Protein AF-A0A9N9SN77-F1 (afdb_monomer)

Radius of gyration: 43.59 Å; Cα contacts (8 Å, |Δi|>4): 221; chains: 1; bounding box: 110×78×135 Å

pLDDT: mean 73.12, std 22.88, range [27.19, 98.44]

Solvent-accessible surface area (backbone atoms only — not comparable to full-atom values): 36774 Å² total; per-residue (Å²): 139,89,82,86,86,82,89,88,83,84,84,81,89,77,81,79,75,80,67,68,73,81,80,57,78,82,55,52,79,66,50,52,55,51,48,44,55,71,82,33,73,86,59,86,61,63,44,59,39,91,56,54,64,52,72,46,48,69,46,68,66,48,44,55,64,40,59,84,66,58,80,45,61,70,69,91,67,84,40,90,28,60,36,91,86,78,65,58,57,17,90,36,68,69,51,36,54,53,47,37,61,75,77,34,49,63,62,54,49,48,57,48,50,52,65,66,64,48,76,74,70,80,65,75,71,72,53,64,89,68,77,53,69,69,58,49,49,54,50,46,54,42,49,62,77,38,57,91,49,96,55,44,51,66,69,42,37,81,81,35,83,70,54,49,53,66,55,47,48,53,53,61,65,37,66,71,49,43,52,57,40,53,53,52,48,49,56,49,46,62,71,68,72,51,83,75,74,77,71,74,76,76,75,76,67,87,76,71,90,75,83,85,76,82,84,86,80,83,90,79,91,81,89,83,84,85,84,89,82,86,88,77,87,86,81,89,84,82,88,86,85,86,88,84,84,88,79,87,83,90,83,91,83,84,89,78,85,83,80,85,82,83,81,79,92,79,85,81,88,79,81,91,79,82,85,86,88,80,90,77,91,76,85,83,79,88,79,83,92,79,92,78,78,93,73,86,82,72,78,77,74,73,82,77,76,78,79,81,77,96,70,80,80,78,56,68,68,58,59,49,29,56,52,43,38,52,51,44,52,61,55,75,69,54,83,76,70,82,88,69,74,43,76,72,51,52,51,30,52,46,49,42,49,55,51,44,49,49,20,54,77,51,57,51,50,73,57,69,69,57,53,52,53,39,49,49,43,50,48,52,50,62,48,45,74,69,56,76,64,75,75,75,77,75,61,87,67,59,76,63,47,60,61,51,53,53,50,51,52,51,50,55,51,50,52,42,41,73,78,38,48,66,56,49,53,48,38,65,74,67,70,50,67,76,87,68,58,86,78,74,79,78,49,78,62,58,58,50,49,51,49,31,68,76,66,41,69,81,68,91,68,79,69,76,85,79,77,58,92,75,50,90,82,42,59,77,60,50,50,59,51,51,51,49,49,50,47,51,52,50,50,54,50,73,67,47,87,50,65,81,61,39,52,57,41,65,75,67,47,42,64,66,52,46,53,49,52,30,57,75,69,73,43,69,82,87,72,47,80,61,55,51,53,50,50,52,53,50,52,57,70,71,42,91,73,80,79,68,82,76,81,77,86,79,76,84,83,128

Organism: Phaedon cochleariae (NCBI:txid80249)

Secondary structure (DSSP, 8-state):
--------------------GGGTTT--HHHHHHHHHHT-TT--PPPB-TTT--B--S-HHHHHHHHTT---S------SEE-TTT--EESSHHHHHHHHHHH-HHHHHHHHHHHHHS----------SSPPHHHHHHHHHHHHHTTT-TTHHHHTTTTSTT--HHHHHHHHHSHHHHHHHHHHHHHHHHHHTSPPP---------------PPPP-----------PPPP-----------------------------------PPPPP-PPPPP-------PPPP--------------------S---PPPHHHHHHHHHHHHHHHHHTSPPPGGG--HHHHHHHHHHHHHHHHHHHTTT---HHHHHHHHHHHHHHHHHHHH--------GGGGTHHHHHHHHHHHHHHHHHHH-HHHHHHHHHHT--GGG-TT----HHHHHHHHHHHH-S-----------TT-TT-HHHHHHHHHHHHHHHHHHHHT---HHHHHHHHHTTHHHHHHHHHHHHT--SSPPHHHHHHHHHHHHHHS----PPPPP------

InterPro domains:
  IPR013087 Zinc finger C2H2-type [PS00028] (83-104)
  IPR013087 Zinc finger C2H2-type [PS50157] (81-109)

Structure (mmCIF, N/CA/C/O backbone):
data_AF-A0A9N9SN77-F1
#
_entry.id   AF-A0A9N9SN77-F1
#
loop_
_atom_site.group_PDB
_atom_site.id
_atom_site.type_symbol
_atom_site.label_atom_id
_atom_site.label_alt_id
_atom_site.label_comp_id
_atom_site.label_asym_id
_atom_site.label_entity_id
_atom_site.label_seq_id
_atom_site.pdbx_PDB_ins_code
_atom_site.Cartn_x
_atom_site.Cartn_y
_atom_site.Cartn_z
_atom_site.occupancy
_atom_site.B_iso_or_equiv
_atom_site.auth_seq_id
_atom_site.auth_comp_id
_atom_site.auth_asym_id
_atom_site.auth_atom_id
_atom_site.pdbx_PDB_model_num
ATOM 1 N N . MET A 1 1 ? -9.273 14.740 60.183 1.00 29.91 1 MET A N 1
ATOM 2 C CA . MET A 1 1 ? -9.235 16.197 60.446 1.00 29.91 1 MET A CA 1
ATOM 3 C C . MET A 1 1 ? -10.471 16.825 59.822 1.00 29.91 1 MET A C 1
ATOM 5 O O . MET A 1 1 ? -10.922 16.318 58.804 1.00 29.91 1 MET A O 1
ATOM 9 N N . ILE A 1 2 ? -11.041 17.848 60.459 1.00 33.06 2 ILE A N 1
ATOM 10 C CA . ILE A 1 2 ? -12.308 18.488 60.067 1.00 33.06 2 ILE A CA 1
ATOM 11 C C . ILE A 1 2 ? -12.006 19.832 59.395 1.00 33.06 2 ILE A C 1
ATOM 13 O O . ILE A 1 2 ? -11.215 20.600 59.937 1.00 33.06 2 ILE A O 1
ATOM 17 N N . SER A 1 3 ? -12.701 20.158 58.303 1.00 27.55 3 SER A N 1
ATOM 18 C CA . SER A 1 3 ? -13.023 21.548 57.953 1.00 27.55 3 SER A CA 1
ATOM 19 C C . SER A 1 3 ? -14.342 21.634 57.168 1.00 27.55 3 SER A C 1
ATOM 21 O O . SER A 1 3 ? -14.596 20.844 56.261 1.00 27.55 3 SER A O 1
ATOM 23 N N . GLY A 1 4 ? -15.195 22.592 57.544 1.00 27.19 4 GLY A N 1
ATOM 24 C CA . GLY A 1 4 ? -16.158 23.229 56.632 1.00 27.19 4 GLY A CA 1
ATOM 25 C C . GLY A 1 4 ? -15.554 24.541 56.093 1.00 27.19 4 GLY A C 1
ATOM 26 O O . GLY A 1 4 ? -14.364 24.772 56.289 1.00 27.19 4 GLY A O 1
ATOM 27 N N . CYS A 1 5 ? -16.254 25.469 55.433 1.00 30.64 5 CYS A N 1
ATOM 28 C CA . CYS A 1 5 ? -17.694 25.656 55.189 1.00 30.64 5 CYS A CA 1
ATOM 29 C C . CYS A 1 5 ? -17.902 26.238 53.742 1.00 30.64 5 CYS A C 1
ATOM 31 O O . CYS A 1 5 ? -17.185 25.791 52.852 1.00 30.64 5 CYS A O 1
ATOM 33 N N . PRO A 1 6 ? -18.863 27.142 53.423 1.00 50.00 6 PRO A N 1
ATOM 34 C CA . PRO A 1 6 ? -20.175 26.760 52.871 1.00 50.00 6 PRO A CA 1
ATOM 35 C C . PRO A 1 6 ? -20.611 27.522 51.585 1.00 50.00 6 PRO A C 1
ATOM 37 O O . PRO A 1 6 ? -19.957 28.472 51.173 1.00 50.00 6 PRO A O 1
ATOM 40 N N . SER A 1 7 ? -21.816 27.194 51.078 1.00 30.75 7 SER A N 1
ATOM 41 C CA . SER A 1 7 ? -22.673 28.018 50.181 1.00 30.75 7 SER A CA 1
ATOM 42 C C . SER A 1 7 ? -22.174 28.320 48.748 1.00 30.75 7 SER A C 1
ATOM 44 O O . SER A 1 7 ? -20.986 28.421 48.492 1.00 30.75 7 SER A O 1
ATOM 46 N N . SER A 1 8 ? -23.028 28.523 47.735 1.00 33.94 8 SER A N 1
ATOM 47 C CA . SER A 1 8 ? -24.480 28.281 47.592 1.00 33.94 8 SER A CA 1
ATOM 48 C C . SER A 1 8 ? -24.894 28.427 46.118 1.00 33.94 8 SER A C 1
ATOM 50 O O . SER A 1 8 ? -24.619 29.473 45.536 1.00 33.94 8 SER A O 1
ATOM 52 N N . ASN A 1 9 ? -25.586 27.432 45.546 1.00 31.98 9 ASN A N 1
ATOM 53 C CA . ASN A 1 9 ? -26.783 27.588 44.691 1.00 31.98 9 ASN A CA 1
ATOM 54 C C . ASN A 1 9 ? -27.136 26.261 44.001 1.00 31.98 9 ASN A C 1
ATOM 56 O O . ASN A 1 9 ? -26.483 25.839 43.049 1.00 31.98 9 ASN A O 1
ATOM 60 N N . SER A 1 10 ? -28.210 25.625 44.468 1.00 35.12 10 SER A N 1
ATOM 61 C CA . SER A 1 10 ? -28.893 24.550 43.739 1.00 35.12 10 SER A CA 1
ATOM 62 C C . SER A 1 10 ? -29.616 25.127 42.508 1.00 35.12 10 SER A C 1
ATOM 64 O O . SER A 1 10 ? -29.953 26.313 42.496 1.00 35.12 10 SER A O 1
ATOM 66 N N . PRO A 1 11 ? -29.941 24.296 41.503 1.00 46.50 11 PRO A N 1
ATOM 67 C CA . PRO A 1 11 ? -31.259 23.668 41.600 1.00 46.50 11 PRO A CA 1
ATOM 68 C C . PRO A 1 11 ? -31.320 22.179 41.210 1.00 46.50 11 PRO A C 1
ATOM 70 O O . PRO A 1 11 ? -30.445 21.629 40.551 1.00 46.50 11 PRO A O 1
ATOM 73 N N . VAL A 1 12 ? -32.474 21.597 41.555 1.00 38.22 12 VAL A N 1
ATOM 74 C CA . VAL A 1 12 ? -33.024 20.281 41.178 1.00 38.22 12 VAL A CA 1
ATOM 75 C C . VAL A 1 12 ? -32.456 19.055 41.909 1.00 38.22 12 VAL A C 1
ATOM 77 O O . VAL A 1 12 ? -31.338 18.596 41.693 1.00 38.22 12 VAL A O 1
ATOM 80 N N . ASN A 1 13 ? -33.320 18.475 42.746 1.00 40.78 13 ASN A N 1
ATOM 81 C CA . ASN A 1 13 ? -33.074 17.284 43.554 1.00 40.78 13 ASN A CA 1
ATOM 82 C C . ASN A 1 13 ? -32.845 16.030 42.694 1.00 40.78 13 ASN A C 1
ATOM 84 O O . ASN A 1 13 ? -33.795 15.400 42.229 1.00 40.78 13 ASN A O 1
ATOM 88 N N . GLY A 1 14 ? -31.589 15.603 42.571 1.00 36.72 14 GLY A N 1
ATOM 89 C CA . GLY A 1 14 ? -31.270 14.209 42.281 1.00 36.72 14 GLY A CA 1
ATOM 90 C C . GLY A 1 14 ? -31.400 13.387 43.560 1.00 36.72 14 GLY A C 1
ATOM 91 O O . GLY A 1 14 ? -30.466 13.356 44.359 1.00 36.72 14 GLY A O 1
ATOM 92 N N . VAL A 1 15 ? -32.548 12.736 43.776 1.00 37.41 15 VAL A N 1
ATOM 93 C CA . VAL A 1 15 ? -32.725 11.822 44.915 1.00 37.41 15 VAL A CA 1
ATOM 94 C C . VAL A 1 15 ? -31.803 10.620 44.713 1.00 37.41 15 VAL A C 1
ATOM 96 O O . VAL A 1 15 ? -32.097 9.719 43.929 1.00 37.41 15 VAL A O 1
ATOM 99 N N . SER A 1 16 ? -30.673 10.611 45.421 1.00 39.34 16 SER A N 1
ATOM 100 C CA . SER A 1 16 ? -29.790 9.448 45.517 1.00 39.34 16 SER A CA 1
ATOM 101 C C . SER A 1 16 ? -30.457 8.407 46.415 1.00 39.34 16 SER A C 1
ATOM 103 O O . SER A 1 16 ? -30.153 8.290 47.600 1.00 39.34 16 SER A O 1
ATOM 105 N N . SER A 1 17 ? -31.426 7.678 45.860 1.00 37.97 17 SER A N 1
ATOM 106 C CA . SER A 1 17 ? -32.053 6.548 46.536 1.00 37.97 17 SER A CA 1
ATOM 107 C C . SER A 1 17 ? -31.012 5.451 46.744 1.00 37.97 17 SER A C 1
ATOM 109 O O . SER A 1 17 ? -30.769 4.634 45.855 1.00 37.97 17 SER A O 1
ATOM 111 N N . THR A 1 18 ? -30.419 5.410 47.937 1.00 42.28 18 THR A N 1
ATOM 112 C CA . THR A 1 18 ? -29.679 4.255 48.457 1.00 42.28 18 THR A CA 1
ATOM 113 C C . THR A 1 18 ? -30.664 3.123 48.754 1.00 42.28 18 THR A C 1
ATOM 115 O O . THR A 1 18 ? -30.926 2.786 49.908 1.00 42.28 18 THR A O 1
ATOM 118 N N . LEU A 1 19 ? -31.264 2.573 47.694 1.00 40.66 19 LEU A N 1
ATOM 119 C CA . LEU A 1 19 ? -32.004 1.320 47.759 1.00 40.66 19 LEU A CA 1
ATOM 120 C C . LEU A 1 19 ? -31.041 0.240 48.253 1.00 40.66 19 LEU A C 1
ATOM 122 O O . LEU A 1 19 ? -29.894 0.169 47.811 1.00 40.66 19 LEU A O 1
ATOM 126 N N . THR A 1 20 ? -31.504 -0.545 49.219 1.00 43.75 20 THR A N 1
ATOM 127 C CA . THR A 1 20 ? -30.675 -1.446 50.019 1.00 43.75 20 THR A CA 1
ATOM 128 C C . THR A 1 20 ? -29.895 -2.433 49.145 1.00 43.75 20 THR A C 1
ATOM 130 O O . THR A 1 20 ? -30.465 -3.133 48.305 1.00 43.75 20 THR A O 1
ATOM 133 N N . GLU A 1 21 ? -28.574 -2.504 49.363 1.00 49.56 21 GLU A N 1
ATOM 134 C CA . GLU A 1 21 ? -27.628 -3.282 48.537 1.00 49.56 21 GLU A CA 1
ATOM 135 C C . GLU A 1 21 ? -28.000 -4.767 48.394 1.00 49.56 21 GLU A C 1
ATOM 137 O O . GLU A 1 21 ? -27.613 -5.415 47.424 1.00 49.56 21 GLU A O 1
ATOM 142 N N . THR A 1 22 ? -28.780 -5.311 49.328 1.00 50.34 22 THR A N 1
ATOM 143 C CA . THR A 1 22 ? -29.115 -6.735 49.423 1.00 50.34 22 THR A CA 1
ATOM 144 C C . THR A 1 22 ? -29.985 -7.272 48.284 1.00 50.34 22 THR A C 1
ATOM 146 O O . THR A 1 22 ? -29.856 -8.447 47.950 1.00 50.34 22 THR A O 1
ATOM 149 N N . SER A 1 23 ? -30.831 -6.455 47.644 1.00 50.06 23 SER A N 1
ATOM 150 C CA . SER A 1 23 ? -31.797 -6.963 46.643 1.00 50.06 23 SER A CA 1
ATOM 151 C C . SER A 1 23 ? -31.233 -7.105 45.221 1.00 50.06 23 SER A C 1
ATOM 153 O O . SER A 1 23 ? -31.813 -7.804 44.396 1.00 50.06 23 SER A O 1
ATOM 155 N N . TYR A 1 24 ? -30.098 -6.467 44.914 1.00 52.94 24 TYR A N 1
ATOM 156 C CA . TYR A 1 24 ? -29.513 -6.472 43.563 1.00 52.94 24 TYR A CA 1
ATOM 157 C C . TYR A 1 24 ? -28.392 -7.500 43.356 1.00 52.94 24 TYR A C 1
ATOM 159 O O . TYR A 1 24 ? -27.994 -7.739 42.216 1.00 52.94 24 TYR A O 1
ATOM 167 N N . LEU A 1 25 ? -27.888 -8.124 44.426 1.00 53.91 25 LEU A N 1
ATOM 168 C CA . LEU A 1 25 ? -26.692 -8.981 44.387 1.00 53.91 25 LEU A CA 1
ATOM 169 C C . LEU A 1 25 ? -26.847 -10.274 43.566 1.00 53.91 25 LEU A C 1
ATOM 171 O O . LEU A 1 25 ? -25.837 -10.892 43.239 1.00 53.91 25 LEU A O 1
ATOM 175 N N . MET A 1 26 ? -28.073 -10.670 43.206 1.00 53.56 26 MET A N 1
ATOM 176 C CA . MET A 1 26 ? -28.337 -11.878 42.409 1.00 53.56 26 MET A CA 1
ATOM 177 C C . MET A 1 26 ? -28.667 -11.616 40.931 1.00 53.56 26 MET A C 1
ATOM 179 O O . MET A 1 26 ? -28.744 -12.567 40.156 1.00 53.56 26 MET A O 1
ATOM 183 N N . LEU A 1 27 ? -28.854 -10.360 40.508 1.00 70.06 27 LEU A N 1
ATOM 184 C CA . LEU A 1 27 ? -29.205 -10.059 39.117 1.00 70.06 27 LEU A CA 1
ATOM 185 C C . LEU A 1 27 ? -27.955 -9.944 38.241 1.00 70.06 27 LEU A C 1
ATOM 187 O O . LEU A 1 27 ? -27.067 -9.121 38.475 1.00 70.06 27 LEU A O 1
ATOM 191 N N . SER A 1 28 ? -27.916 -10.713 37.155 1.00 81.00 28 SER A N 1
ATOM 192 C CA . SER A 1 28 ? -26.922 -10.521 36.105 1.00 81.00 28 SER A CA 1
ATOM 193 C C . SER A 1 28 ? -27.078 -9.136 35.466 1.00 81.00 28 SER A C 1
ATOM 195 O O . SER A 1 28 ? -28.162 -8.549 35.425 1.00 81.00 28 SER A O 1
ATOM 197 N N . LEU A 1 29 ? -26.001 -8.618 34.867 1.00 78.56 29 LEU A N 1
ATOM 198 C CA . LEU A 1 29 ? -26.014 -7.315 34.182 1.00 78.56 29 LEU A CA 1
ATOM 199 C C . LEU A 1 29 ? -27.119 -7.178 33.110 1.00 78.56 29 LEU A C 1
ATOM 201 O O . LEU A 1 29 ? -27.509 -6.060 32.770 1.00 78.56 29 LEU A O 1
ATOM 205 N N . GLY A 1 30 ? -27.614 -8.297 32.568 1.00 81.38 30 GLY A N 1
ATOM 206 C CA . GLY A 1 30 ? -28.763 -8.318 31.662 1.00 81.38 30 GLY A CA 1
ATOM 207 C C . GLY A 1 30 ? -30.088 -8.047 32.380 1.00 81.38 30 GLY A C 1
ATOM 208 O O . GLY A 1 30 ? -30.860 -7.209 31.920 1.00 81.38 30 GLY A O 1
ATOM 209 N N . GLU A 1 31 ? -30.326 -8.689 33.524 1.00 85.12 31 GLU A N 1
ATOM 210 C CA . GLU A 1 31 ? -31.542 -8.500 34.325 1.00 85.12 31 GLU A CA 1
ATOM 211 C C . GLU A 1 31 ? -31.597 -7.105 34.948 1.00 85.12 31 GLU A C 1
ATOM 213 O O . GLU A 1 31 ? -32.636 -6.459 34.863 1.00 85.12 31 GLU A O 1
ATOM 218 N N . VAL A 1 32 ? -30.470 -6.565 35.433 1.00 83.19 32 VAL A N 1
ATOM 219 C CA . VAL A 1 32 ? -30.379 -5.165 35.901 1.00 83.19 32 VAL A CA 1
ATOM 220 C C . VAL A 1 32 ? -30.834 -4.177 34.816 1.00 83.19 32 VAL A C 1
ATOM 222 O O . VAL A 1 32 ? -31.529 -3.202 35.101 1.00 83.19 32 VAL A O 1
ATOM 225 N N . LYS A 1 33 ? -30.490 -4.436 33.546 1.00 83.62 33 LYS A N 1
ATOM 226 C CA . LYS A 1 33 ? -30.925 -3.618 32.401 1.00 83.62 33 LYS A CA 1
ATOM 227 C C . LYS A 1 33 ? -32.421 -3.787 32.094 1.00 83.62 33 LYS A C 1
ATOM 229 O O . LYS A 1 33 ? -33.047 -2.821 31.661 1.00 83.62 33 LYS A O 1
ATOM 234 N N . VAL A 1 34 ? -32.988 -4.982 32.273 1.00 88.25 34 VAL A N 1
ATOM 235 C CA . VAL A 1 34 ? -34.430 -5.230 32.083 1.00 88.25 34 VAL A CA 1
ATOM 236 C C . VAL A 1 34 ? -35.235 -4.572 33.204 1.00 88.25 34 VAL A C 1
ATOM 238 O O . VAL A 1 34 ? -36.143 -3.802 32.905 1.00 88.25 34 VAL A O 1
ATOM 241 N N . HIS A 1 35 ? -34.851 -4.786 34.466 1.00 88.88 35 HIS A N 1
ATOM 242 C CA . HIS A 1 35 ? -35.441 -4.144 35.645 1.00 88.88 35 HIS A CA 1
ATOM 243 C C . HIS A 1 35 ? -35.421 -2.620 35.517 1.00 88.88 35 HIS A C 1
ATOM 245 O O . HIS A 1 35 ? -36.467 -1.984 35.567 1.00 88.88 35 HIS A O 1
ATOM 251 N N . SER A 1 36 ? -34.250 -2.027 35.250 1.00 87.12 36 SER A N 1
ATOM 252 C CA . SER A 1 36 ? -34.112 -0.571 35.098 1.00 87.12 36 SER A CA 1
ATOM 253 C C . SER A 1 36 ? -35.020 0.013 34.012 1.00 87.12 36 SER A C 1
ATOM 255 O O . SER A 1 36 ? -35.431 1.161 34.135 1.00 87.12 36 SER A O 1
ATOM 257 N N . ARG A 1 37 ? -35.338 -0.746 32.956 1.00 86.88 37 ARG A N 1
ATOM 258 C CA . ARG A 1 37 ? -36.263 -0.306 31.901 1.00 86.88 37 ARG A CA 1
ATOM 259 C C . ARG A 1 37 ? -37.733 -0.443 32.289 1.00 86.88 37 ARG A C 1
ATOM 261 O O . ARG A 1 37 ? -38.522 0.376 31.833 1.00 86.88 37 ARG A O 1
ATOM 268 N N . LYS A 1 38 ? -38.090 -1.471 33.066 1.00 92.00 38 LYS A N 1
ATOM 269 C CA . LYS A 1 38 ? -39.469 -1.740 33.497 1.00 92.00 38 LYS A CA 1
ATOM 270 C C . LYS A 1 38 ? -39.878 -0.858 34.675 1.00 92.00 38 LYS A C 1
ATOM 272 O O . LYS A 1 38 ? -40.822 -0.090 34.557 1.00 92.00 38 LYS A O 1
ATOM 277 N N . GLU A 1 39 ? -39.115 -0.914 35.762 1.00 92.81 39 GLU A N 1
ATOM 278 C CA . GLU A 1 39 ? -39.467 -0.272 37.034 1.00 92.81 39 GLU A CA 1
ATOM 279 C C . GLU A 1 39 ? -39.015 1.193 37.108 1.00 92.81 39 GLU A C 1
ATOM 281 O O . GLU A 1 39 ? -39.525 1.977 37.909 1.00 92.81 39 GLU A O 1
ATOM 286 N N . HIS A 1 40 ? -38.012 1.580 36.309 1.00 90.06 40 HIS A N 1
ATOM 287 C CA . HIS A 1 40 ? -37.353 2.887 36.416 1.00 90.06 40 HIS A CA 1
ATOM 288 C C . HIS A 1 40 ? -37.179 3.619 35.063 1.00 90.06 40 HIS A C 1
ATOM 290 O O . HIS A 1 40 ? -36.104 4.173 34.813 1.00 90.06 40 HIS A O 1
ATOM 296 N N . PRO A 1 41 ? -38.207 3.699 34.188 1.00 91.06 41 PRO A N 1
ATOM 297 C CA . PRO A 1 41 ? -38.079 4.251 32.830 1.00 91.06 41 PRO A CA 1
ATOM 298 C C . PRO A 1 41 ? -37.604 5.715 32.781 1.00 91.06 41 PRO A C 1
ATOM 300 O O . PRO A 1 41 ? -37.004 6.139 31.794 1.00 91.06 41 PRO A O 1
ATOM 303 N N . HIS A 1 42 ? -37.832 6.488 33.848 1.00 92.00 42 HIS A N 1
ATOM 304 C CA . HIS A 1 42 ? -37.406 7.887 33.958 1.00 92.00 42 HIS A CA 1
ATOM 305 C C . HIS A 1 42 ? -36.016 8.073 34.598 1.00 92.00 42 HIS A C 1
ATOM 307 O O . HIS A 1 42 ? -35.459 9.171 34.543 1.00 92.00 42 HIS A O 1
ATOM 313 N N . VAL A 1 43 ? -35.423 7.027 35.189 1.00 91.56 43 VAL A N 1
ATOM 314 C CA . VAL A 1 43 ? -34.141 7.121 35.904 1.00 91.56 43 VAL A CA 1
ATOM 315 C C . VAL A 1 43 ? -32.983 6.796 34.961 1.00 91.56 43 VAL A C 1
ATOM 317 O O . VAL A 1 43 ? -32.818 5.669 34.496 1.00 91.56 43 VAL A O 1
ATOM 320 N N . LYS A 1 44 ? -32.114 7.781 34.709 1.00 88.62 44 LYS A N 1
ATOM 321 C CA . LYS A 1 44 ? -30.875 7.575 33.945 1.00 88.62 44 LYS A CA 1
ATOM 322 C C . LYS A 1 44 ? -29.832 6.847 34.800 1.00 88.62 44 LYS A C 1
ATOM 324 O O . LYS A 1 44 ? -28.991 7.481 35.433 1.00 88.62 44 LYS A O 1
ATOM 329 N N . VAL A 1 45 ? -29.864 5.515 34.787 1.00 88.81 45 VAL A N 1
ATOM 330 C CA . VAL A 1 45 ? -28.823 4.678 35.405 1.00 88.81 45 VAL A CA 1
ATOM 331 C C . VAL A 1 45 ? -27.481 4.938 34.719 1.00 88.81 45 VAL A C 1
ATOM 333 O O . VAL A 1 45 ? -27.323 4.650 33.536 1.00 88.81 45 VAL A O 1
ATOM 336 N N . ASN A 1 46 ? -26.508 5.464 35.464 1.00 90.94 46 ASN A N 1
ATOM 337 C CA . ASN A 1 46 ? -25.124 5.625 35.020 1.00 90.94 46 ASN A CA 1
ATOM 338 C C . ASN A 1 46 ? -24.251 4.523 35.623 1.00 90.94 46 ASN A C 1
ATOM 340 O O . ASN A 1 46 ? -24.269 4.303 36.832 1.00 90.94 46 ASN A O 1
ATOM 344 N N . TYR A 1 47 ? -23.443 3.859 34.797 1.00 90.19 47 TYR A N 1
ATOM 345 C CA . TYR A 1 47 ? -22.546 2.803 35.265 1.00 90.19 47 TYR A CA 1
ATOM 346 C C . TYR A 1 47 ? -21.169 3.372 35.628 1.00 90.19 47 TYR A C 1
ATOM 348 O O . TYR A 1 47 ? -20.509 3.994 34.791 1.00 90.19 47 TYR A O 1
ATOM 356 N N . ALA A 1 48 ? -20.708 3.112 36.851 1.00 91.31 48 ALA A N 1
ATOM 357 C CA . ALA A 1 48 ? -19.351 3.407 37.310 1.00 91.31 48 ALA A CA 1
ATOM 358 C C . ALA A 1 48 ? -18.554 2.110 37.511 1.00 91.31 48 ALA A C 1
ATOM 360 O O . ALA A 1 48 ? -19.100 1.080 37.906 1.00 91.31 48 ALA A O 1
ATOM 361 N N . CYS A 1 49 ? -17.251 2.138 37.233 1.00 92.81 49 CYS A N 1
ATOM 362 C CA . CYS A 1 49 ? -16.389 0.988 37.494 1.00 92.81 49 CYS A CA 1
ATOM 363 C C . CYS A 1 49 ? -15.957 0.960 38.963 1.00 92.81 49 CYS A C 1
ATOM 365 O O . CYS A 1 49 ? -15.265 1.878 39.390 1.00 92.81 49 CYS A O 1
ATOM 367 N N . LYS A 1 50 ? -16.264 -0.111 39.711 1.00 91.88 50 LYS A N 1
ATOM 368 C CA . LYS A 1 50 ? -15.810 -0.263 41.110 1.00 91.88 50 LYS A CA 1
ATOM 369 C C . LYS A 1 50 ? -14.284 -0.173 41.256 1.00 91.88 50 LYS A C 1
ATOM 371 O O . LYS A 1 50 ? -13.807 0.333 42.259 1.00 91.88 50 LYS A O 1
ATOM 376 N N . LEU A 1 51 ? -13.531 -0.623 40.245 1.00 91.00 51 LEU A N 1
ATOM 377 C CA . LEU A 1 51 ? -12.068 -0.646 40.284 1.00 91.00 51 LEU A CA 1
ATOM 378 C C . LEU A 1 51 ? -11.425 0.724 40.038 1.00 91.00 51 LEU A C 1
ATOM 380 O O . LEU A 1 51 ? -10.514 1.074 40.763 1.00 91.00 51 LEU A O 1
ATOM 384 N N . CYS A 1 52 ? -11.855 1.498 39.032 1.00 90.25 52 CYS A N 1
ATOM 385 C CA . CYS A 1 52 ? -11.213 2.786 38.698 1.00 90.25 52 CYS A CA 1
ATOM 386 C C . CYS A 1 52 ? -12.069 4.030 38.979 1.00 90.25 52 CYS A C 1
ATOM 388 O O . CYS A 1 52 ? -11.678 5.135 38.611 1.00 90.25 52 CYS A O 1
ATOM 390 N N . ARG A 1 53 ? -13.270 3.846 39.540 1.00 89.56 53 ARG A N 1
ATOM 391 C CA . ARG A 1 53 ? -14.296 4.862 39.853 1.00 89.56 53 ARG A CA 1
ATOM 392 C C . ARG A 1 53 ? -14.804 5.706 38.672 1.00 89.56 53 ARG A C 1
ATOM 394 O O . ARG A 1 53 ? -15.753 6.468 38.829 1.00 89.56 53 ARG A O 1
ATOM 401 N N . GLN A 1 54 ? -14.259 5.534 37.464 1.00 88.62 54 GLN A N 1
ATOM 402 C CA . GLN A 1 54 ? -14.698 6.266 36.275 1.00 88.62 54 GLN A CA 1
ATOM 403 C C . GLN A 1 54 ? -16.132 5.895 35.878 1.00 88.62 54 GLN A C 1
ATOM 405 O O . GLN A 1 54 ? -16.465 4.719 35.684 1.00 88.62 54 GLN A O 1
ATOM 410 N N . GLN A 1 55 ? -16.956 6.923 35.686 1.00 90.88 55 GLN A N 1
ATOM 411 C CA . GLN A 1 55 ? -18.290 6.807 35.107 1.00 90.88 55 GLN A CA 1
ATOM 412 C C . GLN A 1 55 ? -18.181 6.560 33.593 1.00 90.88 55 GLN A C 1
ATOM 414 O O . GLN A 1 55 ? -17.379 7.185 32.898 1.00 90.88 55 GLN A O 1
ATOM 419 N N . ARG A 1 56 ? -18.980 5.629 33.065 1.00 88.50 56 ARG A N 1
ATOM 420 C CA . ARG A 1 56 ? -19.000 5.238 31.640 1.00 88.50 56 ARG A CA 1
ATOM 421 C C . ARG A 1 56 ? -20.344 5.529 30.956 1.00 88.50 56 ARG A C 1
ATOM 423 O O . ARG A 1 56 ? -20.617 5.011 29.874 1.00 88.50 56 ARG A O 1
ATOM 430 N N . GLY A 1 57 ? -21.148 6.400 31.566 1.00 86.44 57 GLY A N 1
ATOM 431 C CA . GLY A 1 57 ? -22.468 6.805 31.084 1.00 86.44 57 GLY A CA 1
ATOM 432 C C . GLY A 1 57 ? -23.526 5.695 31.196 1.00 86.44 57 GLY A C 1
ATOM 433 O O . GLY A 1 57 ? -23.301 4.686 31.870 1.00 86.44 57 GLY A O 1
ATOM 434 N N . PRO A 1 58 ? -24.678 5.848 30.517 1.00 87.69 58 PRO A N 1
ATOM 435 C CA . PRO A 1 58 ? -25.841 4.981 30.718 1.00 87.69 58 PRO A CA 1
ATOM 436 C C . PRO A 1 58 ? -25.863 3.711 29.853 1.00 87.69 58 PRO A C 1
ATOM 438 O O . PRO A 1 58 ? -26.837 2.961 29.849 1.00 87.69 58 PRO A O 1
ATOM 441 N N . LYS A 1 59 ? -24.813 3.446 29.065 1.00 90.31 59 LYS A N 1
ATOM 442 C CA . LYS A 1 59 ? -24.767 2.286 28.161 1.00 90.31 59 LYS A CA 1
ATOM 443 C C . LYS A 1 59 ? -24.006 1.135 28.814 1.00 90.31 59 LYS A C 1
ATOM 445 O O . LYS A 1 59 ? -22.784 1.183 28.899 1.00 90.31 59 LYS A O 1
ATOM 450 N N . LEU A 1 60 ? -24.708 0.052 29.160 1.00 87.19 60 LEU A N 1
ATOM 451 C CA . LEU A 1 60 ? -24.117 -1.163 29.749 1.00 87.19 60 LEU A CA 1
ATOM 452 C C . LEU A 1 60 ? -22.906 -1.708 28.957 1.00 87.19 60 LEU A C 1
ATOM 454 O O . LEU A 1 60 ? -21.910 -2.137 29.534 1.00 87.19 60 LEU A O 1
ATOM 458 N N . HIS A 1 61 ? -22.947 -1.631 27.625 1.00 89.44 61 HIS A N 1
ATOM 459 C CA . HIS A 1 61 ? -21.827 -2.049 26.776 1.00 89.44 61 HIS A CA 1
ATOM 460 C C . HIS A 1 61 ? -20.529 -1.265 27.064 1.00 89.44 61 HIS A C 1
ATOM 462 O O . HIS A 1 61 ? -19.439 -1.832 27.009 1.00 89.44 61 HIS A O 1
ATOM 468 N N . ALA A 1 62 ? -20.629 0.020 27.427 1.00 90.75 62 ALA A N 1
ATOM 469 C CA . ALA A 1 62 ? -19.468 0.847 27.743 1.00 90.75 62 ALA A CA 1
ATOM 470 C C . ALA A 1 62 ? -18.768 0.384 29.030 1.00 90.75 62 ALA A C 1
ATOM 472 O O . ALA A 1 62 ? -17.538 0.352 29.064 1.00 90.75 62 ALA A O 1
ATOM 473 N N . ILE A 1 63 ? -19.522 -0.035 30.059 1.00 91.25 63 ILE A N 1
ATOM 474 C CA . ILE A 1 63 ? -18.924 -0.580 31.285 1.00 91.25 63 ILE A CA 1
ATOM 475 C C . ILE A 1 63 ? -18.366 -1.995 31.072 1.00 91.25 63 ILE A C 1
ATOM 477 O O . ILE A 1 63 ? -17.284 -2.287 31.570 1.00 91.25 63 ILE A O 1
ATOM 481 N N . GLN A 1 64 ? -19.009 -2.836 30.251 1.00 89.44 64 GLN A N 1
ATOM 482 C CA . GLN A 1 64 ? -18.501 -4.174 29.901 1.00 89.44 64 GLN A CA 1
ATOM 483 C C . GLN A 1 64 ? -17.167 -4.117 29.134 1.00 89.44 64 GLN A C 1
ATOM 485 O O . GLN A 1 64 ? -16.200 -4.772 29.520 1.00 89.44 64 GLN A O 1
ATOM 490 N N . VAL A 1 65 ? -17.079 -3.292 28.082 1.00 91.38 65 VAL A N 1
ATOM 491 C CA . VAL A 1 65 ? -15.831 -3.102 27.312 1.00 91.38 65 VAL A CA 1
ATOM 492 C C . VAL A 1 65 ? -14.745 -2.438 28.160 1.00 91.38 65 VAL A C 1
ATOM 494 O O . VAL A 1 65 ? -13.559 -2.720 27.972 1.00 91.38 65 VAL A O 1
ATOM 497 N N . HIS A 1 66 ? -15.130 -1.563 29.091 1.00 92.25 66 HIS A N 1
ATOM 498 C CA . HIS A 1 66 ? -14.198 -0.964 30.035 1.00 92.25 66 HIS A CA 1
ATOM 499 C C . HIS A 1 66 ? -13.665 -1.981 31.054 1.00 92.25 66 HIS A C 1
ATOM 501 O O . HIS A 1 66 ? -12.463 -1.983 31.288 1.00 92.25 66 HIS A O 1
ATOM 507 N N . ALA A 1 67 ? -14.505 -2.852 31.625 1.00 90.69 67 ALA A N 1
ATOM 508 C CA . ALA A 1 67 ? -14.106 -3.808 32.660 1.00 90.69 67 ALA A CA 1
ATOM 509 C C . ALA A 1 67 ? -12.935 -4.698 32.205 1.00 90.69 67 ALA A C 1
ATOM 511 O O . ALA A 1 67 ? -11.914 -4.754 32.883 1.00 90.69 67 ALA A O 1
ATOM 512 N N . GLY A 1 68 ? -13.013 -5.274 30.998 1.00 88.62 68 GLY A N 1
ATOM 513 C CA . GLY A 1 68 ? -11.924 -6.072 30.410 1.00 88.62 68 GLY A CA 1
ATOM 514 C C . GLY A 1 68 ? -10.671 -5.281 29.991 1.00 88.62 68 GLY A C 1
ATOM 515 O O . GLY A 1 68 ? -9.704 -5.873 29.522 1.00 88.62 68 GLY A O 1
ATOM 516 N N . LYS A 1 69 ? -10.679 -3.948 30.122 1.00 91.56 69 LYS A N 1
ATOM 517 C CA . LYS A 1 69 ? -9.548 -3.041 29.840 1.00 91.56 69 LYS A CA 1
ATOM 518 C C . LYS A 1 69 ? -9.159 -2.189 31.056 1.00 91.56 69 LYS A C 1
ATOM 520 O O . LYS A 1 69 ? -8.326 -1.289 30.930 1.00 91.56 69 LYS A O 1
ATOM 525 N N . CYS A 1 70 ? -9.787 -2.415 32.207 1.00 92.62 70 CYS A N 1
ATOM 526 C CA . CYS A 1 70 ? -9.590 -1.607 33.397 1.00 92.62 70 CYS A CA 1
ATOM 527 C C . CYS A 1 70 ? -8.238 -1.945 34.033 1.00 92.62 70 CYS A C 1
ATOM 529 O O . CYS A 1 70 ? -7.904 -3.113 34.197 1.00 92.62 70 CYS A O 1
ATOM 531 N N . ARG A 1 71 ? -7.460 -0.920 34.397 1.00 90.25 71 ARG A N 1
ATOM 532 C CA . ARG A 1 71 ? -6.151 -1.070 35.061 1.00 90.25 71 ARG A CA 1
ATOM 533 C C . ARG A 1 71 ? -6.212 -0.794 36.570 1.00 90.25 71 ARG A C 1
ATOM 535 O O . ARG A 1 71 ? -5.202 -0.418 37.150 1.00 90.25 71 ARG A O 1
ATOM 542 N N . GLY A 1 72 ? -7.387 -0.932 37.183 1.00 91.12 72 GLY A N 1
ATOM 543 C CA . GLY A 1 72 ? -7.591 -0.599 38.594 1.00 91.12 72 GLY A CA 1
ATOM 544 C C . GLY A 1 72 ? -7.711 0.901 38.867 1.00 91.12 72 GLY A C 1
ATOM 545 O O . GLY A 1 72 ? -7.807 1.716 37.942 1.00 91.12 72 GLY A O 1
ATOM 546 N N . GLU A 1 73 ? -7.711 1.243 40.154 1.00 85.31 73 GLU A N 1
ATOM 547 C CA . GLU A 1 73 ? -7.612 2.614 40.645 1.00 85.31 73 GLU A CA 1
ATOM 548 C C . GLU A 1 73 ? -6.224 3.122 40.270 1.00 85.31 73 GLU A C 1
ATOM 550 O O . GLU A 1 73 ? -5.209 2.735 40.846 1.00 85.31 73 GLU A O 1
ATOM 555 N N . GLN A 1 74 ? -6.164 3.929 39.213 1.00 74.69 74 GLN A N 1
ATOM 556 C CA . GLN A 1 74 ? -4.916 4.560 38.833 1.00 74.69 74 GLN A CA 1
ATOM 557 C C . GLN A 1 74 ? -4.607 5.600 39.900 1.00 74.69 74 GLN A C 1
ATOM 559 O O . GLN A 1 74 ? -5.305 6.609 39.982 1.00 74.69 74 GLN A O 1
ATOM 564 N N . ALA A 1 75 ? -3.555 5.345 40.685 1.00 75.56 75 ALA A N 1
ATOM 565 C CA . ALA A 1 75 ? -2.959 6.344 41.560 1.00 75.56 75 ALA A CA 1
ATOM 566 C C . ALA A 1 75 ? -2.808 7.676 40.808 1.00 75.56 75 ALA A C 1
ATOM 568 O O . ALA A 1 75 ? -2.633 7.679 39.579 1.00 75.56 75 ALA A O 1
ATOM 569 N N . LEU A 1 76 ? -2.871 8.783 41.553 1.00 70.12 76 LEU A N 1
ATOM 570 C CA . LEU A 1 76 ? -2.734 10.156 41.060 1.00 70.12 76 LEU A CA 1
ATOM 571 C C . LEU A 1 76 ? -1.292 10.428 40.590 1.00 70.12 76 LEU A C 1
ATOM 573 O O . LEU A 1 76 ? -0.568 11.242 41.150 1.00 70.12 76 LEU A O 1
ATOM 577 N N . VAL A 1 77 ? -0.874 9.700 39.555 1.00 75.25 77 VAL A N 1
ATOM 578 C CA . VAL A 1 77 ? 0.337 9.947 38.779 1.00 75.25 77 VAL A CA 1
ATOM 579 C C . VAL A 1 77 ? 0.201 11.352 38.224 1.00 75.25 77 VAL A C 1
ATOM 581 O O . VAL A 1 77 ? -0.795 11.639 37.557 1.00 75.25 77 VAL A O 1
ATOM 584 N N . GLN A 1 78 ? 1.180 12.205 38.517 1.00 78.88 78 GLN A N 1
ATOM 585 C CA . GLN A 1 78 ? 1.262 13.545 37.950 1.00 78.88 78 GLN A CA 1
ATOM 586 C C . GLN A 1 78 ? 1.165 13.440 36.424 1.00 78.88 78 GLN A C 1
ATOM 588 O O . GLN A 1 78 ? 1.762 12.567 35.797 1.00 78.88 78 GLN A O 1
ATOM 593 N N . LEU A 1 79 ? 0.282 14.247 35.843 1.00 87.75 79 LEU A N 1
ATOM 594 C CA . LEU A 1 79 ? -0.084 14.151 34.439 1.00 87.75 79 LEU A CA 1
ATOM 595 C C . LEU A 1 79 ? 0.607 15.289 33.692 1.00 87.75 79 LEU A C 1
ATOM 597 O O . LEU A 1 79 ? 0.082 16.398 33.639 1.00 87.75 79 LEU A O 1
ATOM 601 N N . ASP A 1 80 ? 1.780 14.990 33.132 1.00 94.38 80 ASP A N 1
ATOM 602 C CA . ASP A 1 80 ? 2.746 15.968 32.598 1.00 94.38 80 ASP A CA 1
ATOM 603 C C . ASP A 1 80 ? 2.217 16.851 31.453 1.00 94.38 80 ASP A C 1
ATOM 605 O O . ASP A 1 80 ? 2.850 17.835 31.079 1.00 94.38 80 ASP A O 1
ATOM 609 N N . PHE A 1 81 ? 1.063 16.504 30.873 1.00 95.31 81 PHE A N 1
ATOM 610 C CA . PHE A 1 81 ? 0.469 17.192 29.728 1.00 95.31 81 PHE A CA 1
ATOM 611 C C . PHE A 1 81 ? -0.911 17.775 30.091 1.00 95.31 81 PHE A C 1
ATOM 613 O O . PHE A 1 81 ? -1.931 17.159 29.758 1.00 95.31 81 PHE A O 1
ATOM 620 N N . PRO A 1 82 ? -0.982 18.920 30.798 1.00 95.62 82 PRO A N 1
ATOM 621 C CA . PRO A 1 82 ? -2.226 19.655 31.022 1.00 95.62 82 PRO A CA 1
ATOM 622 C C . PRO A 1 82 ? -2.751 20.291 29.727 1.00 95.62 82 PRO A C 1
ATOM 624 O O . PRO A 1 82 ? -1.983 20.782 28.904 1.00 95.62 82 PRO A O 1
ATOM 627 N N . CYS A 1 83 ? -4.071 20.306 29.552 1.00 95.81 83 CYS A N 1
ATOM 628 C CA . CYS A 1 83 ? -4.740 21.122 28.546 1.00 95.81 83 CYS A CA 1
ATOM 629 C C . CYS A 1 83 ? -4.925 22.543 29.077 1.00 95.81 83 CYS A C 1
ATOM 631 O O . CYS A 1 83 ? -5.557 22.748 30.113 1.00 95.81 83 CYS A O 1
ATOM 633 N N . GLU A 1 84 ? -4.418 23.521 28.335 1.00 94.69 84 GLU A N 1
ATOM 634 C CA . GLU A 1 84 ? -4.454 24.934 28.721 1.00 94.69 84 GLU A CA 1
ATOM 635 C C . GLU A 1 84 ? -5.861 25.560 28.700 1.00 94.69 84 GLU A C 1
ATOM 637 O O . GLU A 1 84 ? -6.046 26.608 29.306 1.00 94.69 84 GLU A O 1
ATOM 642 N N . GLU A 1 85 ? -6.855 24.963 28.024 1.00 94.44 85 GLU A N 1
ATOM 643 C CA . GLU A 1 85 ? -8.230 25.504 28.011 1.00 94.44 85 GLU A CA 1
ATOM 644 C C . GLU A 1 85 ? -9.080 25.030 29.190 1.00 94.44 85 GLU A C 1
ATOM 646 O O . GLU A 1 85 ? -9.751 25.835 29.830 1.00 94.44 85 GLU A O 1
ATOM 651 N N . CYS A 1 86 ? -9.091 23.725 29.471 1.00 94.25 86 CYS A N 1
ATOM 652 C CA . CYS A 1 86 ? -9.994 23.137 30.468 1.00 94.25 86 CYS A CA 1
ATOM 653 C C . CYS A 1 86 ? -9.288 22.592 31.720 1.00 94.25 86 CYS A C 1
ATOM 655 O O . CYS A 1 86 ? -9.948 22.033 32.596 1.00 94.25 86 CYS A O 1
ATOM 657 N N . GLY A 1 87 ? -7.957 22.682 31.798 1.00 92.06 87 GLY A N 1
ATOM 658 C CA . GLY A 1 87 ? -7.156 22.149 32.906 1.00 92.06 87 GLY A CA 1
ATOM 659 C C . GLY A 1 87 ? -7.085 20.617 32.982 1.00 92.06 87 GLY A C 1
ATOM 660 O O . GLY A 1 87 ? -6.378 20.083 33.837 1.00 92.06 87 GLY A O 1
ATOM 661 N N . ALA A 1 88 ? -7.781 19.883 32.104 1.00 89.31 88 ALA A N 1
ATOM 662 C CA . ALA A 1 88 ? -7.713 18.426 32.064 1.00 89.31 88 ALA A CA 1
ATOM 663 C C . ALA A 1 88 ? -6.302 17.973 31.677 1.00 89.31 88 ALA A C 1
ATOM 665 O O . ALA A 1 88 ? -5.762 18.414 30.666 1.00 89.31 88 ALA A O 1
ATOM 666 N N . SER A 1 89 ? -5.705 17.080 32.459 1.00 92.56 89 SER A N 1
ATOM 667 C CA . SER A 1 89 ? -4.324 16.646 32.264 1.00 92.56 89 SER A CA 1
ATOM 668 C C . SER A 1 89 ? -4.217 15.192 31.803 1.00 92.56 89 SER A C 1
ATOM 670 O O . SER A 1 89 ? -5.104 14.364 32.027 1.00 92.56 89 SER A O 1
ATOM 672 N N . PHE A 1 90 ? -3.140 14.883 31.075 1.00 92.12 90 PHE A N 1
ATOM 673 C CA . PHE A 1 90 ? -2.961 13.619 30.360 1.00 92.12 90 PHE A CA 1
ATOM 674 C C . PHE A 1 90 ? -1.576 13.007 30.598 1.00 92.12 90 PHE A C 1
ATOM 676 O O . PHE A 1 90 ? -0.581 13.707 30.723 1.00 92.12 90 PHE A O 1
ATOM 683 N N . ARG A 1 91 ? -1.495 11.667 30.570 1.00 89.25 91 ARG A N 1
ATOM 684 C CA . ARG A 1 91 ? -0.232 10.895 30.692 1.00 89.25 91 ARG A CA 1
ATOM 685 C C . ARG A 1 91 ? 0.679 10.955 29.459 1.00 89.25 91 ARG A C 1
ATOM 687 O O . ARG A 1 91 ? 1.704 10.290 29.417 1.00 89.25 91 ARG A O 1
ATOM 694 N N . SER A 1 92 ? 0.237 11.597 28.380 1.00 93.31 92 SER A N 1
ATOM 695 C CA . SER A 1 92 ? 1.002 11.677 27.133 1.00 93.31 92 SER A CA 1
ATOM 696 C C . SER A 1 92 ? 0.477 12.797 26.246 1.00 93.31 92 SER A C 1
ATOM 698 O O . SER A 1 92 ? -0.737 13.006 26.161 1.00 93.31 92 SER A O 1
ATOM 700 N N . GLN A 1 93 ? 1.377 13.413 25.481 1.00 95.00 93 GLN A N 1
ATOM 701 C CA . GLN A 1 93 ? 1.055 14.398 24.445 1.00 95.00 93 GLN A CA 1
ATOM 702 C C . GLN A 1 93 ? 0.024 13.878 23.422 1.00 95.00 93 GLN A C 1
ATOM 704 O O . GLN A 1 93 ? -0.817 14.627 22.932 1.00 95.00 93 GLN A O 1
ATOM 709 N N . ARG A 1 94 ? 0.020 12.566 23.130 1.00 94.94 94 ARG A N 1
ATOM 710 C CA . ARG A 1 94 ? -1.003 11.938 22.272 1.00 94.94 94 ARG A CA 1
ATOM 711 C C . ARG A 1 94 ? -2.393 11.949 22.915 1.00 94.94 94 ARG A C 1
ATOM 713 O O . ARG A 1 94 ? -3.379 12.102 22.200 1.00 94.94 94 ARG A O 1
ATOM 720 N N . GLY A 1 95 ? -2.474 11.763 24.233 1.00 94.25 95 GLY A N 1
ATOM 721 C CA . GLY A 1 95 ? -3.720 11.860 24.996 1.00 94.25 95 GLY A CA 1
ATOM 722 C C . GLY A 1 95 ? -4.278 13.279 24.972 1.00 94.25 95 GLY A C 1
ATOM 723 O O . GLY A 1 95 ? -5.430 13.456 24.579 1.00 94.25 95 GLY A O 1
ATOM 724 N N . LEU A 1 96 ? -3.423 14.264 25.273 1.0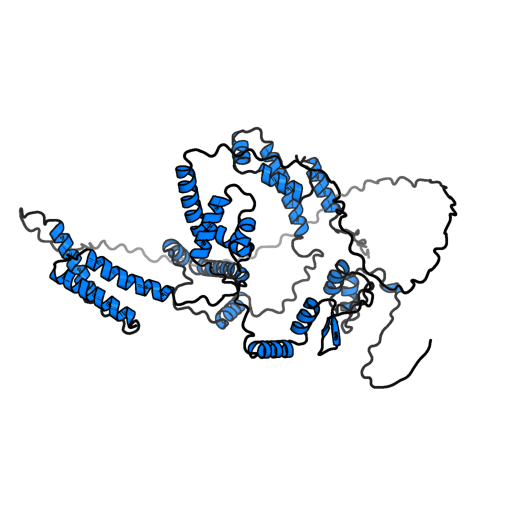0 96.00 96 LEU A N 1
ATOM 725 C CA . LEU A 1 96 ? -3.737 15.690 25.157 1.00 96.00 96 LEU A CA 1
ATOM 726 C C . LEU A 1 96 ? -4.239 16.029 23.748 1.00 96.00 96 LEU A C 1
ATOM 728 O O . LEU A 1 96 ? -5.351 16.525 23.602 1.00 96.00 96 LEU A O 1
ATOM 732 N N . SER A 1 97 ? -3.506 15.647 22.696 1.00 95.12 97 SER A N 1
ATOM 733 C CA . SER A 1 97 ? -3.924 16.002 21.338 1.00 95.12 97 SER A CA 1
ATOM 734 C C . SER A 1 97 ? -5.200 15.299 20.872 1.00 95.12 97 SER A C 1
ATOM 736 O O . SER A 1 97 ? -5.943 15.878 20.086 1.00 95.12 97 SER A O 1
ATOM 738 N N . ILE A 1 98 ? -5.507 14.082 21.351 1.00 95.06 98 ILE A N 1
ATOM 739 C CA . ILE A 1 98 ? -6.822 13.452 21.116 1.00 95.06 98 ILE A CA 1
ATOM 740 C C . ILE A 1 98 ? -7.927 14.261 21.801 1.00 95.06 98 ILE A C 1
ATOM 742 O O . ILE A 1 98 ? -8.955 14.533 21.182 1.00 95.06 98 ILE A O 1
ATOM 746 N N . HIS A 1 99 ? -7.713 14.646 23.058 1.00 95.25 99 HIS A N 1
ATOM 747 C CA . HIS A 1 99 ? -8.658 15.452 23.817 1.00 95.25 99 HIS A CA 1
ATOM 748 C C . HIS A 1 99 ? -8.931 16.799 23.130 1.00 95.25 99 HIS A C 1
ATOM 750 O O . HIS A 1 99 ? -10.099 17.093 22.875 1.00 95.25 99 HIS A O 1
ATOM 756 N N . GLU A 1 100 ? -7.890 17.525 22.706 1.00 96.06 100 GLU A N 1
ATOM 757 C CA . GLU A 1 100 ? -7.999 18.764 21.920 1.00 96.06 100 GLU A CA 1
ATOM 758 C C . GLU A 1 100 ? -8.874 18.593 20.670 1.00 96.06 100 GLU A C 1
ATOM 760 O O . GLU A 1 100 ? -9.709 19.446 20.399 1.00 96.06 100 GLU A O 1
ATOM 765 N N . VAL A 1 101 ? -8.760 17.483 19.918 1.00 94.81 101 VAL A N 1
ATOM 766 C CA . VAL A 1 101 ? -9.644 17.256 18.748 1.00 94.81 101 VAL A CA 1
ATOM 767 C C . VAL A 1 101 ? -11.114 17.176 19.156 1.00 94.81 101 VAL A C 1
ATOM 769 O O . VAL A 1 101 ? -11.986 17.577 18.393 1.00 94.81 101 VAL A O 1
ATOM 772 N N . THR A 1 102 ? -11.390 16.578 20.315 1.00 93.12 102 THR A N 1
ATOM 773 C CA . THR A 1 102 ? -12.754 16.212 20.724 1.00 93.12 102 THR A CA 1
ATOM 774 C C . THR A 1 102 ? -13.469 17.271 21.550 1.00 93.12 102 THR A C 1
ATOM 776 O O . THR A 1 102 ? -14.692 17.316 21.496 1.00 93.12 102 THR A O 1
ATOM 779 N N . GLN A 1 103 ? -12.735 18.067 22.330 1.00 94.88 103 GLN A N 1
ATOM 780 C CA . GLN A 1 103 ? -13.291 19.093 23.220 1.00 94.88 103 GLN A CA 1
ATOM 781 C C . GLN A 1 103 ? -12.972 20.515 22.739 1.00 94.88 103 GLN A C 1
ATOM 783 O O . GLN A 1 103 ? -13.759 21.420 22.984 1.00 94.88 103 GLN A O 1
ATOM 788 N N . HIS A 1 104 ? -11.859 20.698 22.016 1.00 95.50 104 HIS A N 1
ATOM 789 C CA . HIS A 1 104 ? -11.308 22.008 21.646 1.00 95.50 104 HIS A CA 1
ATOM 790 C C . HIS A 1 104 ? -11.025 22.131 20.127 1.00 95.50 104 HIS A C 1
ATOM 792 O O . HIS A 1 104 ? -9.939 22.571 19.726 1.00 95.50 104 HIS A O 1
ATOM 798 N N . PRO A 1 105 ? -11.961 21.719 19.238 1.00 93.81 105 PRO A N 1
ATOM 799 C CA . PRO A 1 105 ? -11.711 21.671 17.796 1.00 93.81 105 PRO A CA 1
ATOM 800 C C . PRO A 1 105 ? -11.414 23.054 17.204 1.00 93.81 105 PRO A C 1
ATOM 802 O O . PRO A 1 105 ? -10.602 23.158 16.286 1.00 93.81 105 PRO A O 1
ATOM 805 N N . GLU A 1 106 ? -12.028 24.110 17.743 1.00 93.19 106 GLU A N 1
ATOM 806 C CA . GLU A 1 106 ? -11.854 25.490 17.286 1.00 93.19 106 GLU A CA 1
ATOM 807 C C . GLU A 1 106 ? -10.442 26.003 17.579 1.00 93.19 106 GLU A C 1
ATOM 809 O O . GLU A 1 106 ? -9.719 26.304 16.628 1.00 93.19 106 GLU A O 1
ATOM 814 N N . ARG A 1 107 ? -9.977 25.982 18.840 1.00 90.25 107 ARG A N 1
ATOM 815 C CA . ARG A 1 107 ? -8.589 26.359 19.173 1.00 90.25 107 ARG A CA 1
ATOM 816 C C . ARG A 1 107 ? -7.570 25.518 18.413 1.00 90.25 107 ARG A C 1
ATOM 818 O O . ARG A 1 107 ? -6.572 26.054 17.942 1.00 90.25 107 ARG A O 1
ATOM 825 N N . ARG A 1 108 ? -7.816 24.217 18.220 1.00 90.06 108 ARG A N 1
ATOM 826 C CA . ARG A 1 108 ? -6.913 23.368 17.428 1.00 90.06 108 ARG A CA 1
ATOM 827 C C . ARG A 1 108 ? -6.861 23.775 15.954 1.00 90.06 108 ARG A C 1
ATOM 829 O O . ARG A 1 108 ? -5.807 23.652 15.334 1.00 90.06 108 ARG A O 1
ATOM 836 N N . ASN A 1 109 ? -7.970 24.243 15.384 1.00 92.12 109 ASN A N 1
ATOM 837 C CA . ASN A 1 109 ? -8.007 24.767 14.021 1.00 92.12 109 ASN A CA 1
ATOM 838 C C . ASN A 1 109 ? -7.339 26.147 13.925 1.00 92.12 109 ASN A C 1
ATOM 840 O O . ASN A 1 109 ? -6.579 26.360 12.985 1.00 92.12 109 ASN A O 1
ATOM 844 N N . VAL A 1 110 ? -7.535 27.029 14.913 1.00 93.19 110 VAL A N 1
ATOM 845 C CA . VAL A 1 110 ? -6.845 28.329 15.011 1.00 93.19 110 VAL A CA 1
ATOM 846 C C . VAL A 1 110 ? -5.333 28.130 15.130 1.00 93.19 110 VAL A C 1
ATOM 848 O O . VAL A 1 110 ? -4.604 28.589 14.261 1.00 93.19 110 VAL A O 1
ATOM 851 N N . ALA A 1 111 ? -4.858 27.325 16.084 1.00 89.81 111 ALA A N 1
ATOM 852 C CA . ALA A 1 111 ? -3.432 27.030 16.252 1.00 89.81 111 ALA A CA 1
ATOM 853 C C . ALA A 1 111 ? -2.797 26.382 15.004 1.00 89.81 111 ALA A C 1
ATOM 855 O O . ALA A 1 111 ? -1.613 26.567 14.729 1.00 89.81 111 ALA A O 1
ATOM 856 N N . ARG A 1 112 ? -3.575 25.631 14.209 1.00 89.38 112 ARG A N 1
ATOM 857 C CA . ARG A 1 112 ? -3.137 25.108 12.902 1.00 89.38 112 ARG A CA 1
ATOM 858 C C . ARG A 1 112 ? -3.092 26.176 11.814 1.00 89.38 112 ARG A C 1
ATOM 860 O O . ARG A 1 112 ? -2.193 26.118 10.983 1.00 89.38 112 ARG A O 1
ATOM 867 N N . ALA A 1 113 ? -4.042 27.107 11.798 1.00 89.19 113 ALA A N 1
ATOM 868 C CA . ALA A 1 113 ? -4.044 28.235 10.873 1.00 89.19 113 ALA A CA 1
ATOM 869 C C . ALA A 1 113 ? -2.881 29.191 11.180 1.00 89.19 113 ALA A C 1
ATOM 871 O O . ALA A 1 113 ? -2.143 29.553 10.273 1.00 89.19 113 ALA A O 1
ATOM 872 N N . GLU A 1 114 ? -2.641 29.503 12.454 1.00 90.81 114 GLU A N 1
ATOM 873 C CA . GLU A 1 114 ? -1.486 30.275 12.925 1.00 90.81 114 GLU A CA 1
ATOM 874 C C . GLU A 1 114 ? -0.163 29.576 12.586 1.00 90.81 114 GLU A C 1
ATOM 876 O O . GLU A 1 114 ? 0.729 30.192 12.009 1.00 90.81 114 GLU A O 1
ATOM 881 N N . ALA A 1 115 ? -0.042 28.269 12.848 1.00 86.06 115 ALA A N 1
ATOM 882 C CA . ALA A 1 115 ? 1.142 27.493 12.470 1.00 86.06 115 ALA A CA 1
ATOM 883 C C . ALA A 1 115 ? 1.357 27.391 10.945 1.00 86.06 115 ALA A C 1
ATOM 885 O O . ALA A 1 115 ? 2.477 27.130 10.516 1.00 86.06 115 ALA A O 1
ATOM 886 N N . ALA A 1 116 ? 0.312 27.593 10.135 1.00 85.94 116 ALA A N 1
ATOM 887 C CA . ALA A 1 116 ? 0.407 27.697 8.678 1.00 85.94 116 ALA A CA 1
ATOM 888 C C . ALA A 1 116 ? 0.688 29.132 8.186 1.00 85.94 116 ALA A C 1
ATOM 890 O O . ALA A 1 116 ? 1.152 29.302 7.062 1.00 85.94 116 ALA A O 1
ATOM 891 N N . GLN A 1 117 ? 0.412 30.153 9.005 1.00 85.81 117 GLN A N 1
ATOM 892 C CA . GLN A 1 117 ? 0.728 31.561 8.732 1.00 85.81 117 GLN A CA 1
ATOM 893 C C . GLN A 1 117 ? 2.135 31.958 9.188 1.00 85.81 117 GLN A C 1
ATOM 895 O O . GLN A 1 117 ? 2.698 32.909 8.647 1.00 85.81 117 GLN A O 1
ATOM 900 N N . GLN A 1 118 ? 2.718 31.256 10.168 1.00 81.31 118 GLN A N 1
ATOM 901 C CA . GLN A 1 118 ? 4.127 31.446 10.505 1.00 81.31 118 GLN A CA 1
ATOM 902 C C . GLN A 1 118 ? 4.970 31.179 9.247 1.00 81.31 118 GLN A C 1
ATOM 904 O O . GLN A 1 118 ? 4.854 30.089 8.680 1.00 81.31 118 GLN A O 1
ATOM 909 N N . PRO A 1 119 ? 5.807 32.138 8.797 1.00 73.25 119 PRO A N 1
ATOM 910 C CA . PRO A 1 119 ? 6.654 31.931 7.630 1.00 73.25 119 PRO A CA 1
ATOM 911 C C . PRO A 1 119 ? 7.501 30.691 7.889 1.00 73.25 119 PRO A C 1
ATOM 913 O O . PRO A 1 119 ? 8.119 30.598 8.955 1.00 73.25 119 PRO A O 1
ATOM 916 N N . GLU A 1 120 ? 7.468 29.723 6.964 1.00 60.50 120 GLU A N 1
ATOM 917 C CA . GLU A 1 120 ? 8.088 28.415 7.182 1.00 60.50 120 GLU A CA 1
ATOM 918 C C . GLU A 1 120 ? 9.523 28.622 7.677 1.00 60.50 120 GLU A C 1
ATOM 920 O O . GLU A 1 120 ? 10.374 29.114 6.930 1.00 60.50 120 GLU A O 1
ATOM 925 N N . ARG A 1 121 ? 9.801 28.249 8.942 1.00 63.72 121 ARG A N 1
ATOM 926 C CA . ARG A 1 121 ? 11.184 28.138 9.429 1.00 63.72 121 ARG A CA 1
ATOM 927 C C . ARG A 1 121 ? 11.921 27.342 8.361 1.00 63.72 121 ARG A C 1
ATOM 929 O O . ARG A 1 121 ? 11.438 26.235 8.099 1.00 63.72 121 ARG A O 1
ATOM 936 N N . PRO A 1 122 ? 13.006 27.869 7.757 1.00 56.69 122 PRO A N 1
ATOM 937 C CA . PRO A 1 122 ? 13.584 27.313 6.541 1.00 56.69 122 PRO A CA 1
ATOM 938 C C . PRO A 1 122 ? 13.780 25.821 6.749 1.00 56.69 122 PRO A C 1
ATOM 940 O O . PRO A 1 122 ? 14.599 25.402 7.571 1.00 56.69 122 PRO A O 1
ATOM 943 N N . LEU A 1 123 ? 12.911 25.037 6.102 1.00 53.88 123 LEU A N 1
ATOM 944 C CA . LEU A 1 123 ? 12.782 23.618 6.383 1.00 53.88 123 LEU A CA 1
ATOM 945 C C . LEU A 1 123 ? 14.134 23.014 6.053 1.00 53.88 123 LEU A C 1
ATOM 947 O O . LEU A 1 123 ? 14.492 22.998 4.876 1.00 53.88 123 LEU A O 1
ATOM 951 N N . ALA A 1 124 ? 14.867 22.551 7.077 1.00 59.19 124 ALA A N 1
ATOM 952 C CA . ALA A 1 124 ? 16.166 21.907 6.908 1.00 59.19 124 ALA A CA 1
ATOM 953 C C . ALA A 1 124 ? 16.031 20.923 5.739 1.00 59.19 124 ALA A C 1
ATOM 955 O O . ALA A 1 124 ? 15.169 20.037 5.832 1.00 59.19 124 ALA A O 1
ATOM 956 N N . PRO A 1 125 ? 16.731 21.175 4.611 1.00 56.50 125 PRO A N 1
ATOM 957 C CA . PRO A 1 125 ? 16.227 20.875 3.274 1.00 56.50 125 PRO A CA 1
ATOM 958 C C . PRO A 1 125 ? 15.783 19.427 3.220 1.00 56.50 125 PRO A C 1
ATOM 960 O O . PRO A 1 125 ? 16.617 18.531 3.352 1.00 56.50 125 PRO A O 1
ATOM 963 N N . ARG A 1 126 ? 14.456 19.212 3.145 1.00 59.88 126 ARG A N 1
ATOM 964 C CA . ARG A 1 126 ? 13.833 17.900 3.385 1.00 59.88 126 ARG A CA 1
ATOM 965 C C . ARG A 1 126 ? 14.495 16.885 2.470 1.00 59.88 126 ARG A C 1
ATOM 967 O O . ARG A 1 126 ? 14.199 16.876 1.276 1.00 59.88 126 ARG A O 1
ATOM 974 N N . ALA A 1 127 ? 15.391 16.077 3.040 1.00 63.72 127 ALA A N 1
ATOM 975 C CA . ALA A 1 127 ? 16.381 15.351 2.261 1.00 63.72 127 ALA A CA 1
ATOM 976 C C . ALA A 1 127 ? 15.690 14.539 1.165 1.00 63.72 127 ALA A C 1
ATOM 978 O O . ALA A 1 127 ? 14.818 13.710 1.454 1.00 63.72 127 ALA A O 1
ATOM 979 N N . GLY A 1 128 ? 16.018 14.886 -0.085 1.00 72.81 128 GLY A N 1
ATOM 980 C CA . GLY A 1 128 ? 15.143 14.663 -1.231 1.00 72.81 128 GLY A CA 1
ATOM 981 C C . GLY A 1 128 ? 14.603 13.238 -1.276 1.00 72.81 128 GLY A C 1
ATOM 982 O O . GLY A 1 128 ? 15.366 12.273 -1.251 1.00 72.81 128 GLY A O 1
ATOM 983 N N . THR A 1 129 ? 13.276 13.096 -1.336 1.00 81.94 129 THR A N 1
ATOM 984 C CA . THR A 1 129 ? 12.650 11.779 -1.557 1.00 81.94 129 THR A CA 1
ATOM 985 C C . THR A 1 129 ? 12.961 11.238 -2.951 1.00 81.94 129 THR A C 1
ATOM 987 O O . THR A 1 129 ? 13.024 10.024 -3.135 1.00 81.94 129 THR A O 1
ATOM 990 N N . VAL A 1 130 ? 13.220 12.140 -3.899 1.00 92.50 130 VAL A N 1
ATOM 991 C CA . VAL A 1 130 ? 13.834 11.853 -5.195 1.00 92.50 130 VAL A CA 1
ATOM 992 C C . VAL A 1 130 ? 15.313 11.517 -4.982 1.00 92.50 130 VAL A C 1
ATOM 994 O O . VAL A 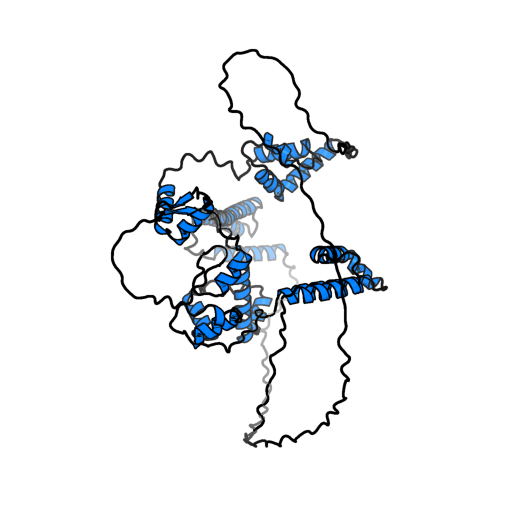1 130 ? 16.008 12.204 -4.232 1.00 92.50 130 VAL A O 1
ATOM 997 N N . PHE A 1 131 ? 15.778 10.449 -5.629 1.00 96.19 131 PHE A N 1
ATOM 998 C CA . PHE A 1 131 ? 17.204 10.148 -5.756 1.00 96.19 131 PHE A CA 1
ATOM 999 C C . PHE A 1 131 ? 17.718 10.813 -7.032 1.00 96.19 131 PHE A C 1
ATOM 1001 O O . PHE A 1 131 ? 17.111 10.603 -8.084 1.00 96.19 131 PHE A O 1
ATOM 1008 N N . THR A 1 132 ? 18.792 11.594 -6.938 1.00 95.81 132 THR A N 1
ATOM 1009 C CA . THR A 1 132 ? 19.502 12.129 -8.106 1.00 95.81 132 THR A CA 1
ATOM 1010 C C . THR A 1 132 ? 20.206 11.000 -8.854 1.00 95.81 132 THR A C 1
ATOM 1012 O O . THR A 1 132 ? 20.428 9.923 -8.303 1.00 95.81 132 THR A O 1
ATOM 1015 N N . GLU A 1 133 ? 20.565 11.233 -10.111 1.00 96.75 133 GLU A N 1
ATOM 1016 C CA . GLU A 1 133 ? 21.261 10.238 -10.932 1.00 96.75 133 GLU A CA 1
ATOM 1017 C C . GLU A 1 133 ? 22.601 9.820 -10.306 1.00 96.75 133 GLU A C 1
ATOM 1019 O O . GLU A 1 133 ? 22.841 8.629 -10.121 1.00 96.75 133 GLU A O 1
ATOM 1024 N N . ASN A 1 134 ? 23.384 10.782 -9.806 1.00 97.31 134 ASN A N 1
ATOM 1025 C CA . ASN A 1 134 ? 24.622 10.524 -9.061 1.00 97.31 134 ASN A CA 1
ATOM 1026 C C . ASN A 1 134 ? 24.391 9.667 -7.800 1.00 97.31 134 ASN A C 1
ATOM 1028 O O . ASN A 1 134 ? 25.171 8.764 -7.515 1.00 97.31 134 ASN A O 1
ATOM 1032 N N . GLU A 1 135 ? 23.311 9.904 -7.044 1.00 97.62 135 GLU A N 1
ATOM 1033 C CA . GLU A 1 135 ? 22.968 9.070 -5.880 1.00 97.62 135 GLU A CA 1
ATOM 1034 C C . GLU A 1 135 ? 22.580 7.639 -6.289 1.00 97.62 135 GLU A C 1
ATOM 1036 O O . GLU A 1 135 ? 22.829 6.696 -5.539 1.00 97.62 135 GLU A O 1
ATOM 1041 N N . VAL A 1 136 ? 21.972 7.454 -7.468 1.00 98.00 136 VAL A N 1
ATOM 1042 C CA . VAL A 1 136 ? 21.682 6.121 -8.020 1.00 98.00 136 VAL A CA 1
ATOM 1043 C C . VAL A 1 136 ? 22.959 5.429 -8.488 1.00 98.00 136 VAL A C 1
ATOM 1045 O O . VAL A 1 136 ? 23.126 4.247 -8.204 1.00 98.00 136 VAL A O 1
ATOM 1048 N N . GLN A 1 137 ? 23.873 6.155 -9.126 1.00 98.19 137 GLN A N 1
ATOM 1049 C CA . GLN A 1 137 ? 25.163 5.631 -9.562 1.00 98.19 137 GLN A CA 1
ATOM 1050 C C . GLN A 1 137 ? 26.007 5.144 -8.369 1.00 98.19 137 GLN A C 1
ATOM 1052 O O . GLN A 1 137 ? 26.406 3.982 -8.335 1.00 98.19 137 GLN A O 1
ATOM 1057 N N . VAL A 1 138 ? 26.138 5.961 -7.316 1.00 98.12 138 VAL A N 1
ATOM 1058 C CA . VAL A 1 138 ? 26.808 5.575 -6.055 1.00 98.12 138 VAL A CA 1
ATOM 1059 C C . VAL A 1 138 ? 26.131 4.366 -5.393 1.00 98.12 138 VAL A C 1
ATOM 1061 O O . VAL A 1 138 ? 26.802 3.504 -4.823 1.00 98.12 138 VAL A O 1
ATOM 1064 N N . MET A 1 139 ? 24.798 4.249 -5.472 1.00 98.38 139 MET A N 1
ATOM 1065 C CA . MET A 1 139 ? 24.104 3.041 -5.013 1.00 98.38 139 MET A CA 1
ATOM 1066 C C . MET A 1 139 ? 24.514 1.796 -5.815 1.00 98.38 139 MET A C 1
ATOM 1068 O O . MET A 1 139 ? 24.738 0.751 -5.209 1.00 98.38 139 MET A O 1
ATOM 1072 N N . LEU A 1 140 ? 24.622 1.886 -7.141 1.00 98.44 140 LEU A N 1
ATOM 1073 C CA . LEU A 1 140 ? 24.987 0.757 -8.003 1.00 98.44 140 LEU A CA 1
ATOM 1074 C C . LEU A 1 140 ? 26.447 0.327 -7.778 1.00 98.44 140 LEU A C 1
ATOM 1076 O O . LEU A 1 140 ? 26.712 -0.861 -7.602 1.00 98.44 140 LEU A O 1
ATOM 1080 N N . GLU A 1 141 ? 27.368 1.281 -7.633 1.00 97.88 141 GLU A N 1
ATOM 1081 C CA . GLU A 1 141 ? 28.765 1.034 -7.239 1.00 97.88 141 GLU A CA 1
ATOM 1082 C C . GLU A 1 141 ? 28.863 0.326 -5.874 1.00 97.88 141 GLU A C 1
ATOM 1084 O O . GLU A 1 141 ? 29.655 -0.603 -5.691 1.00 97.88 141 GLU A O 1
ATOM 1089 N N . CYS A 1 142 ? 27.996 0.686 -4.920 1.00 98.19 142 CYS A N 1
ATOM 1090 C CA . CYS A 1 142 ? 27.892 -0.004 -3.633 1.00 98.19 142 CYS A CA 1
ATOM 1091 C C . CYS A 1 142 ? 27.338 -1.439 -3.739 1.00 98.19 142 CYS A C 1
ATOM 1093 O O . CYS A 1 142 ? 27.640 -2.257 -2.872 1.00 98.19 142 CYS A O 1
ATOM 1095 N N . GLU A 1 143 ? 26.515 -1.774 -4.740 1.00 97.94 143 GLU A N 1
ATOM 1096 C CA . GLU A 1 143 ? 26.034 -3.156 -4.943 1.00 97.94 143 GLU A CA 1
ATOM 1097 C C . GLU A 1 143 ? 27.155 -4.068 -5.445 1.00 97.94 143 GLU A C 1
ATOM 1099 O O . GLU A 1 143 ? 27.215 -5.221 -5.027 1.00 97.94 143 GLU A O 1
ATOM 1104 N N . VAL A 1 144 ? 28.047 -3.538 -6.291 1.00 97.38 144 VAL A N 1
ATOM 1105 C CA . VAL A 1 144 ? 29.273 -4.219 -6.735 1.00 97.38 144 VAL A CA 1
ATOM 1106 C C . VAL A 1 144 ? 30.237 -4.375 -5.556 1.00 97.38 144 VAL A C 1
ATOM 1108 O O . VAL A 1 144 ? 30.620 -5.485 -5.202 1.00 97.38 144 VAL A O 1
ATOM 1111 N N . THR A 1 145 ? 30.556 -3.267 -4.879 1.00 96.88 145 THR A N 1
ATOM 1112 C CA . THR A 1 145 ? 31.541 -3.221 -3.780 1.00 96.88 145 THR A CA 1
ATOM 1113 C C . THR A 1 145 ? 31.151 -4.099 -2.587 1.00 96.88 145 THR A C 1
ATOM 1115 O O . THR A 1 145 ? 32.013 -4.665 -1.920 1.00 96.88 145 THR A O 1
ATOM 1118 N N . TYR A 1 146 ? 29.852 -4.217 -2.297 1.00 97.00 146 TYR A N 1
ATOM 1119 C CA . TYR A 1 146 ? 29.324 -5.012 -1.184 1.00 97.00 146 TYR A CA 1
ATOM 1120 C C . TYR A 1 146 ? 28.495 -6.212 -1.668 1.00 97.00 146 TYR A C 1
ATOM 1122 O O . TYR A 1 146 ? 27.526 -6.606 -1.002 1.00 97.00 146 TYR A O 1
ATOM 1130 N N . TYR A 1 147 ? 28.851 -6.785 -2.822 1.00 95.75 147 TYR A N 1
ATOM 1131 C CA . TYR A 1 147 ? 28.193 -7.969 -3.369 1.00 95.75 147 TYR A CA 1
ATOM 1132 C C . TYR A 1 147 ? 28.166 -9.119 -2.343 1.00 95.75 147 TYR A C 1
ATOM 1134 O O . TYR A 1 147 ? 29.080 -9.301 -1.543 1.00 95.75 147 TYR A O 1
ATOM 1142 N N . GLY A 1 148 ? 27.054 -9.856 -2.290 1.00 92.31 148 GLY A N 1
ATOM 1143 C CA . GLY A 1 148 ? 26.821 -10.923 -1.304 1.00 92.31 148 GLY A CA 1
ATOM 1144 C C . GLY A 1 148 ? 26.499 -10.471 0.135 1.00 92.31 148 GLY A C 1
ATOM 1145 O O . GLY A 1 148 ? 25.929 -11.250 0.904 1.00 92.31 148 GLY A O 1
ATOM 1146 N N . HIS A 1 149 ? 26.768 -9.221 0.531 1.00 96.25 149 HIS A N 1
ATOM 1147 C CA . HIS A 1 149 ? 26.585 -8.799 1.924 1.00 96.25 149 HIS A CA 1
ATOM 1148 C C . HIS A 1 149 ? 25.098 -8.697 2.330 1.00 96.25 149 HIS A C 1
ATOM 1150 O O . HIS A 1 149 ? 24.323 -7.912 1.778 1.00 96.25 149 HIS A O 1
ATOM 1156 N N . LYS A 1 150 ? 24.689 -9.413 3.392 1.00 94.81 150 LYS A N 1
ATOM 1157 C CA . LYS A 1 150 ? 23.283 -9.493 3.865 1.00 94.81 150 LYS A CA 1
ATOM 1158 C C . LYS A 1 150 ? 22.633 -8.127 4.163 1.00 94.81 150 LYS A C 1
ATOM 1160 O O . LYS A 1 150 ? 21.408 -8.018 4.179 1.00 94.81 150 LYS A O 1
ATOM 1165 N N . SER A 1 151 ? 23.430 -7.080 4.405 1.00 96.19 151 SER A N 1
ATOM 1166 C CA . SER A 1 151 ? 22.969 -5.734 4.783 1.00 96.19 151 SER A CA 1
ATOM 1167 C C . SER A 1 151 ? 23.500 -4.596 3.890 1.00 96.19 151 SER A C 1
ATOM 1169 O O . SER A 1 151 ? 23.779 -3.516 4.408 1.00 96.19 151 SER A O 1
ATOM 1171 N N . VAL A 1 152 ? 23.603 -4.778 2.561 1.00 97.19 152 VAL A N 1
ATOM 1172 C CA . VAL A 1 152 ? 24.072 -3.735 1.603 1.00 97.19 152 VAL A CA 1
ATOM 1173 C C . VAL A 1 152 ? 23.497 -2.331 1.882 1.00 97.19 152 VAL A C 1
ATOM 1175 O O . VAL A 1 152 ? 24.243 -1.366 1.985 1.00 97.19 152 VAL A O 1
ATOM 1178 N N . ALA A 1 153 ? 22.186 -2.196 2.127 1.00 97.56 153 ALA A N 1
ATOM 1179 C CA . ALA A 1 153 ? 21.555 -0.890 2.389 1.00 97.56 153 ALA A CA 1
ATOM 1180 C C . ALA A 1 153 ? 22.040 -0.180 3.677 1.00 97.56 153 ALA A C 1
ATOM 1182 O O . ALA A 1 153 ? 21.903 1.036 3.800 1.00 97.56 153 ALA A O 1
ATOM 1183 N N . LYS A 1 154 ? 22.614 -0.916 4.644 1.00 97.56 154 LYS A N 1
ATOM 1184 C CA . LYS A 1 154 ? 23.305 -0.334 5.809 1.00 97.56 154 LYS A CA 1
ATOM 1185 C C . LYS A 1 154 ? 24.694 0.186 5.408 1.00 97.56 154 LYS A C 1
ATOM 1187 O O . LYS A 1 154 ? 25.065 1.258 5.872 1.00 97.56 154 LYS A O 1
ATOM 1192 N N . MET A 1 155 ? 25.396 -0.531 4.524 1.00 98.19 155 MET A N 1
ATOM 1193 C CA . MET A 1 155 ? 26.719 -0.166 3.987 1.00 98.19 155 MET A CA 1
ATOM 1194 C C . MET A 1 155 ? 26.663 1.007 2.996 1.00 98.19 155 MET A C 1
ATOM 1196 O O . MET A 1 155 ? 27.600 1.783 2.924 1.00 98.19 155 MET A O 1
ATOM 1200 N N . MET A 1 156 ? 25.541 1.193 2.294 1.00 98.06 156 MET A N 1
ATOM 1201 C CA . MET A 1 156 ? 25.283 2.358 1.430 1.00 98.06 156 MET A CA 1
ATOM 1202 C C . MET A 1 156 ? 25.058 3.667 2.203 1.00 98.06 156 MET A C 1
ATOM 1204 O O . MET A 1 156 ? 25.216 4.745 1.640 1.00 98.06 156 MET A O 1
ATOM 1208 N N . LYS A 1 157 ? 24.635 3.609 3.476 1.00 97.19 157 LYS A N 1
ATOM 1209 C CA . LYS A 1 157 ? 24.207 4.806 4.224 1.00 97.19 157 LYS A CA 1
ATOM 1210 C C . LYS A 1 157 ? 25.315 5.872 4.382 1.00 97.19 157 LYS A C 1
ATOM 1212 O O . LYS A 1 157 ? 24.977 7.043 4.231 1.00 97.19 157 LYS A O 1
ATOM 1217 N N . PRO A 1 158 ? 26.589 5.536 4.680 1.00 97.75 158 PRO A N 1
ATOM 1218 C CA . PRO A 1 158 ? 27.670 6.524 4.751 1.00 97.75 158 PRO A CA 1
ATOM 1219 C C . PRO A 1 158 ? 27.919 7.256 3.424 1.00 97.75 158 PRO A C 1
ATOM 1221 O O . PRO A 1 158 ? 28.239 8.438 3.442 1.00 97.75 158 PRO A O 1
ATOM 1224 N N . HIS A 1 159 ? 27.706 6.577 2.292 1.00 97.69 159 HIS A N 1
ATOM 1225 C CA . HIS A 1 159 ? 27.946 7.104 0.941 1.00 97.69 159 HIS A CA 1
ATOM 1226 C C . HIS A 1 159 ? 26.812 7.992 0.405 1.00 97.69 159 HIS A C 1
ATOM 1228 O O . HIS A 1 159 ? 26.965 8.638 -0.626 1.00 97.69 159 HIS A O 1
ATOM 1234 N N . LEU A 1 160 ? 25.662 8.033 1.088 1.00 96.56 160 LEU A N 1
ATOM 1235 C CA . LEU A 1 160 ? 24.451 8.737 0.644 1.00 96.56 160 LEU A CA 1
ATOM 1236 C C . LEU A 1 160 ? 23.963 9.720 1.723 1.00 96.56 160 LEU A C 1
ATOM 1238 O O . LEU A 1 160 ? 22.906 9.498 2.336 1.00 96.56 160 LEU A O 1
ATOM 1242 N N . PRO A 1 161 ? 24.721 10.801 1.998 1.00 94.19 161 PRO A N 1
ATOM 1243 C CA . PRO A 1 161 ? 24.355 11.787 3.008 1.00 94.19 161 PRO A CA 1
ATOM 1244 C C . PRO A 1 161 ? 22.961 12.365 2.729 1.00 94.19 161 PRO A C 1
ATOM 1246 O O . PRO A 1 161 ? 22.618 12.743 1.614 1.00 94.19 161 PRO A O 1
ATOM 1249 N N . GLY A 1 162 ? 22.121 12.395 3.765 1.00 92.56 162 GLY A N 1
ATOM 1250 C CA . GLY A 1 162 ? 20.718 12.806 3.671 1.00 92.56 162 GLY A CA 1
ATOM 1251 C C . GLY A 1 162 ? 19.722 11.675 3.374 1.00 92.56 162 GLY A C 1
ATOM 1252 O O . GLY A 1 162 ? 18.558 11.802 3.754 1.00 92.56 162 GLY A O 1
ATOM 1253 N N . LYS A 1 163 ? 20.121 10.535 2.791 1.00 95.88 163 LYS A N 1
ATOM 1254 C CA . LYS A 1 163 ? 19.185 9.413 2.584 1.00 95.88 163 LYS A CA 1
ATOM 1255 C C . LYS A 1 163 ? 19.070 8.542 3.832 1.00 95.88 163 LYS A C 1
ATOM 1257 O O . LYS A 1 163 ? 20.048 8.047 4.391 1.00 95.88 163 LYS A O 1
ATOM 1262 N N . SER A 1 164 ? 17.839 8.280 4.257 1.00 95.62 164 SER A N 1
ATOM 1263 C CA . SER A 1 164 ? 17.570 7.264 5.275 1.00 95.62 164 SER A CA 1
ATOM 1264 C C . SER A 1 164 ? 17.744 5.847 4.708 1.00 95.62 164 SER A C 1
ATOM 1266 O O . SER A 1 164 ? 17.474 5.587 3.536 1.00 95.62 164 SER A O 1
ATOM 1268 N N . ASN A 1 165 ? 18.116 4.890 5.566 1.00 96.62 165 ASN A N 1
ATOM 1269 C CA . ASN A 1 165 ? 18.228 3.468 5.197 1.00 96.62 165 ASN A CA 1
ATOM 1270 C C . ASN A 1 165 ? 16.904 2.928 4.606 1.00 96.62 165 ASN A C 1
ATOM 1272 O O . ASN A 1 165 ? 16.913 2.112 3.691 1.00 96.62 165 ASN A O 1
ATOM 1276 N N . GLU A 1 166 ? 15.754 3.441 5.055 1.00 95.38 166 GLU A N 1
ATOM 1277 C CA . GLU A 1 166 ? 14.449 3.063 4.502 1.00 95.38 166 GLU A CA 1
ATOM 1278 C C . GLU A 1 166 ? 14.192 3.656 3.103 1.00 95.38 166 GLU A C 1
ATOM 1280 O O . GLU A 1 166 ? 13.646 2.963 2.247 1.00 95.38 166 GLU A O 1
ATOM 1285 N N . GLN A 1 167 ? 14.644 4.883 2.807 1.00 95.94 167 GLN A N 1
ATOM 1286 C CA . GLN A 1 167 ? 14.635 5.409 1.431 1.00 95.94 167 GLN A CA 1
ATOM 1287 C C . GLN A 1 167 ? 15.526 4.562 0.511 1.00 95.94 167 GLN A C 1
ATOM 1289 O O . GLN A 1 167 ? 15.077 4.176 -0.567 1.00 95.94 167 GLN A O 1
ATOM 1294 N N . ILE A 1 168 ? 16.738 4.205 0.956 1.00 97.44 168 ILE A N 1
ATOM 1295 C CA . ILE A 1 168 ? 17.673 3.344 0.209 1.00 97.44 168 ILE A CA 1
ATOM 1296 C C . ILE A 1 168 ? 17.021 1.979 -0.075 1.00 97.44 168 ILE A C 1
ATOM 1298 O O . ILE A 1 168 ? 16.956 1.544 -1.224 1.00 97.44 168 ILE A O 1
ATOM 1302 N N . ARG A 1 169 ? 16.445 1.321 0.941 1.00 97.25 169 ARG A N 1
ATOM 1303 C CA . ARG A 1 169 ? 15.703 0.053 0.782 1.00 97.25 169 ARG A CA 1
ATOM 1304 C C . ARG A 1 169 ? 14.541 0.160 -0.201 1.00 97.25 169 ARG A C 1
ATOM 1306 O O . ARG A 1 169 ? 14.338 -0.760 -0.989 1.00 97.25 169 ARG A O 1
ATOM 1313 N N . ASN A 1 170 ? 13.775 1.247 -0.158 1.00 96.31 170 ASN A N 1
ATOM 1314 C CA . ASN A 1 170 ? 12.632 1.425 -1.051 1.00 96.31 170 ASN A CA 1
ATOM 1315 C C . ASN A 1 170 ? 13.059 1.744 -2.490 1.00 96.31 170 ASN A C 1
ATOM 1317 O O . ASN A 1 170 ? 12.453 1.202 -3.411 1.00 96.31 170 ASN A O 1
ATOM 1321 N N . LYS A 1 171 ? 14.157 2.484 -2.703 1.00 97.38 171 LYS A N 1
ATOM 1322 C CA . LYS A 1 171 ? 14.770 2.651 -4.031 1.00 97.38 171 LYS A CA 1
ATOM 1323 C C . LYS A 1 171 ? 15.263 1.307 -4.592 1.00 97.38 171 LYS A C 1
ATOM 1325 O O . LYS A 1 171 ? 14.883 0.963 -5.706 1.00 97.38 171 LYS A O 1
ATOM 1330 N N . ARG A 1 172 ? 15.964 0.488 -3.789 1.00 97.44 172 ARG A N 1
ATOM 1331 C CA . ARG A 1 172 ? 16.405 -0.880 -4.166 1.00 97.44 172 ARG A CA 1
ATOM 1332 C C . ARG A 1 172 ? 15.264 -1.852 -4.500 1.00 97.44 172 ARG A C 1
ATOM 1334 O O . ARG A 1 172 ? 15.486 -2.883 -5.129 1.00 97.44 172 ARG A O 1
ATOM 1341 N N . ARG A 1 173 ? 14.035 -1.573 -4.048 1.00 97.25 173 ARG A N 1
ATOM 1342 C CA . ARG A 1 173 ? 12.851 -2.398 -4.348 1.00 97.25 173 ARG A CA 1
ATOM 1343 C C . ARG A 1 173 ? 12.234 -2.101 -5.716 1.00 97.25 173 ARG A C 1
ATOM 1345 O O . ARG A 1 173 ? 11.517 -2.972 -6.212 1.00 97.25 173 ARG A O 1
ATOM 1352 N N . LEU A 1 174 ? 12.492 -0.928 -6.303 1.00 97.06 174 LEU A N 1
ATOM 1353 C CA . LEU A 1 174 ? 11.966 -0.549 -7.618 1.00 97.06 174 LEU A CA 1
ATOM 1354 C C . LEU A 1 174 ? 12.506 -1.477 -8.710 1.00 97.06 174 LEU A C 1
ATOM 1356 O O . LEU A 1 174 ? 13.670 -1.870 -8.679 1.00 97.06 174 LEU A O 1
ATOM 1360 N N . THR A 1 175 ? 11.663 -1.809 -9.685 1.00 96.50 175 THR A N 1
ATOM 1361 C CA . THR A 1 175 ? 12.024 -2.687 -10.808 1.00 96.50 175 THR A CA 1
ATOM 1362 C C . THR A 1 175 ? 13.146 -2.100 -11.656 1.00 96.50 175 THR A C 1
ATOM 1364 O O . THR A 1 175 ? 14.126 -2.792 -11.884 1.00 96.50 175 THR A O 1
ATOM 1367 N N . SER A 1 176 ? 13.066 -0.816 -12.019 1.00 96.69 176 SER A N 1
ATOM 1368 C CA . SER A 1 176 ? 14.100 -0.135 -12.814 1.00 96.69 176 SER A CA 1
ATOM 1369 C C . SER A 1 176 ? 15.486 -0.165 -12.164 1.00 96.69 176 SER A C 1
ATOM 1371 O O . SER A 1 176 ? 16.475 -0.417 -12.841 1.00 96.69 176 SER A O 1
ATOM 1373 N N . TYR A 1 177 ? 15.563 0.024 -10.843 1.00 97.81 177 TYR A N 1
ATOM 1374 C CA . TYR A 1 177 ? 16.830 -0.090 -10.119 1.00 97.81 177 TYR A CA 1
ATOM 1375 C C . TYR A 1 177 ? 17.349 -1.535 -10.091 1.00 97.81 177 TYR A C 1
ATOM 1377 O O . TYR A 1 177 ? 18.549 -1.745 -10.210 1.00 97.81 177 TYR A O 1
ATOM 1385 N N . LYS A 1 178 ? 16.468 -2.535 -9.936 1.00 98.12 178 LYS A N 1
ATOM 1386 C CA . LYS A 1 178 ? 16.883 -3.946 -9.990 1.00 98.12 178 LYS A CA 1
ATOM 1387 C C . LYS A 1 178 ? 17.466 -4.301 -11.350 1.00 98.12 178 LYS A C 1
ATOM 1389 O O . LYS A 1 178 ? 18.529 -4.891 -11.371 1.00 98.12 178 LYS A O 1
ATOM 1394 N N . THR A 1 179 ? 16.820 -3.894 -12.442 1.00 97.69 179 THR A N 1
ATOM 1395 C CA . THR A 1 179 ? 17.321 -4.112 -13.805 1.00 97.69 179 THR A CA 1
ATOM 1396 C C . THR A 1 179 ? 18.726 -3.526 -13.977 1.00 97.69 179 THR A C 1
ATOM 1398 O O . THR A 1 179 ? 19.652 -4.286 -14.230 1.00 97.69 179 THR A O 1
ATOM 1401 N N . ALA A 1 180 ? 18.919 -2.233 -13.687 1.00 97.75 180 ALA A N 1
ATOM 1402 C CA . ALA A 1 180 ? 20.234 -1.585 -13.788 1.00 97.75 180 ALA A CA 1
ATOM 1403 C C . ALA A 1 180 ? 21.302 -2.220 -12.872 1.00 97.75 180 ALA A C 1
ATOM 1405 O O . ALA A 1 180 ? 22.467 -2.345 -13.240 1.00 97.75 180 ALA A O 1
ATOM 1406 N N . ARG A 1 181 ? 20.913 -2.655 -11.666 1.00 97.81 181 ARG A N 1
ATOM 1407 C CA . ARG A 1 181 ? 21.799 -3.388 -10.752 1.00 97.81 181 ARG A CA 1
ATOM 1408 C C . ARG A 1 181 ? 22.192 -4.748 -11.323 1.00 97.81 181 ARG A C 1
ATOM 1410 O O . ARG A 1 181 ? 23.355 -5.118 -11.234 1.00 97.81 181 ARG A O 1
ATOM 1417 N N . ASP A 1 182 ? 21.232 -5.503 -11.838 1.00 97.19 182 ASP A N 1
ATOM 1418 C CA . ASP A 1 182 ? 21.450 -6.868 -12.312 1.00 97.19 182 ASP A CA 1
ATOM 1419 C C . ASP A 1 182 ? 22.295 -6.858 -13.604 1.00 97.19 182 ASP A C 1
ATOM 1421 O O . ASP A 1 182 ? 23.168 -7.707 -13.754 1.00 97.19 182 ASP A O 1
ATOM 1425 N N . GLU A 1 183 ? 22.141 -5.835 -14.455 1.00 97.19 183 GLU A N 1
ATOM 1426 C CA . GLU A 1 183 ? 23.020 -5.536 -15.601 1.00 97.19 183 GLU A CA 1
ATOM 1427 C C . GLU A 1 183 ? 24.469 -5.238 -15.170 1.00 97.19 183 GLU A C 1
ATOM 1429 O O . GLU A 1 183 ? 25.406 -5.855 -15.677 1.00 97.19 183 GLU A O 1
ATOM 1434 N N . ILE A 1 184 ? 24.670 -4.339 -14.199 1.00 97.12 184 ILE A N 1
ATOM 1435 C CA . ILE A 1 184 ? 26.011 -3.982 -13.699 1.00 97.12 184 ILE A CA 1
ATOM 1436 C C . ILE A 1 184 ? 26.680 -5.162 -12.980 1.00 97.12 184 ILE A C 1
ATOM 1438 O O . ILE A 1 184 ? 27.882 -5.374 -13.130 1.00 97.12 184 ILE A O 1
ATOM 1442 N N . LEU A 1 185 ? 25.920 -5.955 -12.218 1.00 96.00 185 LEU A N 1
ATOM 1443 C CA . LEU A 1 185 ? 26.442 -7.152 -11.560 1.00 96.00 185 LEU A CA 1
ATOM 1444 C C . LEU A 1 185 ? 26.810 -8.248 -12.566 1.00 96.00 185 LEU A C 1
ATOM 1446 O O . LEU A 1 185 ? 27.829 -8.902 -12.367 1.00 96.00 185 LEU A O 1
ATOM 1450 N N . ALA A 1 186 ? 26.044 -8.426 -13.648 1.00 95.69 186 ALA A N 1
ATOM 1451 C CA . ALA A 1 186 ? 26.415 -9.335 -14.733 1.00 95.69 186 ALA A CA 1
ATOM 1452 C C . ALA A 1 186 ? 27.731 -8.895 -15.397 1.00 95.69 186 ALA A C 1
ATOM 1454 O O . ALA A 1 186 ? 28.687 -9.665 -15.418 1.00 95.69 186 ALA A O 1
ATOM 1455 N N . ALA A 1 187 ? 27.829 -7.625 -15.807 1.00 96.00 187 ALA A N 1
ATOM 1456 C CA . ALA A 1 187 ? 29.046 -7.075 -16.406 1.00 96.00 187 ALA A CA 1
ATOM 1457 C C . ALA A 1 187 ? 30.274 -7.172 -15.476 1.00 96.00 187 ALA A C 1
ATOM 1459 O O . ALA A 1 187 ? 31.389 -7.406 -15.941 1.00 96.00 187 ALA A O 1
ATOM 1460 N N . HIS A 1 188 ? 30.086 -7.024 -14.160 1.00 95.06 188 HIS A N 1
ATOM 1461 C CA . HIS A 1 188 ? 31.158 -7.210 -13.183 1.00 95.06 188 HIS A CA 1
ATOM 1462 C C . HIS A 1 188 ? 31.599 -8.677 -13.061 1.00 95.06 188 HIS A C 1
ATOM 1464 O O . HIS A 1 188 ? 32.797 -8.944 -13.022 1.00 95.06 188 HIS A O 1
ATOM 1470 N N . LEU A 1 189 ? 30.658 -9.628 -13.034 1.00 92.75 189 LEU A N 1
ATOM 1471 C CA . LEU A 1 189 ? 30.965 -11.062 -12.982 1.00 92.75 189 LEU A CA 1
ATOM 1472 C C . LEU A 1 189 ? 31.697 -11.536 -14.248 1.00 92.75 189 LEU A C 1
ATOM 1474 O O . LEU A 1 189 ? 32.670 -12.281 -14.139 1.00 92.75 189 LEU A O 1
ATOM 1478 N N . ASP A 1 190 ? 31.290 -11.048 -15.423 1.00 93.56 190 ASP A N 1
ATOM 1479 C CA . ASP A 1 190 ? 31.974 -11.327 -16.691 1.00 93.56 190 ASP A CA 1
ATOM 1480 C C . ASP A 1 190 ? 33.404 -10.751 -16.696 1.00 93.56 190 ASP A C 1
ATOM 1482 O O . ASP A 1 190 ? 34.354 -11.433 -17.085 1.00 93.56 190 ASP A O 1
ATOM 1486 N N . ALA A 1 191 ? 33.585 -9.518 -16.205 1.00 94.00 191 ALA A N 1
ATOM 1487 C CA . ALA A 1 191 ? 34.888 -8.850 -16.148 1.00 94.00 191 ALA A CA 1
ATOM 1488 C C . ALA A 1 191 ? 35.871 -9.476 -15.139 1.00 94.00 191 ALA A C 1
ATOM 1490 O O . ALA A 1 191 ? 37.081 -9.424 -15.356 1.00 94.00 191 ALA A O 1
ATOM 1491 N N . VAL A 1 192 ? 35.374 -10.071 -14.048 1.00 92.12 192 VAL A N 1
ATOM 1492 C CA . VAL A 1 192 ? 36.199 -10.780 -13.049 1.00 92.12 192 VAL A CA 1
ATOM 1493 C C . VAL A 1 192 ? 36.662 -12.159 -13.559 1.00 92.12 192 VAL A C 1
ATOM 1495 O O . VAL A 1 192 ? 37.571 -12.754 -12.983 1.00 92.12 192 VAL A O 1
ATOM 1498 N N . GLY A 1 193 ? 36.135 -12.639 -14.693 1.00 79.56 193 GLY A N 1
ATOM 1499 C CA . GLY A 1 193 ? 36.738 -13.743 -15.450 1.00 79.56 193 GLY A CA 1
ATOM 1500 C C . GLY A 1 193 ? 36.586 -15.126 -14.812 1.00 79.56 193 GLY A C 1
ATOM 1501 O O . GLY A 1 193 ? 37.353 -16.037 -15.121 1.00 79.56 193 GLY A O 1
ATOM 1502 N N . GLY A 1 194 ? 35.602 -15.302 -13.933 1.00 64.56 194 GLY A N 1
ATOM 1503 C CA . GLY A 1 194 ? 35.305 -16.580 -13.300 1.00 64.56 194 GLY A CA 1
ATOM 1504 C C . GLY A 1 194 ? 34.085 -16.484 -12.396 1.00 64.56 194 GLY A C 1
ATOM 1505 O O . GLY A 1 194 ? 33.854 -15.458 -11.758 1.00 64.56 194 GLY A O 1
ATOM 1506 N N . ALA A 1 195 ? 33.307 -17.567 -12.320 1.00 60.56 195 ALA A N 1
ATOM 1507 C CA . ALA A 1 195 ? 32.300 -17.693 -11.274 1.00 60.56 195 ALA A CA 1
ATOM 1508 C C . ALA A 1 195 ? 33.016 -17.537 -9.922 1.00 60.56 195 ALA A C 1
ATOM 1510 O O . ALA A 1 195 ? 33.977 -18.278 -9.695 1.00 60.56 195 ALA A O 1
ATOM 1511 N N . PRO A 1 196 ? 32.611 -16.590 -9.053 1.00 57.03 196 PRO A N 1
ATOM 1512 C CA . PRO A 1 196 ? 33.306 -16.365 -7.798 1.00 57.03 196 PRO A CA 1
ATOM 1513 C C . PRO A 1 196 ? 33.280 -17.666 -7.004 1.00 57.03 196 PRO A C 1
ATOM 1515 O O . PRO A 1 196 ? 32.201 -18.159 -6.657 1.00 57.03 196 PRO A O 1
ATOM 1518 N N . GLU A 1 197 ? 34.470 -18.221 -6.758 1.00 59.59 197 GLU A N 1
ATOM 1519 C CA . GLU A 1 197 ? 34.654 -19.352 -5.856 1.00 59.59 197 GLU A CA 1
ATOM 1520 C C . GLU A 1 197 ? 33.912 -18.994 -4.565 1.00 59.59 197 GLU A C 1
ATOM 1522 O O . GLU A 1 197 ? 34.126 -17.891 -4.050 1.00 59.59 197 GLU A O 1
ATOM 1527 N N . PRO A 1 198 ? 32.918 -19.802 -4.144 1.00 57.41 198 PRO A N 1
ATOM 1528 C CA . PRO A 1 198 ? 31.855 -19.333 -3.270 1.00 57.41 198 PRO A CA 1
ATOM 1529 C C . PRO A 1 198 ? 32.461 -18.933 -1.936 1.00 57.41 198 PRO A C 1
ATOM 1531 O O . PRO A 1 198 ? 32.743 -19.810 -1.122 1.00 57.41 198 PRO A O 1
ATOM 1534 N N . ALA A 1 199 ? 32.662 -17.617 -1.772 1.00 53.22 199 ALA A N 1
ATOM 1535 C CA . ALA A 1 199 ? 33.475 -17.035 -0.716 1.00 53.22 199 ALA A CA 1
ATOM 1536 C C . ALA A 1 199 ? 33.143 -17.737 0.589 1.00 53.22 199 ALA A C 1
ATOM 1538 O O . ALA A 1 199 ? 31.988 -17.666 1.036 1.00 53.22 199 ALA A O 1
ATOM 1539 N N . GLU A 1 200 ? 34.128 -18.481 1.110 1.00 51.88 200 GLU A N 1
ATOM 1540 C CA . GLU A 1 200 ? 33.938 -19.315 2.284 1.00 51.88 200 GLU A CA 1
ATOM 1541 C C . GLU A 1 200 ? 33.276 -18.431 3.326 1.00 51.88 200 GLU A C 1
ATOM 1543 O O . GLU A 1 200 ? 33.785 -17.357 3.655 1.00 51.88 200 GLU A O 1
ATOM 1548 N N . GLN A 1 201 ? 32.066 -18.818 3.741 1.00 53.16 201 GLN A N 1
ATOM 1549 C CA . GLN A 1 201 ? 31.338 -18.053 4.736 1.00 53.16 201 GLN A CA 1
ATOM 1550 C C . GLN A 1 201 ? 32.143 -18.197 6.008 1.00 53.16 201 GLN A C 1
ATOM 1552 O O . GLN A 1 201 ? 31.978 -19.191 6.715 1.00 53.16 201 GLN A O 1
ATOM 1557 N N . GLU A 1 202 ? 33.029 -17.224 6.231 1.00 50.41 202 GLU A N 1
ATOM 1558 C CA . GLU A 1 202 ? 33.855 -17.097 7.411 1.00 50.41 202 GLU A CA 1
ATOM 1559 C C . GLU A 1 202 ? 32.905 -17.312 8.577 1.00 50.41 202 GLU A C 1
ATOM 1561 O O . GLU A 1 202 ? 31.967 -16.530 8.793 1.00 50.41 202 GLU A O 1
ATOM 1566 N N . GLN A 1 203 ? 33.050 -18.473 9.219 1.00 43.22 203 GLN A N 1
ATOM 1567 C CA . GLN A 1 203 ? 32.216 -18.842 10.342 1.00 43.22 203 GLN A CA 1
ATOM 1568 C C . GLN A 1 203 ? 32.664 -17.930 11.468 1.00 43.22 203 GLN A C 1
ATOM 1570 O O . GLN A 1 203 ? 33.528 -18.285 12.264 1.00 43.22 203 GLN A O 1
ATOM 1575 N N . VAL A 1 204 ? 32.083 -16.727 11.494 1.00 43.62 204 VAL A N 1
ATOM 1576 C CA . VAL A 1 204 ? 32.056 -15.863 12.662 1.00 43.62 204 VAL A CA 1
ATOM 1577 C C . VAL A 1 204 ? 31.453 -16.739 13.738 1.00 43.62 204 VAL A C 1
ATOM 1579 O O . VAL A 1 204 ? 30.245 -16.993 13.731 1.00 43.62 204 VAL A O 1
ATOM 1582 N N . GLY A 1 205 ? 32.345 -17.296 14.557 1.00 39.66 205 GLY A N 1
ATOM 1583 C CA . GLY A 1 205 ? 31.999 -18.311 15.525 1.00 39.66 205 GLY A CA 1
ATOM 1584 C C . GLY A 1 205 ? 30.844 -17.810 16.368 1.00 39.66 205 GLY A C 1
ATOM 1585 O O . GLY A 1 205 ? 30.761 -16.622 16.691 1.00 39.66 205 GLY A O 1
ATOM 1586 N N . GLU A 1 206 ? 29.948 -18.725 16.706 1.00 45.16 206 GLU A N 1
ATOM 1587 C CA . GLU A 1 206 ? 28.913 -18.493 17.699 1.00 45.16 206 GLU A CA 1
ATOM 1588 C C . GLU A 1 206 ? 29.615 -18.318 19.056 1.00 45.16 206 GLU A C 1
ATOM 1590 O O . GLU A 1 206 ? 29.767 -19.259 19.830 1.00 45.16 206 GLU A O 1
ATOM 1595 N N . ILE A 1 207 ? 30.146 -17.109 19.290 1.00 40.12 207 ILE A N 1
ATOM 1596 C CA . ILE A 1 207 ? 30.723 -16.687 20.563 1.00 40.12 207 ILE A CA 1
ATOM 1597 C C . ILE A 1 207 ? 29.543 -16.528 21.511 1.00 40.12 207 ILE A C 1
ATOM 1599 O O . ILE A 1 207 ? 28.928 -15.464 21.625 1.00 40.12 207 ILE A O 1
ATOM 1603 N N . ASP A 1 208 ? 29.210 -17.650 22.137 1.00 40.09 208 ASP A N 1
ATOM 1604 C CA . ASP A 1 208 ? 28.315 -17.705 23.276 1.00 40.09 208 ASP A CA 1
ATOM 1605 C C . ASP A 1 208 ? 28.875 -16.834 24.416 1.00 40.09 208 ASP A C 1
ATOM 1607 O O . ASP A 1 208 ? 30.073 -16.540 24.486 1.00 40.09 208 ASP A O 1
ATOM 1611 N N . GLY A 1 209 ? 27.973 -16.328 25.251 1.00 49.25 209 GLY A N 1
ATOM 1612 C CA . GLY A 1 209 ? 28.136 -15.028 25.897 1.00 49.25 209 GLY A CA 1
ATOM 1613 C C . GLY A 1 209 ? 29.415 -14.837 26.722 1.00 49.25 209 GLY A C 1
ATOM 1614 O O . GLY A 1 209 ? 29.724 -15.615 27.625 1.00 49.25 209 GLY A O 1
ATOM 1615 N N . ARG A 1 210 ? 30.082 -13.693 26.518 1.00 40.47 210 ARG A N 1
ATOM 1616 C CA . ARG A 1 210 ? 31.026 -13.134 27.491 1.00 40.47 210 ARG A CA 1
ATOM 1617 C C . ARG A 1 210 ? 30.794 -11.637 27.667 1.00 40.47 210 ARG A C 1
ATOM 1619 O O . ARG A 1 210 ? 30.485 -10.928 26.715 1.00 40.47 210 ARG A O 1
ATOM 1626 N N . GLN A 1 211 ? 30.874 -11.193 28.916 1.00 39.97 211 GLN A N 1
ATOM 1627 C CA . GLN A 1 211 ? 30.738 -9.792 29.303 1.00 39.97 211 GLN A CA 1
ATOM 1628 C C . GLN A 1 211 ? 31.964 -9.017 28.809 1.00 39.97 211 GLN A C 1
ATOM 1630 O O . GLN A 1 211 ? 33.085 -9.432 29.100 1.00 39.97 211 GLN A O 1
ATOM 1635 N N . ASP A 1 212 ? 31.758 -7.898 28.112 1.00 36.09 212 ASP A N 1
ATOM 1636 C CA . ASP A 1 212 ? 32.837 -6.939 27.872 1.00 36.09 212 ASP A CA 1
ATOM 1637 C C . ASP A 1 212 ? 33.137 -6.196 29.177 1.00 36.09 212 ASP A C 1
ATOM 1639 O O . ASP A 1 212 ? 32.400 -5.302 29.606 1.00 36.09 212 ASP A O 1
ATOM 1643 N N . GLU A 1 213 ? 34.234 -6.592 29.817 1.00 38.88 213 GLU A N 1
ATOM 1644 C CA . GLU A 1 213 ? 34.900 -5.787 30.831 1.00 38.88 213 GLU A CA 1
ATOM 1645 C C . GLU A 1 213 ? 35.459 -4.513 30.179 1.00 38.88 213 GLU A C 1
ATOM 1647 O O . GLU A 1 213 ? 36.077 -4.544 29.114 1.00 38.88 213 GLU A O 1
ATOM 1652 N N . LEU A 1 214 ? 35.243 -3.369 30.830 1.00 40.59 214 LEU A N 1
ATOM 1653 C CA . LEU A 1 214 ? 35.784 -2.084 30.390 1.00 40.59 214 LEU A CA 1
ATOM 1654 C C . LEU A 1 214 ? 37.322 -2.094 30.482 1.00 40.59 214 LEU A C 1
ATOM 1656 O O . LEU A 1 214 ? 37.849 -2.382 31.560 1.00 40.59 214 LEU A O 1
ATOM 1660 N N . PRO A 1 215 ? 38.062 -1.716 29.422 1.00 48.53 215 PRO A N 1
ATOM 1661 C CA . PRO A 1 215 ? 39.508 -1.585 29.510 1.00 48.53 215 PRO A CA 1
ATOM 1662 C C . PRO A 1 215 ? 39.886 -0.371 30.369 1.00 48.53 215 PRO A C 1
ATOM 1664 O O . PRO A 1 215 ? 39.563 0.772 30.045 1.00 48.53 215 PRO A O 1
ATOM 1667 N N . GLN A 1 216 ? 40.613 -0.625 31.457 1.00 38.06 216 GLN A N 1
ATOM 1668 C CA . GLN A 1 216 ? 41.312 0.407 32.219 1.00 38.06 216 GLN A CA 1
ATOM 1669 C C . GLN A 1 216 ? 42.565 0.857 31.459 1.00 38.06 216 GLN A C 1
ATOM 1671 O O . GLN A 1 216 ? 43.397 0.016 31.121 1.00 38.06 216 GLN A O 1
ATOM 1676 N N . ALA A 1 217 ? 42.753 2.167 31.273 1.00 36.41 217 ALA A N 1
ATOM 1677 C CA . ALA A 1 217 ? 44.077 2.776 31.124 1.00 36.41 217 ALA A CA 1
ATOM 1678 C C . ALA A 1 217 ? 44.035 4.305 31.301 1.00 36.41 217 ALA A C 1
ATOM 1680 O O . ALA A 1 217 ? 43.055 4.948 30.937 1.00 36.41 217 ALA A O 1
ATOM 1681 N N . ALA A 1 218 ? 45.179 4.840 31.739 1.00 38.16 218 ALA A N 1
ATOM 1682 C CA . ALA A 1 218 ? 45.594 6.247 31.752 1.00 38.16 218 ALA A CA 1
ATOM 1683 C C . ALA A 1 218 ? 45.000 7.159 32.846 1.00 38.16 218 ALA A C 1
ATOM 1685 O O . ALA A 1 218 ? 43.874 7.648 32.784 1.00 38.16 218 ALA A O 1
ATOM 1686 N N . GLU A 1 219 ? 45.860 7.431 33.824 1.00 44.16 219 GLU A N 1
ATOM 1687 C CA . GLU A 1 219 ? 45.725 8.440 34.868 1.00 44.16 219 GLU A CA 1
ATOM 1688 C C . GLU A 1 219 ? 45.673 9.859 34.272 1.00 44.16 219 GLU A C 1
ATOM 1690 O O . GLU A 1 219 ? 46.509 10.216 33.442 1.00 44.16 219 GLU A O 1
ATOM 1695 N N . VAL A 1 220 ? 44.765 10.705 34.771 1.00 41.56 220 VAL A N 1
ATOM 1696 C CA . VAL A 1 220 ? 44.990 12.157 34.834 1.00 41.56 220 VAL A CA 1
ATOM 1697 C C . VAL A 1 220 ? 44.567 12.640 36.217 1.00 41.56 220 VAL A C 1
ATOM 1699 O O . VAL A 1 220 ? 43.430 12.458 36.649 1.00 41.56 220 VAL A O 1
ATOM 1702 N N . GLU A 1 221 ? 45.530 13.223 36.916 1.00 45.47 221 GLU A N 1
ATOM 1703 C CA . GLU A 1 221 ? 45.428 13.771 38.261 1.00 45.47 221 GLU A CA 1
ATOM 1704 C C . GLU A 1 221 ? 44.771 15.161 38.231 1.00 45.47 221 GLU A C 1
ATOM 1706 O O . GLU A 1 221 ? 45.366 16.097 37.706 1.00 45.47 221 GLU A O 1
ATOM 1711 N N . GLU A 1 222 ? 43.598 15.347 38.853 1.00 37.62 222 GLU A N 1
ATOM 1712 C CA . GLU A 1 222 ? 43.252 16.666 39.404 1.00 37.62 222 GLU A CA 1
ATOM 1713 C C . GLU A 1 222 ? 42.279 16.619 40.598 1.00 37.62 222 GLU A C 1
ATOM 1715 O O . GLU A 1 222 ? 41.456 15.719 40.763 1.00 37.62 222 GLU A O 1
ATOM 1720 N N . ARG A 1 223 ? 42.433 17.605 41.488 1.00 39.38 223 ARG A N 1
ATOM 1721 C CA . ARG A 1 223 ? 41.774 17.720 42.799 1.00 39.38 223 ARG A CA 1
ATOM 1722 C C . ARG A 1 223 ? 40.340 18.259 42.681 1.00 39.38 223 ARG A C 1
ATOM 1724 O O . ARG A 1 223 ? 40.140 19.250 41.991 1.00 39.38 223 ARG A O 1
ATOM 1731 N N . ALA A 1 224 ? 39.422 17.794 43.541 1.00 35.84 224 ALA A N 1
ATOM 1732 C CA . ALA A 1 224 ? 38.994 18.541 44.748 1.00 35.84 224 ALA A CA 1
ATOM 1733 C C . ALA A 1 224 ? 37.599 18.153 45.306 1.00 35.84 224 ALA A C 1
ATOM 1735 O O . ALA A 1 224 ? 36.648 17.951 44.565 1.00 35.84 224 ALA A O 1
ATOM 1736 N N . ALA A 1 225 ? 37.497 18.220 46.642 1.00 37.72 225 ALA A N 1
ATOM 1737 C CA . ALA A 1 225 ? 36.305 18.520 47.458 1.00 37.72 225 ALA A CA 1
ATOM 1738 C C . ALA A 1 225 ? 35.063 17.588 47.426 1.00 37.72 225 ALA A C 1
ATOM 1740 O O . ALA A 1 225 ? 34.189 17.679 46.568 1.00 37.72 225 ALA A O 1
ATOM 1741 N N . SER A 1 226 ? 34.904 16.820 48.511 1.00 41.69 226 SER A N 1
ATOM 1742 C CA . SER A 1 226 ? 33.637 16.207 48.951 1.00 41.69 226 SER A CA 1
ATOM 1743 C C . SER A 1 226 ? 32.586 17.245 49.389 1.00 41.69 226 SER A C 1
ATOM 1745 O O . SER A 1 226 ? 32.935 18.356 49.795 1.00 41.69 226 SER A O 1
ATOM 1747 N N . PRO A 1 227 ? 31.306 16.841 49.462 1.00 52.56 227 PRO A N 1
ATOM 1748 C CA . PRO A 1 227 ? 30.582 16.915 50.744 1.00 52.56 227 PRO A CA 1
ATOM 1749 C C . PRO A 1 227 ? 29.926 15.568 51.145 1.00 52.56 227 PRO A C 1
ATOM 1751 O O . PRO A 1 227 ? 29.850 14.655 50.323 1.00 52.56 227 PRO A O 1
ATOM 1754 N N . PRO A 1 228 ? 29.495 15.396 52.412 1.00 49.19 228 PRO A N 1
ATOM 1755 C CA . PRO A 1 228 ? 29.215 14.075 52.986 1.00 49.19 228 PRO A CA 1
ATOM 1756 C C . PRO A 1 228 ? 27.817 13.518 52.675 1.00 49.19 228 PRO A C 1
ATOM 1758 O O . PRO A 1 228 ? 26.823 14.244 52.665 1.00 49.19 228 PRO A O 1
ATOM 1761 N N . VAL A 1 229 ? 27.744 12.192 52.519 1.00 38.62 229 VAL A N 1
ATOM 1762 C CA . VAL A 1 229 ? 26.493 11.420 52.446 1.00 38.62 229 VAL A CA 1
ATOM 1763 C C . VAL A 1 229 ? 26.099 10.934 53.843 1.00 38.62 229 VAL A C 1
ATOM 1765 O O . VAL A 1 229 ? 26.941 10.498 54.626 1.00 38.62 229 VAL A O 1
ATOM 1768 N N . ILE A 1 230 ? 24.805 11.027 54.144 1.00 37.12 230 ILE A N 1
ATOM 1769 C CA . ILE A 1 230 ? 24.196 10.627 55.416 1.00 37.12 230 ILE A CA 1
ATOM 1770 C C . ILE A 1 230 ? 24.090 9.098 55.478 1.00 37.12 230 ILE A C 1
ATOM 1772 O O . ILE A 1 230 ? 23.557 8.477 54.560 1.00 37.12 230 ILE A O 1
ATOM 1776 N N . VAL A 1 231 ? 24.557 8.506 56.578 1.00 37.22 231 VAL A N 1
ATOM 1777 C CA . VAL A 1 231 ? 24.348 7.087 56.897 1.00 37.22 231 VAL A CA 1
ATOM 1778 C C . VAL A 1 231 ? 22.952 6.915 57.497 1.00 37.22 231 VAL A C 1
ATOM 1780 O O . VAL A 1 231 ? 22.589 7.639 58.423 1.00 37.22 231 VAL A O 1
ATOM 1783 N N . VAL A 1 232 ? 22.188 5.943 56.996 1.00 40.59 232 VAL A N 1
ATOM 1784 C CA . VAL A 1 232 ? 20.989 5.412 57.659 1.00 40.59 232 VAL A CA 1
ATOM 1785 C C . VAL A 1 232 ? 21.163 3.901 57.763 1.00 40.59 232 VAL A C 1
ATOM 1787 O O . VAL A 1 232 ? 21.558 3.256 56.795 1.00 40.59 232 VAL A O 1
ATOM 1790 N N . GLU A 1 233 ? 20.931 3.368 58.956 1.00 38.72 233 GLU A N 1
ATOM 1791 C CA . GLU A 1 233 ? 21.197 1.976 59.319 1.00 38.72 233 GLU A CA 1
ATOM 1792 C C . GLU A 1 233 ? 20.134 1.027 58.740 1.00 38.72 233 GLU A C 1
ATOM 1794 O O . GLU A 1 233 ? 18.933 1.278 58.864 1.00 38.72 233 GLU A O 1
ATOM 1799 N N . GLU A 1 234 ? 20.562 -0.096 58.154 1.00 37.94 234 GLU A N 1
ATOM 1800 C CA . GLU A 1 234 ? 19.671 -1.222 57.855 1.00 37.94 234 GLU A CA 1
ATOM 1801 C C . GLU A 1 234 ? 19.558 -2.128 59.088 1.00 37.94 234 GLU A C 1
ATOM 1803 O O . GLU A 1 234 ? 20.536 -2.735 59.528 1.00 37.94 234 GLU A O 1
ATOM 1808 N N . ALA A 1 235 ? 18.351 -2.223 59.649 1.00 42.12 235 ALA A N 1
ATOM 1809 C CA . ALA A 1 235 ? 18.052 -3.119 60.760 1.00 42.12 235 ALA A CA 1
ATOM 1810 C C . ALA A 1 235 ? 17.667 -4.524 60.266 1.00 42.12 235 ALA A C 1
ATOM 1812 O O . ALA A 1 235 ? 16.960 -4.694 59.272 1.00 42.12 235 ALA A O 1
ATOM 1813 N N . GLN A 1 236 ? 18.128 -5.530 61.006 1.00 38.91 236 GLN A N 1
ATOM 1814 C CA . GLN A 1 236 ? 17.941 -6.954 60.730 1.00 38.91 236 GLN A CA 1
ATOM 1815 C C . GLN A 1 236 ? 16.474 -7.389 60.900 1.00 38.91 236 GLN A C 1
ATOM 1817 O O . GLN A 1 236 ? 15.776 -6.904 61.790 1.00 38.91 236 GLN A O 1
ATOM 1822 N N . ILE A 1 237 ? 16.038 -8.378 60.113 1.00 38.00 237 ILE A N 1
ATOM 1823 C CA . ILE A 1 237 ? 14.835 -9.174 60.396 1.00 38.00 237 ILE A CA 1
ATOM 1824 C C . ILE A 1 237 ? 15.212 -10.653 60.287 1.00 38.00 237 ILE A C 1
ATOM 1826 O O . ILE A 1 237 ? 15.429 -11.162 59.188 1.00 38.00 237 ILE A O 1
ATOM 1830 N N . GLU A 1 238 ? 15.268 -11.341 61.427 1.00 42.50 238 GLU A N 1
ATOM 1831 C CA . GLU A 1 238 ? 15.353 -12.802 61.492 1.00 42.50 238 GLU A CA 1
ATOM 1832 C C . GLU A 1 238 ? 13.977 -13.431 61.766 1.00 42.50 238 GLU A C 1
ATOM 1834 O O . GLU A 1 238 ? 13.202 -12.953 62.591 1.00 42.50 238 GLU A O 1
ATOM 1839 N N . ASN A 1 239 ? 13.715 -14.523 61.046 1.00 40.75 239 ASN A N 1
ATOM 1840 C CA . ASN A 1 239 ? 12.973 -15.732 61.425 1.00 40.75 239 ASN A CA 1
ATOM 1841 C C . ASN A 1 239 ? 12.036 -15.712 62.654 1.00 40.75 239 ASN A C 1
ATOM 1843 O O . ASN A 1 239 ? 12.501 -15.679 63.789 1.00 40.75 239 ASN A O 1
ATOM 1847 N N . VAL A 1 240 ? 10.762 -16.060 62.425 1.00 40.78 240 VAL A N 1
ATOM 1848 C CA . VAL A 1 240 ? 10.089 -17.143 63.177 1.00 40.78 240 VAL A CA 1
ATOM 1849 C C . VAL A 1 240 ? 9.265 -17.971 62.184 1.00 40.78 240 VAL A C 1
ATOM 1851 O O . VAL A 1 240 ? 8.592 -17.412 61.318 1.00 40.78 240 VAL A O 1
ATOM 1854 N N . ALA A 1 241 ? 9.329 -19.295 62.306 1.00 40.91 241 ALA A N 1
ATOM 1855 C CA . ALA A 1 241 ? 8.475 -20.246 61.600 1.00 40.91 241 ALA A CA 1
ATOM 1856 C C . ALA A 1 241 ? 7.522 -20.911 62.600 1.00 40.91 241 ALA A C 1
ATOM 1858 O O . ALA A 1 241 ? 7.922 -21.105 63.744 1.00 40.91 241 ALA A O 1
ATOM 1859 N N . GLU A 1 242 ? 6.331 -21.332 62.165 1.00 46.53 242 GLU A N 1
ATOM 1860 C CA . GLU A 1 242 ? 5.672 -22.497 62.768 1.00 46.53 242 GLU A CA 1
ATOM 1861 C C . GLU A 1 242 ? 4.648 -23.146 61.825 1.00 46.53 242 GLU A C 1
ATOM 1863 O O . GLU A 1 242 ? 4.163 -22.537 60.868 1.00 46.53 242 GLU A O 1
ATOM 1868 N N . GLU A 1 243 ? 4.410 -24.428 62.076 1.00 45.44 243 GLU A N 1
ATOM 1869 C CA . GLU A 1 243 ? 3.676 -25.377 61.240 1.00 45.44 243 GLU A CA 1
ATOM 1870 C C . GLU A 1 243 ? 2.177 -25.396 61.582 1.00 45.44 243 GLU A C 1
ATOM 1872 O O . GLU A 1 243 ? 1.781 -24.941 62.652 1.00 45.44 243 GLU A O 1
ATOM 1877 N N . LEU A 1 244 ? 1.350 -25.994 60.711 1.00 46.47 244 LEU A N 1
ATOM 1878 C CA . LEU A 1 244 ? 0.166 -26.771 61.120 1.00 46.47 244 LEU A CA 1
ATOM 1879 C C . LEU A 1 244 ? -0.412 -27.564 59.931 1.00 46.47 244 LEU A C 1
ATOM 1881 O O . LEU A 1 244 ? -1.102 -27.022 59.068 1.00 46.47 244 LEU A O 1
ATOM 1885 N N . GLU A 1 245 ? -0.122 -28.867 59.907 1.00 49.72 245 GLU A N 1
ATOM 1886 C CA . GLU A 1 245 ? -0.902 -29.876 59.170 1.00 49.72 245 GLU A CA 1
ATOM 1887 C C . GLU A 1 245 ? -2.144 -30.318 59.990 1.00 49.72 245 GLU A C 1
ATOM 1889 O O . GLU A 1 245 ? -2.417 -29.745 61.045 1.00 49.72 245 GLU A O 1
ATOM 1894 N N . HIS A 1 246 ? -2.830 -31.388 59.547 1.00 41.00 246 HIS A N 1
ATOM 1895 C CA . HIS A 1 246 ? -4.173 -31.900 59.919 1.00 41.00 246 HIS A CA 1
ATOM 1896 C C . HIS A 1 246 ? -5.319 -31.255 59.103 1.00 41.00 246 HIS A C 1
ATOM 1898 O O . HIS A 1 246 ? -5.369 -30.043 58.939 1.00 41.00 246 HIS A O 1
ATOM 1904 N N . GLY A 1 247 ? -6.299 -31.993 58.569 1.00 35.44 247 GLY A N 1
ATOM 1905 C CA . GLY A 1 247 ? -6.504 -33.447 58.542 1.00 35.44 247 GLY A CA 1
ATOM 1906 C C . GLY A 1 247 ? -7.942 -33.807 58.116 1.00 35.44 247 GLY A C 1
ATOM 1907 O O . GLY A 1 247 ? -8.829 -32.966 58.192 1.00 35.44 247 GLY A O 1
ATOM 1908 N N . GLU A 1 248 ? -8.145 -35.065 57.709 1.00 34.69 248 GLU A N 1
ATOM 1909 C CA . GLU A 1 248 ? -9.426 -35.811 57.718 1.00 34.69 248 GLU A CA 1
ATOM 1910 C C . GLU A 1 248 ? -10.564 -35.466 56.717 1.00 34.69 248 GLU A C 1
ATOM 1912 O O . GLU A 1 248 ? -11.314 -34.501 56.832 1.00 34.69 248 GLU A O 1
ATOM 1917 N N . THR A 1 249 ? -10.774 -36.402 55.782 1.00 42.50 249 THR A N 1
ATOM 1918 C CA . THR A 1 249 ? -12.075 -36.777 55.179 1.00 42.50 249 THR A CA 1
ATOM 1919 C C . THR A 1 249 ? -12.714 -37.909 56.002 1.00 42.50 249 THR A C 1
ATOM 1921 O O . THR A 1 249 ? -11.954 -38.758 56.475 1.00 42.50 249 THR A O 1
ATOM 1924 N N . PRO A 1 250 ? -14.057 -38.008 56.128 1.00 51.38 250 PRO A N 1
ATOM 1925 C CA . PRO A 1 250 ? -14.881 -38.736 55.132 1.00 51.38 250 PRO A CA 1
ATOM 1926 C C . PRO A 1 250 ? -16.233 -38.000 54.869 1.00 51.38 250 PRO A C 1
ATOM 1928 O O . PRO A 1 250 ? -16.243 -36.780 54.984 1.00 51.38 250 PRO A O 1
ATOM 1931 N N . GLU A 1 251 ? -17.394 -38.540 54.448 1.00 41.47 251 GLU A N 1
ATOM 1932 C CA . GLU A 1 251 ? -17.933 -39.883 54.095 1.00 41.47 251 GLU A CA 1
ATOM 1933 C C . GLU A 1 251 ? -18.989 -39.729 52.944 1.00 41.47 251 GLU A C 1
ATOM 1935 O O . GLU A 1 251 ? -19.269 -38.592 52.546 1.00 41.47 251 GLU A O 1
ATOM 1940 N N . PRO A 1 252 ? -19.566 -40.804 52.350 1.00 52.16 252 PRO A N 1
ATOM 1941 C CA . PRO A 1 252 ? -20.432 -40.714 51.163 1.00 52.16 252 PRO A CA 1
ATOM 1942 C C . PRO A 1 252 ? -21.940 -40.520 51.454 1.00 52.16 252 PRO A C 1
ATOM 1944 O O . PRO A 1 252 ? -22.428 -40.718 52.563 1.00 52.16 252 PRO A O 1
ATOM 1947 N N . GLN A 1 253 ? -22.700 -40.175 50.408 1.00 41.41 253 GLN A N 1
ATOM 1948 C CA . GLN A 1 253 ? -24.173 -40.105 50.384 1.00 41.41 253 GLN A CA 1
ATOM 1949 C C . GLN A 1 253 ? -24.727 -40.963 49.220 1.00 41.41 253 GLN A C 1
ATOM 1951 O O . GLN A 1 253 ? -23.984 -41.220 48.268 1.00 41.41 253 GLN A O 1
ATOM 1956 N N . PRO A 1 254 ? -25.979 -41.459 49.311 1.00 58.69 254 PRO A N 1
ATOM 1957 C CA . PRO A 1 254 ? -26.344 -42.758 48.739 1.00 58.69 254 PRO A CA 1
ATOM 1958 C C . PRO A 1 254 ? -26.892 -42.745 47.303 1.00 58.69 254 PRO A C 1
ATOM 1960 O O . PRO A 1 254 ? -27.179 -41.711 46.702 1.00 58.69 254 PRO A O 1
ATOM 1963 N N . GLU A 1 255 ? -27.041 -43.965 46.789 1.00 42.59 255 GLU A N 1
ATOM 1964 C CA . GLU A 1 255 ? -27.623 -44.329 45.499 1.00 42.59 255 GLU A CA 1
ATOM 1965 C C . GLU A 1 255 ? -29.080 -43.848 45.364 1.00 42.59 255 GLU A C 1
ATOM 1967 O O . GLU A 1 255 ? -29.858 -43.897 46.317 1.00 42.59 255 GLU A O 1
ATOM 1972 N N . ILE A 1 256 ? -29.457 -43.406 44.160 1.00 41.47 256 ILE A N 1
ATOM 1973 C CA . ILE A 1 256 ? -30.846 -43.111 43.787 1.00 41.47 256 ILE A CA 1
ATOM 1974 C C . ILE A 1 256 ? -31.225 -44.058 42.652 1.00 41.47 256 ILE A C 1
ATOM 1976 O O . ILE A 1 256 ? -30.613 -44.034 41.581 1.00 41.47 256 ILE A O 1
ATOM 1980 N N . GLU A 1 257 ? -32.228 -44.891 42.905 1.00 37.97 257 GLU A N 1
ATOM 1981 C CA . GLU A 1 257 ? -32.754 -45.863 41.951 1.00 37.97 257 GLU A CA 1
ATOM 1982 C C . GLU A 1 257 ? -33.477 -45.159 40.790 1.00 37.97 257 GLU A C 1
ATOM 1984 O O . GLU A 1 257 ? -34.208 -44.183 40.973 1.00 37.97 257 GLU A O 1
ATOM 1989 N N . LEU A 1 258 ? -33.258 -45.649 39.567 1.00 39.25 258 LEU A N 1
ATOM 1990 C CA . LEU A 1 258 ? -33.897 -45.133 38.357 1.00 39.25 258 LEU A CA 1
ATOM 1991 C C . LEU A 1 258 ? -35.173 -45.926 38.058 1.00 39.25 258 LEU A C 1
ATOM 1993 O O . LEU A 1 258 ? -35.119 -46.955 37.384 1.00 39.25 258 LEU A O 1
ATOM 1997 N N . GLU A 1 259 ? -36.324 -45.423 38.504 1.00 39.44 259 GLU A N 1
ATOM 1998 C CA . GLU A 1 259 ? -37.614 -45.936 38.036 1.00 39.44 259 GLU A CA 1
ATOM 1999 C C . GLU A 1 259 ? -37.826 -45.611 36.549 1.00 39.44 259 GLU A C 1
ATOM 2001 O O . GLU A 1 259 ? -37.765 -44.463 36.099 1.00 39.44 259 GLU A O 1
ATOM 2006 N N . THR A 1 260 ? -38.095 -46.652 35.764 1.00 39.75 260 THR A N 1
ATOM 2007 C CA . THR A 1 260 ? -38.389 -46.554 34.334 1.00 39.75 260 THR A CA 1
ATOM 2008 C C . THR A 1 260 ? -39.815 -46.062 34.103 1.00 39.75 260 THR A C 1
ATOM 2010 O O . THR A 1 260 ? -40.764 -46.843 34.191 1.00 39.75 260 THR A O 1
ATOM 2013 N N . ILE A 1 261 ? -39.979 -44.789 33.739 1.00 35.78 261 ILE A N 1
ATOM 2014 C CA . ILE A 1 261 ? -41.272 -44.264 33.281 1.00 35.78 261 ILE A CA 1
ATOM 2015 C C . ILE A 1 261 ? -41.461 -44.619 31.803 1.00 35.78 261 ILE A C 1
ATOM 2017 O O . ILE A 1 261 ? -40.772 -44.098 30.924 1.00 35.78 261 ILE A O 1
ATOM 2021 N N . SER A 1 262 ? -42.413 -45.513 31.540 1.00 38.34 262 SER A N 1
ATOM 2022 C CA . SER A 1 262 ? -42.905 -45.802 30.194 1.00 38.34 262 SER A CA 1
ATOM 2023 C C . SER A 1 262 ? -43.743 -44.620 29.700 1.00 38.34 262 SER A C 1
ATOM 2025 O O . SER A 1 262 ? -44.688 -44.212 30.372 1.00 38.34 262 SER A O 1
ATOM 2027 N N . ILE A 1 263 ? -43.383 -44.056 28.546 1.00 39.69 263 ILE A N 1
ATOM 2028 C CA . ILE A 1 263 ? -44.179 -43.036 27.856 1.00 39.69 263 ILE A CA 1
ATOM 2029 C C . ILE A 1 263 ? -44.913 -43.744 26.721 1.00 39.69 263 ILE A C 1
ATOM 2031 O O . ILE A 1 263 ? -44.283 -44.253 25.797 1.00 39.69 263 ILE A O 1
ATOM 2035 N N . SER A 1 264 ? -46.236 -43.799 26.832 1.00 35.59 264 SER A N 1
ATOM 2036 C CA . SER A 1 264 ? -47.145 -44.237 25.778 1.00 35.59 264 SER A CA 1
ATOM 2037 C C . SER A 1 264 ? -47.469 -43.064 24.853 1.00 35.59 264 SER A C 1
ATOM 2039 O O . SER A 1 264 ? -47.884 -42.006 25.331 1.00 35.59 264 SER A O 1
ATOM 2041 N N . ASP A 1 265 ? -47.295 -43.262 23.549 1.00 38.84 265 ASP A N 1
ATOM 2042 C CA . ASP A 1 265 ? -47.697 -42.304 22.520 1.00 38.84 265 ASP A CA 1
ATOM 2043 C C . ASP A 1 265 ? -49.224 -42.338 22.320 1.00 38.84 265 ASP A C 1
ATOM 2045 O O . ASP A 1 265 ? -49.772 -43.368 21.931 1.00 38.84 265 ASP A O 1
ATOM 2049 N N . ASP A 1 266 ? -49.891 -41.203 22.539 1.00 38.97 266 ASP A N 1
ATOM 2050 C CA . ASP A 1 266 ? -51.272 -40.946 22.109 1.00 38.97 266 ASP A CA 1
ATOM 2051 C C . ASP A 1 266 ? -51.280 -39.676 21.238 1.00 38.97 266 ASP A C 1
ATOM 2053 O O . ASP A 1 266 ? -51.139 -38.555 21.737 1.00 38.97 266 ASP A O 1
ATOM 2057 N N . GLU A 1 267 ? -51.423 -39.847 19.920 1.00 53.50 267 GLU A N 1
ATOM 2058 C CA . GLU A 1 267 ? -51.652 -38.745 18.978 1.00 53.50 267 GLU A CA 1
ATOM 2059 C C . GLU A 1 267 ? -53.139 -38.344 18.962 1.00 53.50 267 GLU A C 1
ATOM 2061 O O . GLU A 1 267 ? -53.990 -39.173 18.629 1.00 53.50 267 GLU A O 1
ATOM 2066 N N . PRO A 1 268 ? -53.494 -37.070 19.210 1.00 52.66 268 PRO A N 1
ATOM 2067 C CA . PRO A 1 268 ? -54.791 -36.545 18.813 1.00 52.66 268 PRO A CA 1
ATOM 2068 C C . PRO A 1 268 ? -54.758 -36.095 17.345 1.00 52.66 268 PRO A C 1
ATOM 2070 O O . PRO A 1 268 ? -53.912 -35.298 16.934 1.00 52.66 268 PRO A O 1
ATOM 2073 N N . ALA A 1 269 ? -55.720 -36.587 16.565 1.00 42.28 269 ALA A N 1
ATOM 2074 C CA . ALA A 1 269 ? -55.910 -36.225 15.165 1.00 42.28 269 ALA A CA 1
ATOM 2075 C C . ALA A 1 269 ? -56.062 -34.704 14.964 1.00 42.28 269 ALA A C 1
ATOM 2077 O O . ALA A 1 269 ? -56.756 -34.032 15.729 1.00 42.28 269 ALA A O 1
ATOM 2078 N N . VAL A 1 270 ? -55.464 -34.180 13.890 1.00 44.19 270 VAL A N 1
ATOM 2079 C CA . VAL A 1 270 ? -55.676 -32.801 13.424 1.00 44.19 270 VAL A CA 1
ATOM 2080 C C . VAL A 1 270 ? -56.594 -32.811 12.208 1.00 44.19 270 VAL A C 1
ATOM 2082 O O . VAL A 1 270 ? -56.371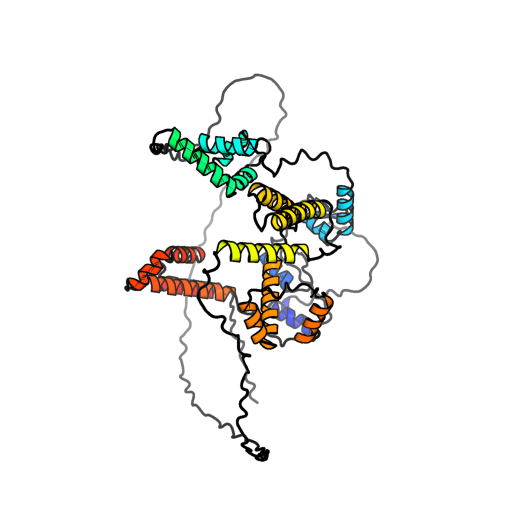 -33.562 11.260 1.00 44.19 270 VAL A O 1
ATOM 2085 N N . GLU A 1 271 ? -57.639 -31.991 12.270 1.00 41.69 271 GLU A N 1
ATOM 2086 C CA . GLU A 1 271 ? -58.764 -32.029 11.339 1.00 41.69 271 GLU A CA 1
ATOM 2087 C C . GLU A 1 271 ? -58.434 -31.519 9.928 1.00 41.69 271 GLU A C 1
ATOM 2089 O O . GLU A 1 271 ? -57.639 -30.603 9.703 1.00 41.69 271 GLU A O 1
ATOM 2094 N N . GLU A 1 272 ? -59.133 -32.125 8.975 1.00 44.50 272 GLU A N 1
ATOM 2095 C CA . GLU A 1 272 ? -59.180 -31.804 7.556 1.00 44.50 272 GLU A CA 1
ATOM 2096 C C . GLU A 1 272 ? -59.826 -30.423 7.324 1.00 44.50 272 GLU A C 1
ATOM 2098 O O . GLU A 1 272 ? -61.028 -30.248 7.518 1.00 44.50 272 GLU A O 1
ATOM 2103 N N . ILE A 1 273 ? -59.045 -29.426 6.884 1.00 41.66 273 ILE A N 1
ATOM 2104 C CA . ILE A 1 273 ? -59.578 -28.109 6.494 1.00 41.66 273 ILE A CA 1
ATOM 2105 C C . ILE A 1 273 ? -59.670 -28.007 4.969 1.00 41.66 273 ILE A C 1
ATOM 2107 O O . ILE A 1 273 ? -58.685 -28.145 4.243 1.00 41.66 273 ILE A O 1
ATOM 2111 N N . ALA A 1 274 ? -60.894 -27.755 4.506 1.00 36.75 274 ALA A N 1
ATOM 2112 C CA . ALA A 1 274 ? -61.303 -27.829 3.112 1.00 36.75 274 ALA A CA 1
ATOM 2113 C C . ALA A 1 274 ? -60.650 -26.792 2.178 1.00 36.75 274 ALA A C 1
ATOM 2115 O O . ALA A 1 274 ? -60.370 -25.650 2.546 1.00 36.75 274 ALA A O 1
ATOM 2116 N N . SER A 1 275 ? -60.519 -27.185 0.909 1.00 46.91 275 SER A N 1
ATOM 2117 C CA . SER A 1 275 ? -60.211 -26.283 -0.206 1.00 46.91 275 SER A CA 1
ATOM 2118 C C . SER A 1 275 ? -61.468 -25.532 -0.678 1.00 46.91 275 SER A C 1
ATOM 2120 O O . SER A 1 275 ? -62.505 -26.173 -0.858 1.00 46.91 275 SER A O 1
ATOM 2122 N N . PRO A 1 276 ? -61.402 -24.220 -0.973 1.00 61.84 276 PRO A N 1
ATOM 2123 C CA . PRO A 1 276 ? -62.451 -23.523 -1.714 1.00 61.84 276 PRO A CA 1
ATOM 2124 C C . PRO A 1 276 ? -62.225 -23.626 -3.241 1.00 61.84 276 PRO A C 1
ATOM 2126 O O . PRO A 1 276 ? -61.101 -23.418 -3.705 1.00 61.84 276 PRO A O 1
ATOM 2129 N N . PRO A 1 277 ? -63.266 -23.899 -4.050 1.00 52.31 277 PRO A N 1
ATOM 2130 C CA . PRO A 1 277 ? -63.178 -23.864 -5.506 1.00 52.31 277 PRO A CA 1
ATOM 2131 C C . PRO A 1 277 ? -63.444 -22.452 -6.053 1.00 52.31 277 PRO A C 1
ATOM 2133 O O . PRO A 1 277 ? -64.324 -21.743 -5.567 1.00 52.31 277 PRO A O 1
ATOM 2136 N N . ALA A 1 278 ? -62.743 -22.072 -7.121 1.00 40.53 278 ALA A N 1
ATOM 2137 C CA . ALA A 1 278 ? -63.091 -20.913 -7.942 1.00 40.53 278 ALA A CA 1
ATOM 2138 C C . ALA A 1 278 ? -62.724 -21.179 -9.409 1.00 40.53 278 ALA A C 1
ATOM 2140 O O . ALA A 1 278 ? -61.611 -20.914 -9.860 1.00 40.53 278 ALA A O 1
ATOM 2141 N N . THR A 1 279 ? -63.682 -21.735 -10.144 1.00 40.50 279 THR A N 1
ATOM 2142 C CA . THR A 1 279 ? -63.687 -21.780 -11.608 1.00 40.50 279 THR A CA 1
ATOM 2143 C C . THR A 1 279 ? -63.833 -20.369 -12.170 1.00 40.50 279 THR A C 1
ATOM 2145 O O . THR A 1 279 ? -64.747 -19.646 -11.772 1.00 40.50 279 THR A O 1
ATOM 2148 N N . LEU A 1 280 ? -62.986 -19.998 -13.128 1.00 43.72 280 LEU A N 1
ATOM 2149 C CA . LEU A 1 280 ? -63.240 -18.870 -14.019 1.00 43.72 280 LEU A CA 1
ATOM 2150 C C . LEU A 1 280 ? -62.913 -19.294 -15.447 1.00 43.72 280 LEU A C 1
ATOM 2152 O O . LEU A 1 280 ? -61.748 -19.435 -15.820 1.00 43.72 280 LEU A O 1
ATOM 2156 N N . ASP A 1 281 ? -63.969 -19.525 -16.217 1.00 41.38 281 ASP A N 1
ATOM 2157 C CA . ASP A 1 281 ? -63.897 -19.816 -17.638 1.00 41.38 281 ASP A CA 1
ATOM 2158 C C . ASP A 1 281 ? -63.329 -18.611 -18.397 1.00 41.38 281 ASP A C 1
ATOM 2160 O O . ASP A 1 281 ? -63.844 -17.495 -18.304 1.00 41.38 281 ASP A O 1
ATOM 2164 N N . VAL A 1 282 ? -62.275 -18.842 -19.181 1.00 44.28 282 VAL A N 1
ATOM 2165 C CA . VAL A 1 282 ? -61.840 -17.913 -20.229 1.00 44.28 282 VAL A CA 1
ATOM 2166 C C . VAL A 1 282 ? -62.049 -18.608 -21.564 1.00 44.28 282 VAL A C 1
ATOM 2168 O O . VAL A 1 282 ? -61.299 -19.497 -21.965 1.00 44.28 282 VAL A O 1
ATOM 2171 N N . GLU A 1 283 ? -63.131 -18.202 -22.216 1.00 46.41 283 GLU A N 1
ATOM 2172 C CA . GLU A 1 283 ? -63.621 -18.712 -23.489 1.00 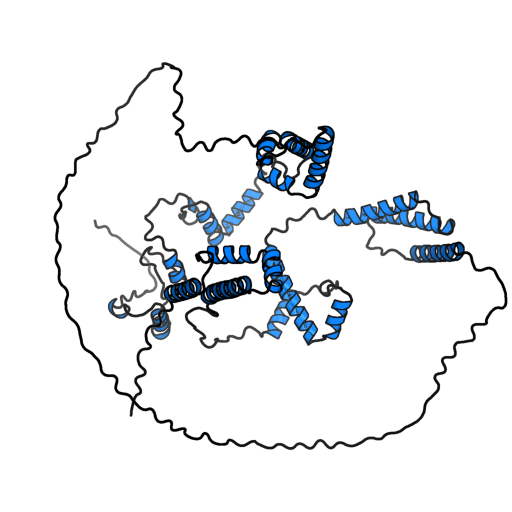46.41 283 GLU A CA 1
ATOM 2173 C C . GLU A 1 283 ? -62.604 -18.454 -24.615 1.00 46.41 283 GLU A C 1
ATOM 2175 O O . GLU A 1 283 ? -62.357 -17.316 -25.019 1.00 46.41 283 GLU A O 1
ATOM 2180 N N . VAL A 1 284 ? -61.992 -19.523 -25.133 1.00 45.06 284 VAL A N 1
ATOM 2181 C CA . VAL A 1 284 ? -61.064 -19.445 -26.269 1.00 45.06 284 VAL A CA 1
ATOM 2182 C C . VAL A 1 284 ? -61.865 -19.398 -27.569 1.00 45.06 284 VAL A C 1
ATOM 2184 O O . VAL A 1 284 ? -62.285 -20.435 -28.081 1.00 45.06 284 VAL A O 1
ATOM 2187 N N . GLN A 1 285 ? -62.038 -18.204 -28.140 1.00 43.28 285 GLN A N 1
ATOM 2188 C CA . GLN A 1 285 ? -62.499 -18.072 -29.525 1.00 43.28 285 GLN A CA 1
ATOM 2189 C C . GLN A 1 285 ? -61.340 -18.296 -30.515 1.00 43.28 285 GLN A C 1
ATOM 2191 O O . GLN A 1 285 ? -60.332 -17.587 -30.443 1.00 43.28 285 GLN A O 1
ATOM 2196 N N . PRO A 1 286 ? -61.464 -19.231 -31.476 1.00 55.34 286 PRO A N 1
ATOM 2197 C CA . PRO A 1 286 ? -60.497 -19.387 -32.554 1.00 55.34 286 PRO A CA 1
ATOM 2198 C C . PRO A 1 286 ? -60.789 -18.396 -33.693 1.00 55.34 286 PRO A C 1
ATOM 2200 O O . PRO A 1 286 ? -61.837 -18.461 -34.335 1.00 55.34 286 PRO A O 1
ATOM 2203 N N . ALA A 1 287 ? -59.839 -17.503 -33.979 1.00 36.66 287 ALA A N 1
ATOM 2204 C CA . ALA A 1 287 ? -59.861 -16.624 -35.153 1.00 36.66 287 ALA A CA 1
ATOM 2205 C C . ALA A 1 287 ? -58.949 -17.180 -36.275 1.00 36.66 287 ALA A C 1
ATOM 2207 O O . ALA A 1 287 ? -58.021 -17.940 -35.989 1.00 36.66 287 ALA A O 1
ATOM 2208 N N . PRO A 1 288 ? -59.238 -16.893 -37.558 1.00 45.16 288 PRO A N 1
ATOM 2209 C CA . PRO A 1 288 ? -59.073 -17.905 -38.597 1.00 45.16 288 PRO A CA 1
ATOM 2210 C C . PRO A 1 288 ? -57.700 -17.943 -39.270 1.00 45.16 288 PRO A C 1
ATOM 2212 O O . PRO A 1 288 ? -57.107 -16.924 -39.620 1.00 45.16 288 PRO A O 1
ATOM 2215 N N . THR A 1 289 ? -57.281 -19.163 -39.605 1.00 45.22 289 THR A N 1
ATOM 2216 C CA . THR A 1 289 ? -56.290 -19.433 -40.646 1.00 45.22 289 THR A CA 1
ATOM 2217 C C . THR A 1 289 ? -56.777 -18.889 -41.993 1.00 45.22 289 THR A C 1
ATOM 2219 O O . THR A 1 289 ? -57.731 -19.415 -42.564 1.00 45.22 289 THR A O 1
ATOM 2222 N N . GLN A 1 290 ? -56.088 -17.887 -42.541 1.00 39.22 290 GLN A N 1
ATOM 2223 C CA . GLN A 1 290 ? -56.124 -17.594 -43.974 1.00 39.22 290 GLN A CA 1
ATOM 2224 C C . GLN A 1 290 ? -54.719 -17.748 -44.552 1.00 39.22 290 GLN A C 1
ATOM 2226 O O . GLN A 1 290 ? -53.785 -17.056 -44.156 1.00 39.22 290 GLN A O 1
ATOM 2231 N N . VAL A 1 291 ? -54.589 -18.699 -45.477 1.00 49.06 291 VAL A N 1
ATOM 2232 C CA . VAL A 1 291 ? -53.378 -18.954 -46.260 1.00 49.06 291 VAL A CA 1
ATOM 2233 C C . VAL A 1 291 ? -53.540 -18.247 -47.602 1.00 49.06 291 VAL A C 1
ATOM 2235 O O . VAL A 1 291 ? -54.438 -18.582 -48.371 1.00 49.06 291 VAL A O 1
ATOM 2238 N N . ALA A 1 292 ? -52.674 -17.276 -47.874 1.00 37.94 292 ALA A N 1
ATOM 2239 C CA . ALA A 1 292 ? -52.547 -16.549 -49.138 1.00 37.94 292 ALA A CA 1
ATOM 2240 C C . ALA A 1 292 ? -51.076 -16.065 -49.254 1.00 37.94 292 ALA A C 1
ATOM 2242 O O . ALA A 1 292 ? -50.374 -16.073 -48.241 1.00 37.94 292 ALA A O 1
ATOM 2243 N N . PRO A 1 293 ? -50.537 -15.811 -50.459 1.00 46.47 293 PRO A N 1
ATOM 2244 C CA . PRO A 1 293 ? -49.486 -16.689 -50.976 1.00 46.47 293 PRO A CA 1
ATOM 2245 C C . PRO A 1 293 ? -48.070 -16.118 -50.840 1.00 46.47 293 PRO A C 1
ATOM 2247 O O . PRO A 1 293 ? -47.884 -14.945 -50.529 1.00 46.47 293 PRO A O 1
ATOM 2250 N N . LEU A 1 294 ? -47.075 -16.956 -51.168 1.00 49.75 294 LEU A N 1
ATOM 2251 C CA . LEU A 1 294 ? -45.734 -16.492 -51.529 1.00 49.75 294 LEU A CA 1
ATOM 2252 C C . LEU A 1 294 ? -45.844 -15.356 -52.555 1.00 49.75 294 LEU A C 1
ATOM 2254 O O . LEU A 1 294 ? -46.446 -15.538 -53.615 1.00 49.75 294 LEU A O 1
ATOM 2258 N N . VAL A 1 295 ? -45.205 -14.230 -52.254 1.00 39.44 295 VAL A N 1
ATOM 2259 C CA . VAL A 1 295 ? -44.830 -13.234 -53.254 1.00 39.44 295 VAL A CA 1
ATOM 2260 C C . VAL A 1 295 ? -43.313 -13.299 -53.363 1.00 39.44 295 VAL A C 1
ATOM 2262 O O . VAL A 1 295 ? -42.618 -13.197 -52.352 1.00 39.44 295 VAL A O 1
ATOM 2265 N N . ASP A 1 296 ? -42.818 -13.541 -54.575 1.00 47.97 296 ASP A N 1
ATOM 2266 C CA . ASP A 1 296 ? -41.393 -13.515 -54.891 1.00 47.97 296 ASP A CA 1
ATOM 2267 C C . ASP A 1 296 ? -40.858 -12.087 -54.719 1.00 47.97 296 ASP A C 1
ATOM 2269 O O . ASP A 1 296 ? -40.957 -11.271 -55.637 1.00 47.97 296 ASP A O 1
ATOM 2273 N N . ASP A 1 297 ? -40.226 -11.795 -53.579 1.00 38.00 297 ASP A N 1
ATOM 2274 C CA . ASP A 1 297 ? -39.277 -10.681 -53.491 1.00 38.00 297 ASP A CA 1
ATOM 2275 C C . ASP A 1 297 ? -37.976 -11.094 -54.190 1.00 38.00 297 ASP A C 1
ATOM 2277 O O . ASP A 1 297 ? -36.929 -11.359 -53.592 1.00 38.00 297 ASP A O 1
ATOM 2281 N N . SER A 1 298 ? -38.078 -11.141 -55.520 1.00 39.00 298 SER A N 1
ATOM 2282 C CA . SER A 1 298 ? -36.939 -11.078 -56.420 1.00 39.00 298 SER A CA 1
ATOM 2283 C C . SER A 1 298 ? -36.200 -9.772 -56.149 1.00 39.00 298 SER A C 1
ATOM 2285 O O . SER A 1 298 ? -36.548 -8.722 -56.691 1.00 39.00 298 SER A O 1
ATOM 2287 N N . ILE A 1 299 ? -35.156 -9.836 -55.320 1.00 39.56 299 ILE A N 1
ATOM 2288 C CA . ILE A 1 299 ? -34.126 -8.802 -55.296 1.00 39.56 299 ILE A CA 1
ATOM 2289 C C . ILE A 1 299 ? -33.518 -8.793 -56.695 1.00 39.56 299 ILE A C 1
ATOM 2291 O O . ILE A 1 299 ? -32.697 -9.644 -57.041 1.00 39.56 299 ILE A O 1
ATOM 2295 N N . VAL A 1 300 ? -33.962 -7.828 -57.500 1.00 40.38 300 VAL A N 1
ATOM 2296 C CA . VAL A 1 300 ? -33.335 -7.469 -58.765 1.00 40.38 300 VAL A CA 1
ATOM 2297 C C . VAL A 1 300 ? -31.950 -6.942 -58.415 1.00 40.38 300 VAL A C 1
ATOM 2299 O O . VAL A 1 300 ? -31.761 -5.766 -58.110 1.00 40.38 300 VAL A O 1
ATOM 2302 N N . ILE A 1 301 ? -30.978 -7.850 -58.417 1.00 40.56 301 ILE A N 1
ATOM 2303 C CA . ILE A 1 301 ? -29.586 -7.490 -58.628 1.00 40.56 301 ILE A CA 1
ATOM 2304 C C . ILE A 1 301 ? -29.566 -6.939 -60.051 1.00 40.56 301 ILE A C 1
ATOM 2306 O O . ILE A 1 301 ? -29.661 -7.712 -61.002 1.00 40.56 301 ILE A O 1
ATOM 2310 N N . GLU A 1 302 ? -29.542 -5.611 -60.187 1.00 41.16 302 GLU A N 1
ATOM 2311 C CA . GLU A 1 302 ? -29.343 -4.975 -61.488 1.00 41.16 302 GLU A CA 1
ATOM 2312 C C . GLU A 1 302 ? -28.099 -5.580 -62.138 1.00 41.16 302 GLU A C 1
ATOM 2314 O O . GLU A 1 302 ? -27.065 -5.731 -61.479 1.00 41.16 302 GLU A O 1
ATOM 2319 N N . ASP A 1 303 ? -28.224 -5.946 -63.416 1.00 44.22 303 ASP A N 1
ATOM 2320 C CA . ASP A 1 303 ? -27.163 -6.576 -64.188 1.00 44.22 303 ASP A CA 1
ATOM 2321 C C . ASP A 1 303 ? -25.873 -5.753 -64.099 1.00 44.22 303 ASP A C 1
ATOM 2323 O O . ASP A 1 303 ? -25.694 -4.742 -64.787 1.00 44.22 303 ASP A O 1
ATOM 2327 N N . VAL A 1 304 ? -24.934 -6.219 -63.271 1.00 44.12 304 VAL A N 1
ATOM 2328 C CA . VAL A 1 304 ? -23.550 -5.760 -63.316 1.00 44.12 304 VAL A CA 1
ATOM 2329 C C . VAL A 1 304 ? -22.986 -6.272 -64.630 1.00 44.12 304 VAL A C 1
ATOM 2331 O O . VAL A 1 304 ? -22.522 -7.408 -64.733 1.00 44.12 304 VAL A O 1
ATOM 2334 N N . VAL A 1 305 ? -23.086 -5.410 -65.642 1.00 44.94 305 VAL A N 1
ATOM 2335 C CA . VAL A 1 305 ? -22.536 -5.582 -66.984 1.00 44.94 305 VAL A CA 1
ATOM 2336 C C . VAL A 1 305 ? -21.113 -6.111 -66.862 1.00 44.94 305 VAL A C 1
ATOM 2338 O O . VAL A 1 305 ? -20.201 -5.375 -66.492 1.00 44.94 305 VAL A O 1
ATOM 2341 N N . VAL A 1 306 ? -20.933 -7.394 -67.180 1.00 55.78 306 VAL A N 1
ATOM 2342 C CA . VAL A 1 306 ? -19.617 -8.027 -67.268 1.00 55.78 306 VAL A CA 1
ATOM 2343 C C . VAL A 1 306 ? -18.879 -7.375 -68.440 1.00 55.78 306 VAL A C 1
ATOM 2345 O O . VAL A 1 306 ? -19.287 -7.581 -69.588 1.00 55.78 306 VAL A O 1
ATOM 2348 N N . PRO A 1 307 ? -17.806 -6.594 -68.209 1.00 55.75 307 PRO A N 1
ATOM 2349 C CA . PRO A 1 307 ? -16.982 -6.103 -69.299 1.00 55.75 307 PRO A CA 1
ATOM 2350 C C . PRO A 1 307 ? -16.171 -7.282 -69.858 1.00 55.75 307 PRO A C 1
ATOM 2352 O O . PRO A 1 307 ? -15.713 -8.135 -69.091 1.00 55.75 307 PRO A O 1
ATOM 2355 N N . PRO A 1 308 ? -15.981 -7.371 -71.180 1.00 54.53 308 PRO A N 1
ATOM 2356 C CA . PRO A 1 308 ? -15.268 -8.487 -71.775 1.00 54.53 308 PRO A CA 1
ATOM 2357 C C . PRO A 1 308 ? -13.746 -8.351 -71.630 1.00 54.53 308 PRO A C 1
ATOM 2359 O O . PRO A 1 308 ? -13.202 -7.258 -71.719 1.00 54.53 308 PRO A O 1
ATOM 2362 N N . ALA A 1 309 ? -13.097 -9.516 -71.569 1.00 46.28 309 ALA A N 1
ATOM 2363 C CA . ALA A 1 309 ? -11.745 -9.803 -72.058 1.00 46.28 309 ALA A CA 1
ATOM 2364 C C . ALA A 1 309 ? -10.537 -9.029 -71.478 1.00 46.28 309 ALA A C 1
ATOM 2366 O O . ALA A 1 309 ? -10.310 -7.863 -71.769 1.00 46.28 309 ALA A O 1
ATOM 2367 N N . ALA A 1 310 ? -9.652 -9.801 -70.833 1.00 55.59 310 ALA A N 1
ATOM 2368 C CA . ALA A 1 310 ? -8.191 -9.699 -70.956 1.00 55.59 310 ALA A CA 1
ATOM 2369 C C . ALA A 1 310 ? -7.582 -8.277 -70.934 1.00 55.59 310 ALA A C 1
ATOM 2371 O O . ALA A 1 310 ? -6.974 -7.836 -71.908 1.00 55.59 310 ALA A O 1
ATOM 2372 N N . GLY A 1 311 ? -7.692 -7.611 -69.785 1.00 54.72 311 GLY A N 1
ATOM 2373 C CA . GLY A 1 311 ? -6.835 -6.494 -69.384 1.00 54.72 311 GLY A CA 1
ATOM 2374 C C . GLY A 1 311 ? -6.064 -6.881 -68.122 1.00 54.72 311 GLY A C 1
ATOM 2375 O O . GLY A 1 311 ? -6.594 -7.617 -67.292 1.00 54.72 311 GLY A O 1
ATOM 2376 N N . GLU A 1 312 ? -4.814 -6.437 -68.030 1.00 61.72 312 GLU A N 1
ATOM 2377 C CA . GLU A 1 312 ? -3.842 -6.744 -66.971 1.00 61.72 312 GLU A CA 1
ATOM 2378 C C . GLU A 1 312 ? -4.438 -6.636 -65.552 1.00 61.72 312 GLU A C 1
ATOM 2380 O O . GLU A 1 312 ? -5.183 -5.701 -65.256 1.00 61.72 312 GLU A O 1
ATOM 2385 N N . GLU A 1 313 ? -4.107 -7.586 -64.663 1.00 62.75 313 GLU A N 1
ATOM 2386 C CA . GLU A 1 313 ? -4.470 -7.466 -63.244 1.00 62.75 313 GLU A CA 1
ATOM 2387 C C . GLU A 1 313 ? -3.868 -6.160 -62.692 1.00 62.75 313 GLU A C 1
ATOM 2389 O O . GLU A 1 313 ? -2.655 -5.962 -62.831 1.00 62.75 313 GLU A O 1
ATOM 2394 N N . PRO A 1 314 ? -4.672 -5.260 -62.088 1.00 60.88 314 PRO A N 1
ATOM 2395 C CA . PRO A 1 314 ? -4.163 -3.988 -61.596 1.00 60.88 314 PRO A CA 1
ATOM 2396 C C . PRO A 1 314 ? -3.091 -4.258 -60.545 1.00 60.88 314 PRO A C 1
ATOM 2398 O O . PRO A 1 314 ? -3.328 -4.984 -59.573 1.00 60.88 314 PRO A O 1
ATOM 2401 N N . GLN A 1 315 ? -1.901 -3.692 -60.756 1.00 78.31 315 GLN A N 1
ATOM 2402 C CA . GLN A 1 315 ? -0.765 -3.922 -59.873 1.00 78.31 315 GLN A CA 1
ATOM 2403 C C . GLN A 1 315 ? -1.140 -3.506 -58.446 1.00 78.31 315 GLN A C 1
ATOM 2405 O O . GLN A 1 315 ? -1.751 -2.459 -58.229 1.00 78.31 315 GLN A O 1
ATOM 2410 N N . ILE A 1 316 ? -0.789 -4.349 -57.471 1.00 79.88 316 ILE A N 1
ATOM 2411 C CA . ILE A 1 316 ? -1.208 -4.205 -56.064 1.00 79.88 316 ILE A CA 1
ATOM 2412 C C . ILE A 1 316 ? -0.865 -2.804 -55.522 1.00 79.88 316 ILE A C 1
ATOM 2414 O O . ILE A 1 316 ? -1.662 -2.208 -54.795 1.00 79.88 316 ILE A O 1
ATOM 2418 N N . ASP A 1 317 ? 0.264 -2.249 -55.965 1.00 81.81 317 ASP A N 1
ATOM 2419 C CA . ASP A 1 317 ? 0.756 -0.912 -55.622 1.00 81.81 317 ASP A CA 1
ATOM 2420 C C . ASP A 1 317 ? -0.208 0.222 -56.033 1.00 81.81 317 ASP A C 1
ATOM 2422 O O . ASP A 1 317 ? -0.349 1.214 -55.315 1.00 81.81 317 ASP A O 1
ATOM 2426 N N . GLU A 1 318 ? -0.923 0.081 -57.155 1.00 85.31 318 GLU A N 1
ATOM 2427 C CA . GLU A 1 318 ? -1.887 1.077 -57.643 1.00 85.31 318 GLU A CA 1
ATOM 2428 C C . GLU A 1 318 ? -3.174 1.064 -56.803 1.00 85.31 318 GLU A C 1
ATOM 2430 O O . GLU A 1 318 ? -3.700 2.117 -56.424 1.00 85.31 318 GLU A O 1
ATOM 2435 N N . VAL A 1 319 ? -3.637 -0.131 -56.415 1.00 88.19 319 VAL A N 1
ATOM 2436 C CA . VAL A 1 319 ? -4.771 -0.307 -55.495 1.00 88.19 319 VAL A CA 1
ATOM 2437 C C . VAL A 1 319 ? -4.432 0.250 -54.107 1.00 88.19 319 VAL A C 1
ATOM 2439 O O . VAL A 1 319 ? -5.261 0.933 -53.493 1.00 88.19 319 VAL A O 1
ATOM 2442 N N . GLU A 1 320 ? -3.211 0.014 -53.619 1.00 86.25 320 GLU A N 1
ATOM 2443 C CA . GLU A 1 320 ? -2.760 0.536 -52.329 1.00 86.25 320 GLU A CA 1
ATOM 2444 C C . GLU A 1 320 ? -2.572 2.063 -52.353 1.00 86.25 320 GLU A C 1
ATOM 2446 O O . GLU A 1 320 ? -3.044 2.748 -51.440 1.00 86.25 320 GLU A O 1
ATOM 2451 N N . SER A 1 321 ? -1.971 2.630 -53.407 1.00 86.44 321 SER A N 1
ATOM 2452 C CA . SER A 1 321 ? -1.857 4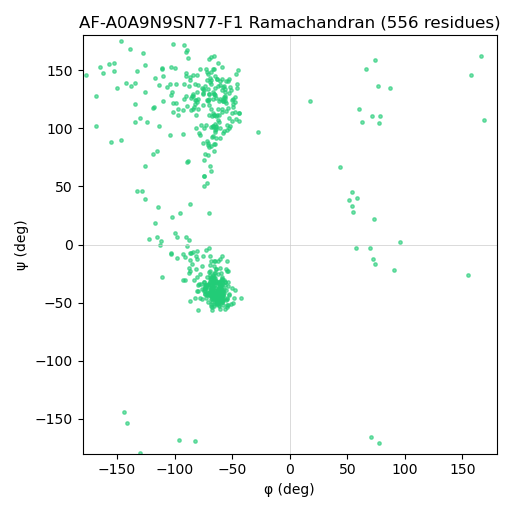.087 -53.576 1.00 86.44 321 SER A CA 1
ATOM 2453 C C . SER A 1 321 ? -3.237 4.753 -53.622 1.00 86.44 321 SER A C 1
ATOM 2455 O O . SER A 1 321 ? -3.488 5.710 -52.882 1.00 86.44 321 SER A O 1
ATOM 2457 N N . ALA A 1 322 ? -4.186 4.204 -54.388 1.00 87.62 322 ALA A N 1
ATOM 2458 C CA . ALA A 1 322 ? -5.556 4.712 -54.441 1.00 87.62 322 ALA A CA 1
ATOM 2459 C C . ALA A 1 322 ? -6.261 4.661 -53.069 1.00 87.62 322 ALA A C 1
ATOM 2461 O O . ALA A 1 322 ? -7.009 5.578 -52.712 1.00 87.62 322 ALA A O 1
ATOM 2462 N N . TRP A 1 323 ? -6.013 3.623 -52.264 1.00 90.56 323 TRP A N 1
ATOM 2463 C CA . TRP A 1 323 ? -6.520 3.529 -50.890 1.00 90.56 323 TRP A CA 1
ATOM 2464 C C . TRP A 1 323 ? -5.882 4.577 -49.960 1.00 90.56 323 TRP A C 1
ATOM 2466 O O . TRP A 1 323 ? -6.607 5.289 -49.255 1.00 90.56 323 TRP A O 1
ATOM 2476 N N . ARG A 1 324 ? -4.553 4.753 -50.018 1.00 86.75 324 ARG A N 1
ATOM 2477 C CA . ARG A 1 324 ? -3.813 5.783 -49.261 1.00 86.75 324 ARG A CA 1
ATOM 2478 C C . ARG A 1 324 ? -4.331 7.189 -49.578 1.00 86.75 324 ARG A C 1
ATOM 2480 O O . ARG A 1 324 ? -4.672 7.937 -48.660 1.00 86.75 324 ARG A O 1
ATOM 2487 N N . GLN A 1 325 ? -4.496 7.525 -50.859 1.00 89.19 325 GLN A N 1
ATOM 2488 C CA . GLN A 1 325 ? -5.022 8.823 -51.305 1.00 89.19 325 GLN A CA 1
ATOM 2489 C C . GLN A 1 325 ? -6.456 9.092 -50.812 1.00 89.19 325 GLN A C 1
ATOM 2491 O O . GLN A 1 325 ? -6.769 10.218 -50.406 1.00 89.19 325 GLN A O 1
ATOM 2496 N N . ARG A 1 326 ? -7.331 8.071 -50.788 1.00 92.69 326 ARG A N 1
ATOM 2497 C CA . ARG A 1 326 ? -8.693 8.186 -50.225 1.00 92.69 326 ARG A CA 1
ATOM 2498 C C . ARG A 1 326 ? -8.665 8.502 -48.729 1.00 92.69 326 ARG A C 1
ATOM 2500 O O . ARG A 1 326 ? -9.415 9.373 -48.289 1.00 92.69 326 ARG A O 1
ATOM 2507 N N . ILE A 1 327 ? -7.795 7.845 -47.958 1.00 91.00 327 ILE A N 1
ATOM 2508 C CA . ILE A 1 327 ? -7.643 8.113 -46.518 1.00 91.00 327 ILE A CA 1
ATOM 2509 C C . ILE A 1 327 ? -7.116 9.527 -46.282 1.00 91.00 327 ILE A C 1
ATOM 2511 O O . ILE A 1 327 ? -7.747 10.284 -45.547 1.00 91.00 327 ILE A O 1
ATOM 2515 N N . VAL A 1 328 ? -6.021 9.914 -46.942 1.00 92.25 328 VAL A N 1
ATOM 2516 C CA . VAL A 1 328 ? -5.434 11.260 -46.825 1.00 92.25 328 VAL A CA 1
ATOM 2517 C C . VAL A 1 328 ? -6.478 12.338 -47.138 1.00 92.25 328 VAL A C 1
ATOM 2519 O O . VAL A 1 328 ? -6.675 13.264 -46.350 1.00 92.25 328 VAL A O 1
ATOM 2522 N N . THR A 1 329 ? -7.233 12.171 -48.227 1.00 91.38 329 THR A N 1
ATOM 2523 C CA . THR A 1 329 ? -8.311 13.097 -48.608 1.00 91.38 329 THR A CA 1
ATOM 2524 C C . THR A 1 329 ? -9.434 13.140 -47.564 1.00 91.38 329 THR A C 1
ATOM 2526 O O . THR A 1 329 ? -9.871 14.227 -47.189 1.00 91.38 329 THR A O 1
ATOM 2529 N N . SER A 1 330 ? -9.862 11.986 -47.035 1.00 94.31 330 SER A N 1
ATOM 2530 C CA . SER A 1 330 ? -10.907 11.903 -46.002 1.00 94.31 330 SER A CA 1
ATOM 2531 C C . SER A 1 330 ? -10.481 12.440 -44.630 1.00 94.31 330 SER A C 1
ATOM 2533 O O . SER A 1 330 ? -11.353 12.759 -43.817 1.00 94.31 330 SER A O 1
ATOM 2535 N N . VAL A 1 331 ? -9.181 12.491 -44.327 1.00 91.62 331 VAL A N 1
ATOM 2536 C CA . VAL A 1 331 ? -8.661 13.106 -43.097 1.00 91.62 331 VAL A CA 1
ATOM 2537 C C . VAL A 1 331 ? -8.558 14.619 -43.279 1.00 91.62 331 VAL A C 1
ATOM 2539 O O . VAL A 1 331 ? -9.059 15.364 -42.439 1.00 91.62 331 VAL A O 1
ATOM 2542 N N . LEU A 1 332 ? -8.006 15.083 -44.406 1.00 93.12 332 LEU A N 1
ATOM 2543 C CA . LEU A 1 332 ? -7.889 16.511 -44.731 1.00 93.12 332 LEU A CA 1
ATOM 2544 C C . LEU A 1 332 ? -9.245 17.227 -44.869 1.00 93.12 332 LEU A C 1
ATOM 2546 O O . LEU A 1 332 ? -9.311 18.439 -44.659 1.00 93.12 332 LEU A O 1
ATOM 2550 N N . SER A 1 333 ? -10.320 16.502 -45.198 1.00 93.00 333 SER A N 1
ATOM 2551 C CA . SER A 1 333 ? -11.680 17.047 -45.298 1.00 93.00 333 SER A CA 1
ATOM 2552 C C . SER A 1 333 ? -12.412 17.197 -43.956 1.00 93.00 333 SER A C 1
ATOM 2554 O O . SER A 1 333 ? -13.535 17.699 -43.938 1.00 93.00 333 SER A O 1
ATOM 2556 N N . ARG A 1 334 ? -11.840 16.741 -42.832 1.00 91.75 334 ARG A N 1
ATOM 2557 C CA . ARG A 1 334 ? -12.464 16.873 -41.504 1.00 91.75 334 ARG A CA 1
ATOM 2558 C C . ARG A 1 334 ? -12.063 18.193 -40.852 1.00 91.75 334 ARG A C 1
ATOM 2560 O O . ARG A 1 334 ? -10.893 18.424 -40.561 1.00 91.75 334 ARG A O 1
ATOM 2567 N N . GLU A 1 335 ? -13.042 19.048 -40.564 1.00 86.94 335 GLU A N 1
ATOM 2568 C CA . GLU A 1 335 ? -12.804 20.235 -39.740 1.00 86.94 335 GLU A CA 1
ATOM 2569 C C . GLU A 1 335 ? -12.538 19.843 -38.279 1.00 86.94 335 GLU A C 1
ATOM 2571 O O . GLU A 1 335 ? -13.308 19.103 -37.665 1.00 86.94 335 GLU A O 1
ATOM 2576 N N . MET A 1 336 ? -11.452 20.364 -37.703 1.00 75.69 336 MET A N 1
ATOM 2577 C CA . MET A 1 336 ? -11.113 20.107 -36.304 1.00 75.69 336 MET A CA 1
ATOM 2578 C C . MET A 1 336 ? -12.016 20.920 -35.355 1.00 75.69 336 MET A C 1
ATOM 2580 O O . MET A 1 336 ? -12.173 22.132 -35.561 1.00 75.69 336 MET A O 1
ATOM 2584 N N . PRO A 1 337 ? -12.573 20.314 -34.284 1.00 79.88 337 PRO A N 1
ATOM 2585 C CA . PRO A 1 337 ? -13.411 21.026 -33.326 1.00 79.88 337 PRO A CA 1
ATOM 2586 C C . PRO A 1 337 ? -12.690 22.222 -32.690 1.00 79.88 337 PRO A C 1
ATOM 2588 O O . PRO A 1 337 ? -11.610 22.098 -32.116 1.00 79.88 337 PRO A O 1
ATOM 2591 N N . ARG A 1 338 ? -13.320 23.403 -32.751 1.00 75.38 338 ARG A N 1
ATOM 2592 C CA . ARG A 1 338 ? -12.711 24.684 -32.332 1.00 75.38 338 ARG A CA 1
ATOM 2593 C C . ARG A 1 338 ? -12.334 24.764 -30.844 1.00 75.38 338 ARG A C 1
ATOM 2595 O O . ARG A 1 338 ? -11.601 25.670 -30.474 1.00 75.38 338 ARG A O 1
ATOM 2602 N N . HIS A 1 339 ? -12.828 23.849 -30.009 1.00 70.62 339 HIS A N 1
ATOM 2603 C CA . HIS A 1 339 ? -12.621 23.845 -28.558 1.00 70.62 339 HIS A CA 1
ATOM 2604 C C . HIS A 1 339 ? -11.329 23.143 -28.094 1.00 70.62 339 HIS A C 1
ATOM 2606 O O . HIS A 1 339 ? -11.007 23.227 -26.916 1.00 70.62 339 HIS A O 1
ATOM 2612 N N . VAL A 1 340 ? -10.590 22.474 -28.989 1.00 69.06 340 VAL A N 1
ATOM 2613 C CA . VAL A 1 340 ? -9.344 21.733 -28.663 1.00 69.06 340 VAL A CA 1
ATOM 2614 C C . VAL A 1 340 ? -8.080 22.565 -28.969 1.00 69.06 340 VAL A C 1
ATOM 2616 O O . VAL A 1 340 ? -6.957 22.083 -28.883 1.00 69.06 340 VAL A O 1
ATOM 2619 N N . ARG A 1 341 ? -8.238 23.839 -29.348 1.00 73.12 341 ARG A N 1
ATOM 2620 C CA . ARG A 1 341 ? -7.129 24.702 -29.779 1.00 73.12 341 ARG A CA 1
ATOM 2621 C C . ARG A 1 341 ? -6.313 25.226 -28.600 1.00 73.12 341 ARG A C 1
ATOM 2623 O O . ARG A 1 341 ? -6.632 26.265 -28.024 1.00 73.12 341 ARG A O 1
ATOM 2630 N N . SER A 1 342 ? -5.242 24.514 -28.272 1.00 82.88 342 SER A N 1
ATOM 2631 C CA . SER A 1 342 ? -4.100 25.057 -27.538 1.00 82.88 342 SER A CA 1
ATOM 2632 C C . SER A 1 342 ? -2.938 25.304 -28.511 1.00 82.88 342 SER A C 1
ATOM 2634 O O . SER A 1 342 ? -2.820 24.625 -29.527 1.00 82.88 342 SER A O 1
ATOM 2636 N N . LEU A 1 343 ? -2.055 26.256 -28.198 1.00 77.00 343 LEU A N 1
ATOM 2637 C CA . LEU A 1 343 ? -0.849 26.557 -28.991 1.00 77.00 343 LEU A CA 1
ATOM 2638 C C . LEU A 1 343 ? -0.000 25.320 -29.384 1.00 77.00 343 LEU A C 1
ATOM 2640 O O . LEU A 1 343 ? 0.369 25.221 -30.558 1.00 77.00 343 LEU A O 1
ATOM 2644 N N . PRO A 1 344 ? 0.306 24.362 -28.480 1.00 86.62 344 PRO A N 1
ATOM 2645 C CA . PRO A 1 344 ? 1.018 23.144 -28.874 1.00 86.62 344 PRO A CA 1
ATOM 2646 C C . PRO A 1 344 ? 0.176 22.234 -29.784 1.00 86.62 344 PRO A C 1
ATOM 2648 O O . PRO A 1 344 ? 0.719 21.685 -30.742 1.00 86.62 344 PRO A O 1
ATOM 2651 N N . VAL A 1 345 ? -1.143 22.132 -29.557 1.00 87.50 345 VAL A N 1
ATOM 2652 C CA . VAL A 1 345 ? -2.053 21.361 -30.425 1.00 87.50 345 VAL A CA 1
ATOM 2653 C C . VAL A 1 345 ? -2.106 21.939 -31.835 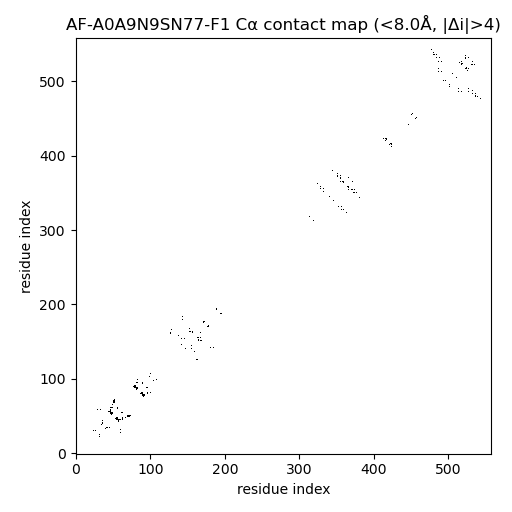1.00 87.50 345 VAL A C 1
ATOM 2655 O O . VAL A 1 345 ? -1.920 21.198 -32.796 1.00 87.50 345 VAL A O 1
ATOM 2658 N N . ASP A 1 346 ? -2.288 23.252 -31.981 1.00 87.38 346 ASP A N 1
ATOM 2659 C CA . ASP A 1 346 ? -2.323 23.902 -33.295 1.00 87.38 346 ASP A CA 1
ATOM 2660 C C . ASP A 1 346 ? -0.990 23.724 -34.053 1.00 87.38 346 ASP A C 1
ATOM 2662 O O . ASP A 1 346 ? -0.996 23.539 -35.271 1.00 87.38 346 ASP A O 1
ATOM 2666 N N . THR A 1 347 ? 0.146 23.685 -33.343 1.00 91.00 347 THR A N 1
ATOM 2667 C CA . THR A 1 347 ? 1.476 23.462 -33.941 1.00 91.00 347 THR A CA 1
ATOM 2668 C C . THR A 1 347 ? 1.632 22.038 -34.488 1.00 91.00 347 THR A C 1
ATOM 2670 O O . THR A 1 347 ? 1.984 21.866 -35.656 1.00 91.00 347 THR A O 1
ATOM 2673 N N . ALA A 1 348 ? 1.327 21.001 -33.698 1.00 91.88 348 ALA A N 1
ATOM 2674 C CA . ALA A 1 348 ? 1.420 19.619 -34.183 1.00 91.88 348 ALA A CA 1
ATOM 2675 C C . ALA A 1 348 ? 0.363 19.293 -35.246 1.00 91.88 348 ALA A C 1
ATOM 2677 O O . ALA A 1 348 ? 0.633 18.533 -36.174 1.00 91.88 348 ALA A O 1
ATOM 2678 N N . MET A 1 349 ? -0.832 19.883 -35.146 1.00 89.38 349 MET A N 1
ATOM 2679 C CA . MET A 1 349 ? -1.869 19.741 -36.168 1.00 89.38 349 MET A CA 1
ATOM 2680 C C . MET A 1 349 ? -1.485 20.439 -37.478 1.00 89.38 349 MET A C 1
ATOM 2682 O O . MET A 1 349 ? -1.865 19.951 -38.540 1.00 89.38 349 MET A O 1
ATOM 2686 N N . GLY A 1 350 ? -0.693 21.517 -37.426 1.00 93.25 350 GLY A N 1
ATOM 2687 C CA . GLY A 1 350 ? -0.012 22.080 -38.594 1.00 93.25 350 GLY A CA 1
ATOM 2688 C C . GLY A 1 350 ? 0.953 21.075 -39.226 1.00 93.25 350 GLY A C 1
ATOM 2689 O O . GLY A 1 350 ? 0.774 20.707 -40.383 1.00 93.25 350 GLY A O 1
ATOM 2690 N N . ILE A 1 351 ? 1.891 20.536 -38.438 1.00 94.44 351 ILE A N 1
ATOM 2691 C CA . ILE A 1 351 ? 2.879 19.534 -38.888 1.00 94.44 351 ILE A CA 1
ATOM 2692 C C . ILE A 1 351 ? 2.198 18.308 -39.526 1.00 94.44 351 ILE A C 1
ATOM 2694 O O . ILE A 1 351 ? 2.583 17.880 -40.615 1.00 94.44 351 ILE A O 1
ATOM 2698 N N . LEU A 1 352 ? 1.152 17.770 -38.887 1.00 94.44 352 LEU A N 1
ATOM 2699 C CA . LEU A 1 352 ? 0.341 16.672 -39.424 1.00 94.44 352 LEU A CA 1
ATOM 2700 C C . LEU A 1 352 ? -0.345 17.040 -40.741 1.00 94.44 352 LEU A C 1
ATOM 2702 O O . LEU A 1 352 ? -0.372 16.232 -41.668 1.00 94.44 352 LEU A O 1
ATOM 2706 N N . ARG A 1 353 ? -0.931 18.239 -40.829 1.00 94.69 353 ARG A N 1
ATOM 2707 C CA . ARG A 1 353 ? -1.637 18.693 -42.031 1.00 94.69 353 ARG A CA 1
ATOM 2708 C C . ARG A 1 353 ? -0.678 18.875 -43.200 1.00 94.69 353 ARG A C 1
ATOM 2710 O O . ARG A 1 353 ? -1.010 18.454 -44.302 1.00 94.69 353 ARG A O 1
ATOM 2717 N N . ASP A 1 354 ? 0.499 19.436 -42.953 1.00 95.38 354 ASP A N 1
ATOM 2718 C CA . ASP A 1 354 ? 1.527 19.647 -43.970 1.00 95.38 354 ASP A CA 1
ATOM 2719 C C . ASP A 1 354 ? 2.101 18.313 -44.469 1.00 95.38 354 ASP A C 1
ATOM 2721 O O . ASP A 1 354 ? 2.271 18.133 -45.675 1.00 95.38 354 ASP A O 1
ATOM 2725 N N . ALA A 1 355 ? 2.326 17.344 -43.572 1.00 95.38 355 ALA A N 1
ATOM 2726 C CA . ALA A 1 355 ? 2.716 15.984 -43.949 1.00 95.38 355 ALA A CA 1
ATOM 2727 C C . ALA A 1 355 ? 1.623 15.283 -44.780 1.00 95.38 355 ALA A C 1
ATOM 2729 O O . ALA A 1 355 ? 1.920 14.676 -45.805 1.00 95.38 355 ALA A O 1
ATOM 2730 N N . LEU A 1 356 ? 0.347 15.407 -44.395 1.00 94.12 356 LEU A N 1
ATOM 2731 C CA . LEU A 1 356 ? -0.776 14.848 -45.158 1.00 94.12 356 LEU A CA 1
ATOM 2732 C C . LEU A 1 356 ? -0.983 15.536 -46.516 1.00 94.12 356 LEU A C 1
ATOM 2734 O O . LEU A 1 356 ? -1.415 14.881 -47.460 1.00 94.12 356 LEU A O 1
ATOM 2738 N N . LEU A 1 357 ? -0.685 16.832 -46.641 1.00 94.81 357 LEU A N 1
ATOM 2739 C CA . LEU A 1 357 ? -0.721 17.532 -47.927 1.00 94.81 357 LEU A CA 1
ATOM 2740 C C . LEU A 1 357 ? 0.393 17.034 -48.855 1.00 94.81 357 LEU A C 1
ATOM 2742 O O . LEU A 1 357 ? 0.089 16.650 -49.980 1.00 94.81 357 LEU A O 1
ATOM 2746 N N . ARG A 1 358 ? 1.637 16.907 -48.372 1.00 93.50 358 ARG A N 1
ATOM 2747 C CA . ARG A 1 358 ? 2.728 16.312 -49.171 1.00 93.50 358 ARG A CA 1
ATOM 2748 C C . ARG A 1 358 ? 2.434 14.864 -49.564 1.00 93.50 358 ARG A C 1
ATOM 2750 O O . ARG A 1 358 ? 2.557 14.521 -50.732 1.00 93.50 358 ARG A O 1
ATOM 2757 N N . ALA A 1 359 ? 1.896 14.057 -48.647 1.00 93.69 359 ALA A N 1
ATOM 2758 C CA . ALA A 1 359 ? 1.437 12.699 -48.951 1.00 93.69 359 ALA A CA 1
ATOM 2759 C C . ALA A 1 359 ? 0.348 12.649 -50.037 1.00 93.69 359 ALA A C 1
ATOM 2761 O O . ALA A 1 359 ? 0.225 11.649 -50.741 1.00 93.69 359 ALA A O 1
ATOM 2762 N N . LYS A 1 360 ? -0.476 13.695 -50.166 1.00 93.25 360 LYS A N 1
ATOM 2763 C CA . LYS A 1 360 ? -1.490 13.790 -51.220 1.00 93.25 360 LYS A CA 1
ATOM 2764 C C . LYS A 1 360 ? -0.853 14.085 -52.579 1.00 93.25 360 LYS A C 1
ATOM 2766 O O . LYS A 1 360 ? -1.250 13.474 -53.568 1.00 93.25 360 LYS A O 1
ATOM 2771 N N . ASP A 1 361 ? 0.114 14.996 -52.607 1.00 93.50 361 ASP A N 1
ATOM 2772 C CA . ASP A 1 361 ? 0.795 15.430 -53.829 1.00 93.50 361 ASP A CA 1
ATOM 2773 C C . ASP A 1 361 ? 1.788 14.361 -54.340 1.00 93.50 361 ASP A C 1
ATOM 2775 O O . ASP A 1 361 ? 1.924 14.168 -55.546 1.00 93.50 361 ASP A O 1
ATOM 2779 N N . GLU A 1 362 ? 2.402 13.588 -53.436 1.00 91.69 362 GLU A N 1
ATOM 2780 C CA . GLU A 1 362 ? 3.353 12.496 -53.723 1.00 91.69 362 GLU A CA 1
ATOM 2781 C C . GLU A 1 362 ? 2.690 11.096 -53.779 1.00 91.69 362 GLU A C 1
ATOM 2783 O O . GLU A 1 362 ? 3.320 10.070 -53.513 1.00 91.69 362 GLU A O 1
ATOM 2788 N N . ALA A 1 363 ? 1.398 11.035 -54.126 1.00 86.06 363 ALA A N 1
ATOM 2789 C CA . ALA A 1 363 ? 0.630 9.799 -54.360 1.00 86.06 363 ALA A CA 1
ATOM 2790 C C . ALA A 1 363 ? 0.628 8.768 -53.201 1.00 86.06 363 ALA A C 1
ATOM 2792 O O . ALA A 1 363 ? 0.446 7.566 -53.414 1.00 86.06 363 ALA A O 1
ATOM 2793 N N . GLY A 1 364 ? 0.771 9.227 -51.957 1.00 78.44 364 GLY A N 1
ATOM 2794 C CA . GLY A 1 364 ? 0.761 8.406 -50.742 1.00 78.44 364 GLY A CA 1
ATOM 2795 C C . GLY A 1 364 ? 2.143 8.000 -50.224 1.00 78.44 364 GLY A C 1
ATOM 2796 O O . GLY A 1 364 ? 2.210 7.288 -49.215 1.00 78.44 364 GLY A O 1
ATOM 2797 N N . ASN A 1 365 ? 3.218 8.455 -50.873 1.00 85.50 365 ASN A N 1
ATOM 2798 C CA . ASN A 1 365 ? 4.578 8.332 -50.362 1.00 85.50 365 ASN A CA 1
ATOM 2799 C C . ASN A 1 365 ? 4.874 9.449 -49.349 1.00 85.50 365 ASN A C 1
ATOM 2801 O O . ASN A 1 365 ? 4.485 10.599 -49.525 1.00 85.50 365 ASN A O 1
ATOM 2805 N N . LEU A 1 366 ? 5.544 9.074 -48.262 1.00 93.12 366 LEU A N 1
ATOM 2806 C CA . LEU A 1 366 ? 6.051 9.952 -47.209 1.00 93.12 366 LEU A CA 1
ATOM 2807 C C . LEU A 1 366 ? 7.403 9.391 -46.786 1.00 93.12 366 LEU A C 1
ATOM 2809 O O . LEU A 1 366 ? 7.540 8.172 -46.639 1.00 93.12 366 LEU A O 1
ATOM 2813 N N . SER A 1 367 ? 8.394 10.249 -46.555 1.00 94.88 367 SER A N 1
ATOM 2814 C CA . SER A 1 367 ? 9.663 9.771 -46.013 1.00 94.88 367 SER A CA 1
ATOM 2815 C C . SER A 1 367 ? 9.499 9.355 -44.544 1.00 94.88 367 SER A C 1
ATOM 2817 O O . SER A 1 367 ? 8.733 9.963 -43.792 1.00 94.88 367 SER A O 1
ATOM 2819 N N . GLN A 1 368 ? 10.245 8.338 -44.096 1.00 92.81 368 GLN A N 1
ATOM 2820 C CA . GLN A 1 368 ? 10.191 7.892 -42.694 1.00 92.81 368 GLN A CA 1
ATOM 2821 C C . GLN A 1 368 ? 10.508 9.038 -41.715 1.00 92.81 368 GLN A C 1
ATOM 2823 O O . GLN A 1 368 ? 9.877 9.146 -40.670 1.00 92.81 368 GLN A O 1
ATOM 2828 N N . ALA A 1 369 ? 11.415 9.946 -42.093 1.00 94.19 369 ALA A N 1
ATOM 2829 C CA . ALA A 1 369 ? 11.752 11.122 -41.295 1.00 94.19 369 ALA A CA 1
ATOM 2830 C C . ALA A 1 369 ? 10.542 12.044 -41.051 1.00 94.19 369 ALA A C 1
ATOM 2832 O O . ALA A 1 369 ? 10.377 12.567 -39.953 1.00 94.19 369 ALA A O 1
ATOM 2833 N N . GLU A 1 370 ? 9.663 12.227 -42.038 1.00 93.81 370 GLU A N 1
ATOM 2834 C CA . GLU A 1 370 ? 8.444 13.029 -41.874 1.00 93.81 370 GLU A CA 1
ATOM 2835 C C . GLU A 1 370 ? 7.392 12.326 -41.018 1.00 93.81 370 GLU A C 1
ATOM 2837 O O . GLU A 1 370 ? 6.701 12.984 -40.238 1.00 93.81 370 GLU A O 1
ATOM 2842 N N . ILE A 1 371 ? 7.303 10.996 -41.121 1.00 93.56 371 ILE A N 1
ATOM 2843 C CA . ILE A 1 371 ? 6.461 10.173 -40.246 1.00 93.56 371 ILE A CA 1
ATOM 2844 C C . ILE A 1 371 ? 6.930 10.320 -38.791 1.00 93.56 371 ILE A C 1
ATOM 2846 O O . ILE A 1 371 ? 6.105 10.552 -37.908 1.00 93.56 371 ILE A O 1
ATOM 2850 N N . ASP A 1 372 ? 8.239 10.271 -38.540 1.00 93.81 372 ASP A N 1
ATOM 2851 C CA . ASP A 1 372 ? 8.823 10.416 -37.202 1.00 93.81 372 ASP A CA 1
ATOM 2852 C C . ASP A 1 372 ? 8.631 11.840 -36.636 1.00 93.81 372 ASP A C 1
ATOM 2854 O O . ASP A 1 372 ? 8.314 12.006 -35.452 1.00 93.81 372 ASP A O 1
ATOM 2858 N N . ILE A 1 373 ? 8.734 12.878 -37.477 1.00 95.12 373 ILE A N 1
ATOM 2859 C CA . ILE A 1 373 ? 8.447 14.278 -37.107 1.00 95.12 373 ILE A CA 1
ATOM 2860 C C . ILE A 1 373 ? 6.963 14.454 -36.746 1.00 95.12 373 ILE A C 1
ATOM 2862 O O . ILE A 1 373 ? 6.639 15.015 -35.698 1.00 95.12 373 ILE A O 1
ATOM 2866 N N . ALA A 1 374 ? 6.045 13.933 -37.562 1.00 93.62 374 ALA A N 1
ATOM 2867 C CA . ALA A 1 374 ? 4.614 13.983 -37.270 1.00 93.62 374 ALA A CA 1
ATOM 2868 C C . ALA A 1 374 ? 4.255 13.185 -36.000 1.00 93.62 374 ALA A C 1
ATOM 2870 O O . ALA A 1 374 ? 3.475 13.649 -35.166 1.00 93.62 374 ALA A O 1
ATOM 2871 N N . TYR A 1 375 ? 4.853 12.005 -35.819 1.00 93.31 375 TYR A N 1
ATOM 2872 C CA . TYR A 1 375 ? 4.621 11.144 -34.661 1.00 93.31 375 TYR A CA 1
ATOM 2873 C C . TYR A 1 375 ? 5.135 11.758 -33.355 1.00 93.31 375 TYR A C 1
ATOM 2875 O O . TYR A 1 375 ? 4.432 11.720 -32.346 1.00 93.31 375 TYR A O 1
ATOM 2883 N N . SER A 1 376 ? 6.332 12.350 -33.361 1.00 92.19 376 SER A N 1
ATOM 2884 C CA . SER A 1 376 ? 6.892 13.032 -32.186 1.00 92.19 376 SER A CA 1
ATOM 2885 C C . SER A 1 376 ? 6.040 14.231 -31.757 1.00 92.19 376 SER A C 1
ATOM 2887 O O . SER A 1 376 ? 5.660 14.303 -30.591 1.00 92.19 376 SER A O 1
ATOM 2889 N N . ALA A 1 377 ? 5.607 15.080 -32.696 1.00 92.56 377 ALA A N 1
ATOM 2890 C CA . ALA A 1 377 ? 4.726 16.212 -32.398 1.00 92.56 377 ALA A CA 1
ATOM 2891 C C . ALA A 1 377 ? 3.382 15.789 -31.757 1.00 92.56 377 ALA A C 1
ATOM 2893 O O . ALA A 1 377 ? 2.906 16.431 -30.820 1.00 92.56 377 ALA A O 1
ATOM 2894 N N . VAL A 1 378 ? 2.778 14.682 -32.211 1.00 91.19 378 VAL A N 1
ATOM 2895 C CA . VAL A 1 378 ? 1.560 14.113 -31.593 1.00 91.19 378 VAL A CA 1
ATOM 2896 C C . VAL A 1 378 ? 1.853 13.509 -30.222 1.00 91.19 378 VAL A C 1
ATOM 2898 O O . VAL A 1 378 ? 1.090 13.703 -29.273 1.00 91.19 378 VAL A O 1
ATOM 2901 N N . LYS A 1 379 ? 2.957 12.768 -30.105 1.00 90.81 379 LYS A N 1
ATOM 2902 C CA . LYS A 1 379 ? 3.374 12.116 -28.864 1.00 90.81 379 LYS A CA 1
ATOM 2903 C C . LYS A 1 379 ? 3.603 13.136 -27.751 1.00 90.81 379 LYS A C 1
ATOM 2905 O O . LYS A 1 379 ? 3.171 12.877 -26.632 1.00 90.81 379 LYS A O 1
ATOM 2910 N N . ASP A 1 380 ? 4.199 14.286 -28.050 1.00 88.94 380 ASP A N 1
ATOM 2911 C CA . ASP A 1 380 ? 4.460 15.337 -27.063 1.00 88.94 380 ASP A CA 1
ATOM 2912 C C . ASP A 1 380 ? 3.162 15.964 -26.523 1.00 88.94 380 ASP A C 1
ATOM 2914 O O . ASP A 1 380 ? 3.064 16.227 -25.325 1.00 88.94 380 ASP A O 1
ATOM 2918 N N . ILE A 1 381 ? 2.115 16.109 -27.344 1.00 88.19 381 ILE A N 1
ATOM 2919 C CA . ILE A 1 381 ? 0.777 16.522 -26.874 1.00 88.19 381 ILE A CA 1
ATOM 2920 C C . ILE A 1 381 ? 0.175 15.459 -25.958 1.00 88.19 381 ILE A C 1
ATOM 2922 O O . ILE A 1 381 ? -0.202 15.752 -24.824 1.00 88.19 381 ILE A O 1
ATOM 2926 N N . VAL A 1 382 ? 0.132 14.205 -26.417 1.00 87.19 382 VAL A N 1
ATOM 2927 C CA . VAL A 1 382 ? -0.438 13.102 -25.628 1.00 87.19 382 VAL A CA 1
ATOM 2928 C C . VAL A 1 382 ? 0.323 12.933 -24.309 1.00 87.19 382 VAL A C 1
ATOM 2930 O O . VAL A 1 382 ? -0.274 12.611 -23.284 1.00 87.19 382 VAL A O 1
ATOM 2933 N N . GLN A 1 383 ? 1.636 13.169 -24.291 1.00 83.31 383 GLN A N 1
ATOM 2934 C CA . GLN A 1 383 ? 2.440 13.095 -23.075 1.00 83.31 383 GLN A CA 1
ATOM 2935 C C . GLN A 1 383 ? 2.304 14.334 -22.180 1.00 83.31 383 GLN A C 1
ATOM 2937 O O . GLN A 1 383 ? 2.296 14.160 -20.964 1.00 83.31 383 GLN A O 1
ATOM 2942 N N . THR A 1 384 ? 2.125 15.545 -22.718 1.00 78.06 384 THR A N 1
ATOM 2943 C CA . THR A 1 384 ? 1.908 16.761 -21.905 1.00 78.06 384 THR A CA 1
ATOM 2944 C C . THR A 1 384 ? 0.534 16.777 -21.231 1.00 78.06 384 THR A C 1
ATOM 2946 O O . THR A 1 384 ? 0.472 17.023 -20.026 1.00 78.06 384 THR A O 1
ATOM 2949 N N . GLU A 1 385 ? -0.542 16.374 -21.920 1.00 68.06 385 GLU A N 1
ATOM 2950 C CA . GLU A 1 385 ? -1.868 16.186 -21.296 1.00 68.06 385 GLU A CA 1
ATOM 2951 C C . GLU A 1 385 ? -1.841 15.151 -20.154 1.00 68.06 385 GLU A C 1
ATOM 2953 O O . GLU A 1 385 ? -2.564 15.282 -19.166 1.00 68.06 385 GLU A O 1
ATOM 2958 N N . ASN A 1 386 ? -0.966 14.143 -20.246 1.00 62.56 386 ASN A N 1
ATOM 2959 C CA . ASN A 1 386 ? -0.753 13.151 -19.188 1.00 62.56 386 ASN A CA 1
ATOM 2960 C C . ASN A 1 386 ? 0.280 13.576 -18.120 1.00 62.56 386 ASN A C 1
ATOM 2962 O O . ASN A 1 386 ? 0.357 12.938 -17.067 1.00 62.56 386 ASN A O 1
ATOM 2966 N N . ALA A 1 387 ? 1.071 14.629 -18.354 1.00 55.31 387 ALA A N 1
ATOM 2967 C CA . ALA A 1 387 ? 2.098 15.113 -17.428 1.00 55.31 387 ALA A CA 1
ATOM 2968 C C . ALA A 1 387 ? 1.572 16.175 -16.446 1.00 55.31 387 ALA A C 1
ATOM 2970 O O . ALA A 1 387 ? 2.040 16.239 -15.306 1.00 55.31 387 ALA A O 1
ATOM 2971 N N . GLU A 1 388 ? 0.578 16.978 -16.840 1.00 46.47 388 GLU A N 1
ATOM 2972 C CA . GLU A 1 388 ? 0.095 18.128 -16.055 1.00 46.47 388 GLU A CA 1
ATOM 2973 C C . GLU A 1 388 ? -0.991 17.812 -15.007 1.00 46.47 388 GLU A C 1
ATOM 2975 O O . GLU A 1 388 ? -1.808 18.657 -14.641 1.00 46.47 388 GLU A O 1
ATOM 2980 N N . VAL A 1 389 ? -0.913 16.635 -14.378 1.00 44.81 389 VAL A N 1
ATOM 2981 C CA . VAL A 1 389 ? -1.420 16.475 -13.003 1.00 44.81 389 VAL A CA 1
ATOM 2982 C C . VAL A 1 389 ? -0.252 16.159 -12.066 1.00 44.81 389 VAL A C 1
ATOM 2984 O O . VAL A 1 389 ? -0.066 15.001 -11.673 1.00 44.81 389 VAL A O 1
ATOM 2987 N N . PRO A 1 390 ? 0.527 17.180 -11.635 1.00 41.94 390 PRO A N 1
ATOM 2988 C CA . PRO A 1 390 ? 1.438 17.039 -10.509 1.00 41.94 390 PRO A CA 1
ATOM 2989 C C . PRO A 1 390 ? 0.617 16.547 -9.327 1.00 41.94 390 PRO A C 1
ATOM 2991 O O . PRO A 1 390 ? -0.311 17.224 -8.885 1.00 41.94 390 PRO A O 1
ATOM 2994 N N . GLY A 1 391 ? 0.909 15.329 -8.869 1.00 44.28 391 GLY A N 1
ATOM 2995 C CA . GLY A 1 391 ? -0.015 14.565 -8.044 1.00 44.28 391 GLY A CA 1
ATOM 2996 C C . GLY A 1 391 ? -0.512 15.335 -6.823 1.00 44.28 391 GLY A C 1
ATOM 2997 O O . GLY A 1 391 ? 0.151 15.343 -5.780 1.00 44.28 391 GLY A O 1
ATOM 2998 N N . GLN A 1 392 ? -1.736 15.875 -6.919 1.00 42.94 392 GLN A N 1
ATOM 2999 C CA . GLN A 1 392 ? -2.567 16.138 -5.754 1.00 42.94 392 GLN A CA 1
ATOM 3000 C C . GLN A 1 392 ? -2.518 14.859 -4.932 1.00 42.94 392 GLN A C 1
ATOM 3002 O O . GLN A 1 392 ? -2.960 13.795 -5.379 1.00 42.94 392 GLN A O 1
ATOM 3007 N N . ARG A 1 393 ? -1.922 14.950 -3.742 1.00 46.62 393 ARG A N 1
ATOM 3008 C CA . ARG A 1 393 ? -1.804 13.825 -2.824 1.00 46.62 393 ARG A CA 1
ATOM 3009 C C . ARG A 1 393 ? -3.208 13.438 -2.377 1.00 46.62 393 ARG A C 1
ATOM 3011 O O . ARG A 1 393 ? -3.673 13.873 -1.327 1.00 46.62 393 ARG A O 1
ATOM 3018 N N . ARG A 1 394 ? -3.868 12.575 -3.157 1.00 45.81 394 ARG A N 1
ATOM 3019 C CA . ARG A 1 394 ? -4.957 11.732 -2.674 1.00 45.81 394 ARG A CA 1
ATOM 3020 C C . ARG A 1 394 ? -4.372 10.937 -1.519 1.00 45.81 394 ARG A C 1
ATOM 3022 O O . ARG A 1 394 ? -3.654 9.957 -1.721 1.00 45.81 394 ARG A O 1
ATOM 3029 N N . ASN A 1 395 ? -4.633 11.435 -0.312 1.00 41.69 395 ASN A N 1
ATOM 3030 C CA . ASN A 1 395 ? -4.248 10.804 0.936 1.00 41.69 395 ASN A CA 1
ATOM 3031 C C . ASN A 1 395 ? -4.616 9.319 0.881 1.00 41.69 395 ASN A C 1
ATOM 3033 O O . ASN A 1 395 ? -5.626 8.930 0.287 1.00 41.69 395 ASN A O 1
ATOM 3037 N N . GLN A 1 396 ? -3.809 8.479 1.528 1.00 48.09 396 GLN A N 1
ATOM 3038 C CA . GLN A 1 396 ? -3.940 7.016 1.494 1.00 48.09 396 GLN A CA 1
ATOM 3039 C C . GLN A 1 396 ? -5.178 6.481 2.260 1.00 48.09 396 GLN A C 1
ATOM 3041 O O . GLN A 1 396 ? -5.215 5.337 2.704 1.00 48.09 396 GLN A O 1
ATOM 3046 N N . GLU A 1 397 ? -6.235 7.285 2.372 1.00 46.19 397 GLU A N 1
ATOM 3047 C CA . GLU A 1 397 ? -7.558 6.928 2.890 1.00 46.19 397 GLU A CA 1
ATOM 3048 C C . GLU A 1 397 ? -8.377 6.106 1.870 1.00 46.19 397 GLU A C 1
ATOM 3050 O O . GLU A 1 397 ? -9.286 5.356 2.242 1.00 46.19 397 GLU A O 1
ATOM 3055 N N . GLY A 1 398 ? -7.990 6.142 0.585 1.00 45.38 398 GLY A N 1
ATOM 3056 C CA . GLY A 1 398 ? -8.628 5.407 -0.519 1.00 45.38 398 GLY A CA 1
ATOM 3057 C C . GLY A 1 398 ? -8.665 3.874 -0.380 1.00 45.38 398 GLY A C 1
ATOM 3058 O O . GLY A 1 398 ? -9.383 3.208 -1.129 1.00 45.38 398 GLY A O 1
ATOM 3059 N N . GLY A 1 399 ? -7.966 3.294 0.605 1.00 47.41 399 GLY A N 1
ATOM 3060 C CA . GLY A 1 399 ? -8.054 1.866 0.931 1.00 47.41 399 GLY A CA 1
ATOM 3061 C C . GLY A 1 399 ? -9.470 1.403 1.307 1.00 47.41 399 GLY A C 1
ATOM 3062 O O . GLY A 1 399 ? -9.830 0.259 1.034 1.00 47.41 399 GLY A O 1
ATOM 3063 N N . ARG A 1 400 ? -10.311 2.292 1.861 1.00 53.69 400 ARG A N 1
ATOM 3064 C CA . ARG A 1 400 ? -11.718 1.977 2.185 1.00 53.69 400 ARG A CA 1
ATOM 3065 C C . ARG A 1 400 ? -12.646 2.057 0.962 1.00 53.69 400 ARG A C 1
ATOM 3067 O O . ARG A 1 400 ? -13.611 1.300 0.878 1.00 53.69 400 ARG A O 1
ATOM 3074 N N . GLY A 1 401 ? -12.310 2.894 -0.023 1.00 57.59 401 GLY A N 1
ATOM 3075 C CA . GLY A 1 401 ? -13.133 3.136 -1.213 1.00 57.59 401 GLY A CA 1
ATOM 3076 C C . GLY A 1 401 ? -13.203 1.961 -2.193 1.00 57.59 401 GLY A C 1
ATOM 3077 O O . GLY A 1 401 ? -14.259 1.719 -2.771 1.00 57.59 401 GLY A O 1
ATOM 3078 N N . ARG A 1 402 ? -12.132 1.163 -2.352 1.00 69.25 402 ARG A N 1
ATOM 3079 C CA . ARG A 1 402 ? -12.130 0.027 -3.306 1.00 69.25 402 ARG A CA 1
ATOM 3080 C C . ARG A 1 402 ? -13.191 -1.031 -2.982 1.00 69.25 402 ARG A C 1
ATOM 3082 O O . ARG A 1 402 ? -13.812 -1.572 -3.894 1.00 69.25 402 ARG A O 1
ATOM 3089 N N . GLY A 1 403 ? -13.422 -1.312 -1.698 1.00 77.50 403 GLY A N 1
ATOM 3090 C CA . GLY A 1 403 ? -14.482 -2.227 -1.264 1.00 77.50 403 GLY A CA 1
ATOM 3091 C C . GLY A 1 403 ? -15.882 -1.663 -1.515 1.00 77.50 403 GLY A C 1
ATOM 3092 O O . GLY A 1 403 ? -16.773 -2.395 -1.938 1.00 77.50 403 GLY A O 1
ATOM 3093 N N . GLN A 1 404 ? -16.062 -0.356 -1.314 1.00 75.06 404 GLN A N 1
ATOM 3094 C CA . GLN A 1 404 ? -17.335 0.329 -1.533 1.00 75.06 404 GLN A CA 1
ATOM 3095 C C . GLN A 1 404 ? -17.669 0.456 -3.030 1.00 75.06 404 GLN A C 1
ATOM 3097 O O . GLN A 1 404 ? -18.779 0.091 -3.408 1.00 75.06 404 GLN A O 1
ATOM 3102 N N . ARG A 1 405 ? -16.703 0.818 -3.899 1.00 79.50 405 ARG A N 1
ATOM 3103 C CA . ARG A 1 405 ? -16.880 0.807 -5.371 1.00 79.50 405 ARG A CA 1
ATOM 3104 C C . ARG A 1 405 ? -17.263 -0.589 -5.864 1.00 79.50 405 ARG A C 1
ATOM 3106 O O . ARG A 1 405 ? -18.201 -0.701 -6.637 1.00 79.50 405 ARG A O 1
ATOM 3113 N N . ARG A 1 406 ? -16.610 -1.657 -5.376 1.00 83.69 406 ARG A N 1
ATOM 3114 C CA . ARG A 1 406 ? -16.963 -3.050 -5.734 1.00 83.69 406 ARG A CA 1
ATOM 3115 C C . ARG A 1 406 ? -18.378 -3.450 -5.304 1.00 83.69 406 ARG A C 1
ATOM 3117 O O . ARG A 1 406 ? -19.052 -4.136 -6.059 1.00 83.69 406 ARG A O 1
ATOM 3124 N N . ARG A 1 407 ? -18.836 -3.028 -4.120 1.00 81.25 407 ARG A N 1
ATOM 3125 C CA . ARG A 1 407 ? -20.214 -3.287 -3.657 1.00 81.25 407 ARG A CA 1
ATOM 3126 C C . ARG A 1 407 ? -21.249 -2.502 -4.463 1.00 81.25 407 ARG A C 1
ATOM 3128 O O . ARG A 1 407 ? -22.277 -3.069 -4.804 1.00 81.25 407 ARG A O 1
ATOM 3135 N N . TYR A 1 408 ? -20.956 -1.245 -4.795 1.00 85.12 408 TYR A N 1
ATOM 3136 C CA . TYR A 1 408 ? -21.800 -0.421 -5.662 1.00 85.12 408 TYR A CA 1
ATOM 3137 C C . TYR A 1 408 ? -21.906 -1.011 -7.076 1.00 85.12 408 TYR A C 1
ATOM 3139 O O . TYR A 1 408 ? -23.014 -1.247 -7.540 1.00 85.12 408 TYR A O 1
ATOM 3147 N N . LEU A 1 409 ? -20.768 -1.346 -7.701 1.00 84.38 409 LEU A N 1
ATOM 3148 C CA . LEU A 1 409 ? -20.681 -2.086 -8.969 1.00 84.38 409 LEU A CA 1
ATOM 3149 C C . LEU A 1 409 ? -21.546 -3.350 -8.953 1.00 84.38 409 LEU A C 1
ATOM 3151 O O . LEU A 1 409 ? -22.330 -3.572 -9.870 1.00 84.38 409 LEU A O 1
ATOM 3155 N N . TYR A 1 410 ? -21.410 -4.170 -7.906 1.00 89.75 410 TYR A N 1
ATOM 3156 C CA . TYR A 1 410 ? -22.166 -5.412 -7.774 1.00 89.75 410 TYR A CA 1
ATOM 3157 C C . TYR A 1 410 ? -23.675 -5.157 -7.685 1.00 89.75 410 TYR A C 1
ATOM 3159 O O . TYR A 1 410 ? -24.420 -5.750 -8.455 1.00 89.75 410 TYR A O 1
ATOM 3167 N N . ALA A 1 411 ? -24.115 -4.246 -6.808 1.00 88.19 411 ALA A N 1
ATOM 3168 C CA . ALA A 1 411 ? -25.528 -3.888 -6.668 1.00 88.19 411 ALA A CA 1
ATOM 3169 C C . ALA A 1 411 ? -26.107 -3.368 -7.993 1.00 88.19 411 ALA A C 1
ATOM 3171 O O . ALA A 1 411 ? -27.051 -3.946 -8.513 1.00 88.19 411 ALA A O 1
ATOM 3172 N N . ARG A 1 412 ? -25.446 -2.388 -8.620 1.00 86.81 412 ARG A N 1
ATOM 3173 C CA . ARG A 1 412 ? -25.863 -1.834 -9.915 1.00 86.81 412 ARG A CA 1
ATOM 3174 C C . ARG A 1 412 ? -25.894 -2.862 -11.049 1.00 86.81 412 ARG A C 1
ATOM 3176 O O . ARG A 1 412 ? -26.737 -2.759 -11.931 1.00 86.81 412 ARG A O 1
ATOM 3183 N N . THR A 1 413 ? -25.010 -3.861 -11.029 1.00 89.44 413 THR A N 1
ATOM 3184 C CA . THR A 1 413 ? -25.033 -4.959 -12.012 1.00 89.44 413 THR A CA 1
ATOM 3185 C C . THR A 1 413 ? -26.176 -5.942 -11.743 1.00 89.44 413 THR A C 1
ATOM 3187 O O . THR A 1 413 ? -26.719 -6.494 -12.692 1.00 89.44 413 THR A O 1
ATOM 3190 N N . GLN A 1 414 ? -26.568 -6.152 -10.480 1.00 91.75 414 GLN A N 1
ATOM 3191 C CA . GLN A 1 414 ? -27.771 -6.920 -10.135 1.00 91.75 414 GLN A CA 1
ATOM 3192 C C . GLN A 1 414 ? -29.038 -6.174 -10.574 1.00 91.75 414 GLN A C 1
ATOM 3194 O O . GLN A 1 414 ? -29.867 -6.779 -11.244 1.00 91.75 414 GLN A O 1
ATOM 3199 N N . ASP A 1 415 ? -29.148 -4.871 -10.289 1.00 88.56 415 ASP A N 1
ATOM 3200 C CA . ASP A 1 415 ? -30.274 -4.032 -10.731 1.00 88.56 415 ASP A CA 1
ATOM 3201 C C . ASP A 1 415 ? -30.445 -4.123 -12.259 1.00 88.56 415 ASP A C 1
ATOM 3203 O O . ASP A 1 415 ? -31.502 -4.506 -12.757 1.00 88.56 415 ASP A O 1
ATOM 3207 N N . LEU A 1 416 ? -29.358 -3.892 -13.009 1.00 90.75 416 LEU A N 1
ATOM 3208 C CA . LEU A 1 416 ? -29.361 -3.953 -14.472 1.00 90.75 416 LEU A CA 1
ATOM 3209 C C . LEU A 1 416 ? -29.668 -5.362 -15.010 1.00 90.75 416 LEU A C 1
ATOM 3211 O O . LEU A 1 416 ? -30.269 -5.496 -16.072 1.00 90.75 416 LEU A O 1
ATOM 3215 N N . TYR A 1 417 ? -29.282 -6.418 -14.287 1.00 91.75 417 TYR A N 1
ATOM 3216 C CA . TYR A 1 417 ? -29.610 -7.801 -14.643 1.00 91.75 417 TYR A CA 1
ATOM 3217 C C . TYR A 1 417 ? -31.090 -8.131 -14.405 1.00 91.75 417 TYR A C 1
ATOM 3219 O O . TYR A 1 417 ? -31.671 -8.884 -15.184 1.00 91.75 417 TYR A O 1
ATOM 3227 N N . HIS A 1 418 ? -31.703 -7.564 -13.363 1.00 87.75 418 HIS A N 1
ATOM 3228 C CA . HIS A 1 418 ? -33.134 -7.707 -13.092 1.00 87.75 418 HIS A CA 1
ATOM 3229 C C . HIS A 1 418 ? -34.000 -6.893 -14.063 1.00 87.75 418 HIS A C 1
ATOM 3231 O O . HIS A 1 418 ? -35.047 -7.381 -14.480 1.00 87.75 418 HIS A O 1
ATOM 3237 N N . GLU A 1 419 ? -33.566 -5.690 -14.448 1.00 91.44 419 GLU A N 1
ATOM 3238 C CA . GLU A 1 419 ? -34.278 -4.839 -15.411 1.00 91.44 419 GLU A CA 1
ATOM 3239 C C . GLU A 1 419 ? -34.105 -5.315 -16.863 1.00 91.44 419 GLU A C 1
ATOM 3241 O O . GLU A 1 419 ? -35.076 -5.384 -17.616 1.00 91.44 419 GLU A O 1
ATOM 3246 N N . ASN A 1 420 ? -32.873 -5.630 -17.286 1.00 93.25 420 ASN A N 1
ATOM 3247 C CA . ASN A 1 420 ? -32.575 -6.040 -18.658 1.00 93.25 420 ASN A CA 1
ATOM 3248 C C . ASN A 1 420 ? -31.297 -6.912 -18.748 1.00 93.25 420 ASN A C 1
ATOM 3250 O O . ASN A 1 420 ? -30.202 -6.404 -19.031 1.00 93.25 420 ASN A O 1
ATOM 3254 N N . PRO A 1 421 ? -31.409 -8.247 -18.600 1.00 91.62 421 PRO A N 1
ATOM 3255 C CA . PRO A 1 421 ? -30.248 -9.140 -18.630 1.00 91.62 421 PRO A CA 1
ATOM 3256 C C . PRO A 1 421 ? -29.538 -9.159 -19.996 1.00 91.62 421 PRO A C 1
ATOM 3258 O O . PRO A 1 421 ? -28.334 -9.421 -20.064 1.00 91.62 421 PRO A O 1
ATOM 3261 N N . ALA A 1 422 ? -30.238 -8.826 -21.088 1.00 87.31 422 ALA A N 1
ATOM 3262 C CA . ALA A 1 422 ? -29.635 -8.710 -22.415 1.00 87.31 422 ALA A CA 1
ATOM 3263 C C . ALA A 1 422 ? -28.692 -7.497 -22.522 1.00 87.31 422 ALA A C 1
ATOM 3265 O O . ALA A 1 422 ? -27.672 -7.579 -23.213 1.00 87.31 422 ALA A O 1
ATOM 3266 N N . LEU A 1 423 ? -28.970 -6.401 -21.803 1.00 87.75 423 LEU A N 1
ATOM 3267 C CA . LEU A 1 423 ? -28.072 -5.246 -21.742 1.00 87.75 423 LEU A CA 1
ATOM 3268 C C . LEU A 1 423 ? -26.772 -5.598 -21.004 1.00 87.75 423 LEU A C 1
ATOM 3270 O O . LEU A 1 423 ? -25.687 -5.314 -21.509 1.00 87.75 423 LEU A O 1
ATOM 3274 N N . VAL A 1 424 ? -26.863 -6.300 -19.867 1.00 91.50 424 VAL A N 1
ATOM 3275 C CA . VAL A 1 424 ? -25.684 -6.811 -19.139 1.00 91.50 424 VAL A CA 1
ATOM 3276 C C . VAL A 1 424 ? -24.846 -7.721 -20.041 1.00 91.50 424 VAL A C 1
ATOM 3278 O O . VAL A 1 424 ? -23.635 -7.533 -20.154 1.00 91.50 424 VAL A O 1
ATOM 3281 N N . ALA A 1 425 ? -25.482 -8.660 -20.751 1.00 88.00 425 ALA A N 1
ATOM 3282 C CA . ALA A 1 425 ? -24.796 -9.538 -21.696 1.00 88.00 425 ALA A CA 1
ATOM 3283 C C . ALA A 1 425 ? -24.116 -8.763 -22.843 1.00 88.00 425 ALA A C 1
ATOM 3285 O O . ALA A 1 425 ? -23.012 -9.126 -23.255 1.00 88.00 425 ALA A O 1
ATOM 3286 N N . LYS A 1 426 ? -24.729 -7.676 -23.335 1.00 90.38 426 LYS A N 1
ATOM 3287 C CA . LYS A 1 426 ? -24.119 -6.773 -24.322 1.00 90.38 426 LYS A CA 1
ATOM 3288 C C . LYS A 1 426 ? -22.873 -6.088 -23.752 1.00 90.38 426 LYS A C 1
ATOM 3290 O O . LYS A 1 426 ? -21.823 -6.179 -24.378 1.00 90.38 426 LYS A O 1
ATOM 3295 N N . HIS A 1 427 ? -22.956 -5.482 -22.566 1.00 89.75 427 HIS A N 1
ATOM 3296 C CA . HIS A 1 427 ? -21.821 -4.797 -21.931 1.00 89.75 427 HIS A CA 1
ATOM 3297 C C . HIS A 1 427 ? -20.643 -5.735 -21.631 1.00 89.75 427 HIS A C 1
ATOM 3299 O O . HIS A 1 427 ? -19.494 -5.365 -21.873 1.00 89.75 427 HIS A O 1
ATOM 33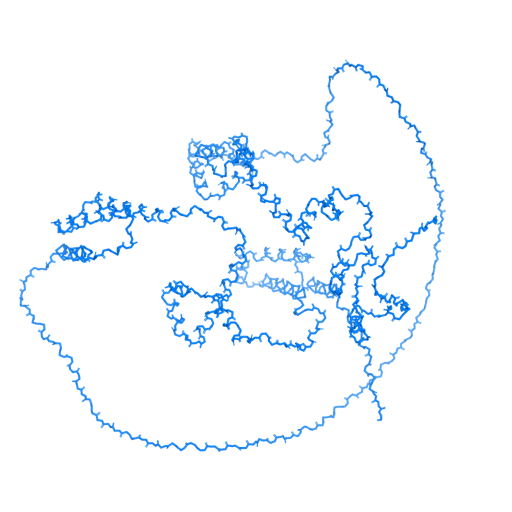05 N N . VAL A 1 428 ? -20.920 -6.966 -21.181 1.00 88.81 428 VAL A N 1
ATOM 3306 C CA . VAL A 1 428 ? -19.894 -8.004 -20.975 1.00 88.81 428 VAL A CA 1
ATOM 3307 C C . VAL A 1 428 ? -19.231 -8.403 -22.298 1.00 88.81 428 VAL A C 1
ATOM 3309 O O . VAL A 1 428 ? -18.011 -8.527 -22.346 1.00 88.81 428 VAL A O 1
ATOM 3312 N N . ARG A 1 429 ? -19.998 -8.555 -23.389 1.00 88.50 429 ARG A N 1
ATOM 3313 C CA . ARG A 1 429 ? -19.449 -8.875 -24.723 1.00 88.50 429 ARG A CA 1
ATOM 3314 C C . ARG A 1 429 ? -18.617 -7.742 -25.322 1.00 88.50 429 ARG A C 1
ATOM 3316 O O . ARG A 1 429 ? -17.628 -8.024 -25.987 1.00 88.50 429 ARG A O 1
ATOM 3323 N N . THR A 1 430 ? -19.002 -6.483 -25.113 1.00 85.69 430 THR A N 1
ATOM 3324 C CA . THR A 1 430 ? -18.270 -5.323 -25.654 1.00 85.69 430 THR A CA 1
ATOM 3325 C C . THR A 1 430 ? -17.118 -4.854 -24.764 1.00 85.69 430 THR A C 1
ATOM 3327 O O . THR A 1 430 ? -16.375 -3.974 -25.181 1.00 85.69 430 THR A O 1
ATOM 3330 N N . ASN A 1 431 ? -16.974 -5.400 -23.550 1.00 84.31 431 ASN A N 1
ATOM 3331 C CA . ASN A 1 431 ? -15.963 -5.013 -22.556 1.00 84.31 431 ASN A CA 1
ATOM 3332 C C . ASN A 1 431 ? -15.911 -3.492 -22.276 1.00 84.31 431 ASN A C 1
ATOM 3334 O O . ASN A 1 431 ? -14.842 -2.908 -22.107 1.00 84.31 431 ASN A O 1
ATOM 3338 N N . VAL A 1 432 ? -17.081 -2.844 -22.245 1.00 84.12 432 VAL A N 1
ATOM 3339 C CA . VAL A 1 432 ? -17.224 -1.409 -21.942 1.00 84.12 432 VAL A CA 1
ATOM 3340 C C . VAL A 1 432 ? -17.621 -1.269 -20.473 1.00 84.12 432 VAL A C 1
ATOM 3342 O O . VAL A 1 432 ? -18.664 -1.804 -20.089 1.00 84.12 432 VAL A O 1
ATOM 3345 N N . ASP A 1 433 ? -16.836 -0.547 -19.659 1.00 77.25 433 ASP A N 1
ATOM 3346 C CA . ASP A 1 433 ? -17.249 -0.193 -18.289 1.00 77.25 433 ASP A CA 1
ATOM 3347 C C . ASP A 1 433 ? -18.437 0.773 -18.390 1.00 77.25 433 ASP A C 1
ATOM 3349 O O . ASP A 1 433 ? -18.304 1.953 -18.707 1.00 77.25 433 ASP A O 1
ATOM 3353 N N . TRP A 1 434 ? -19.640 0.241 -18.190 1.00 78.44 434 TRP A N 1
ATOM 3354 C CA . TRP A 1 434 ? -20.892 0.963 -18.395 1.00 78.44 434 TRP A CA 1
ATOM 3355 C C . TRP A 1 434 ? -21.127 2.073 -17.358 1.00 78.44 434 TRP A C 1
ATOM 3357 O O . TRP A 1 434 ? -22.001 2.913 -17.553 1.00 78.44 434 TRP A O 1
ATOM 3367 N N . LEU A 1 435 ? -20.310 2.129 -16.298 1.00 71.06 435 LEU A N 1
ATOM 3368 C CA . LEU A 1 435 ? -20.241 3.267 -15.375 1.00 71.06 435 LEU A CA 1
ATOM 3369 C C . LEU A 1 435 ? -19.389 4.433 -15.899 1.00 71.06 435 LEU A C 1
ATOM 3371 O O . LEU A 1 435 ? -19.443 5.514 -15.318 1.00 71.06 435 LEU A O 1
ATOM 3375 N N . GLU A 1 436 ? -18.605 4.231 -16.959 1.00 68.12 436 GLU A N 1
ATOM 3376 C CA . GLU A 1 436 ? -17.772 5.261 -17.595 1.00 68.12 436 GLU A CA 1
ATOM 3377 C C . GLU A 1 436 ? -18.432 5.848 -18.857 1.00 68.12 436 GLU A C 1
ATOM 3379 O O . GLU A 1 436 ? -17.813 6.631 -19.573 1.00 68.12 436 GLU A O 1
ATOM 3384 N N . GLN A 1 437 ? -19.713 5.540 -19.114 1.00 68.12 437 GLN A N 1
ATOM 3385 C CA . GLN A 1 437 ? -20.506 6.261 -20.114 1.00 68.12 437 GLN A CA 1
ATOM 3386 C C . GLN A 1 437 ? -20.682 7.729 -19.689 1.00 68.12 437 GLN A C 1
ATOM 3388 O O . GLN A 1 437 ? -21.468 8.074 -18.803 1.00 68.12 437 GLN A O 1
ATOM 3393 N N . SER A 1 438 ? -19.893 8.589 -20.331 1.00 43.22 438 SER A N 1
ATOM 3394 C CA . SER A 1 438 ? -19.701 9.999 -20.007 1.00 43.22 438 SER A CA 1
ATOM 3395 C C . SER A 1 438 ? -21.002 10.797 -20.125 1.00 43.22 438 SER A C 1
ATOM 3397 O O . SER A 1 438 ? -21.451 11.105 -21.226 1.00 43.22 438 SER A O 1
ATOM 3399 N N . GLY A 1 439 ? -21.601 11.160 -18.990 1.00 52.19 439 GLY A N 1
ATOM 3400 C CA . GLY A 1 439 ? -22.804 12.001 -18.953 1.00 52.19 439 GLY A CA 1
ATOM 3401 C C . GLY A 1 439 ? -23.662 11.821 -17.703 1.00 52.19 439 GLY A C 1
ATOM 3402 O O . GLY A 1 439 ? -24.320 12.764 -17.277 1.00 52.19 439 GLY A O 1
ATOM 3403 N N . VAL A 1 440 ? -23.617 10.651 -17.056 1.00 48.41 440 VAL A N 1
ATOM 3404 C CA . VAL A 1 440 ? -24.389 10.396 -15.827 1.00 48.41 440 VAL A CA 1
ATOM 3405 C C . VAL A 1 440 ? -23.592 10.816 -14.588 1.00 48.41 440 VAL A C 1
ATOM 3407 O O . VAL A 1 440 ? -23.123 9.991 -13.801 1.00 48.41 440 VAL A O 1
ATOM 3410 N N . THR A 1 441 ? -23.450 12.128 -14.378 1.00 44.06 441 THR A N 1
ATOM 3411 C CA . THR A 1 441 ? -23.059 12.674 -13.069 1.00 44.06 441 THR A CA 1
ATOM 3412 C C . THR A 1 441 ? -24.201 12.452 -12.083 1.00 44.06 441 THR A C 1
ATOM 3414 O O . THR A 1 441 ? -25.043 13.327 -11.916 1.00 44.06 441 THR A O 1
ATOM 3417 N N . CYS A 1 442 ? -24.258 11.270 -11.465 1.00 50.59 442 CYS A N 1
ATOM 3418 C CA . CYS A 1 442 ? -25.314 10.909 -10.520 1.00 50.59 442 CYS A CA 1
ATOM 3419 C C . CYS A 1 442 ? -25.245 11.825 -9.280 1.00 50.59 442 CYS A C 1
ATOM 3421 O O . CYS A 1 442 ? -24.276 11.724 -8.517 1.00 50.59 442 CYS A O 1
ATOM 3423 N N . PRO A 1 443 ? -26.218 12.733 -9.070 1.00 66.06 443 PRO A N 1
ATOM 3424 C CA . PRO A 1 443 ? -26.237 13.610 -7.910 1.00 66.06 443 PRO A CA 1
ATOM 3425 C C . PRO A 1 443 ? -26.405 12.789 -6.629 1.00 66.06 443 PRO A C 1
ATOM 3427 O O . PRO A 1 443 ? -27.144 11.806 -6.590 1.00 66.06 443 PRO A O 1
ATOM 3430 N N . ASP A 1 444 ? -25.772 13.220 -5.536 1.00 60.84 444 ASP A N 1
ATOM 3431 C CA . ASP A 1 444 ? -25.883 12.529 -4.239 1.00 60.84 444 ASP A CA 1
ATOM 3432 C C . ASP A 1 444 ? -27.321 12.565 -3.668 1.00 60.84 444 ASP A C 1
ATOM 3434 O O . ASP A 1 444 ? -27.658 11.806 -2.760 1.00 60.84 444 ASP A O 1
ATOM 3438 N N . ALA A 1 445 ? -28.186 13.427 -4.221 1.00 69.25 445 ALA A N 1
ATOM 3439 C CA . ALA A 1 445 ? -29.627 13.435 -3.985 1.00 69.25 445 ALA A CA 1
ATOM 3440 C C . ALA A 1 445 ? -30.311 12.200 -4.600 1.00 69.25 445 ALA A C 1
ATOM 3442 O O . ALA A 1 445 ? -30.954 11.451 -3.871 1.00 69.25 445 ALA A O 1
ATOM 3443 N N . ASP A 1 446 ? -30.101 11.933 -5.888 1.00 66.06 446 ASP A N 1
ATOM 3444 C CA . ASP A 1 446 ? -30.721 10.833 -6.636 1.00 66.06 446 ASP A CA 1
ATOM 3445 C C . ASP A 1 446 ? -30.293 9.462 -6.093 1.00 66.06 446 ASP A C 1
ATOM 3447 O O . ASP A 1 446 ? -31.108 8.548 -5.984 1.00 66.06 446 ASP A O 1
ATOM 3451 N N . VAL A 1 447 ? -29.029 9.314 -5.669 1.00 66.00 447 VAL A N 1
ATOM 3452 C CA . VAL A 1 447 ? -28.557 8.100 -4.971 1.00 66.00 447 VAL A CA 1
ATOM 3453 C C . VAL A 1 447 ? -29.334 7.890 -3.668 1.00 66.00 447 VAL A C 1
ATOM 3455 O O . VAL A 1 447 ? -29.706 6.766 -3.328 1.00 66.00 447 VAL A O 1
ATOM 3458 N N . ARG A 1 448 ? -29.591 8.972 -2.930 1.00 68.00 448 ARG A N 1
ATOM 3459 C CA . ARG A 1 448 ? -30.298 8.953 -1.645 1.00 68.00 448 ARG A CA 1
ATOM 3460 C C . ARG A 1 448 ? -31.795 8.708 -1.829 1.00 68.00 448 ARG A C 1
ATOM 3462 O O . ARG A 1 448 ? -32.379 7.967 -1.045 1.00 68.00 448 ARG A O 1
ATOM 3469 N N . GLU A 1 449 ? -32.395 9.269 -2.874 1.00 73.38 449 GLU A N 1
ATOM 3470 C CA . GLU A 1 449 ? -33.777 9.009 -3.277 1.00 73.38 449 GLU A CA 1
ATOM 3471 C C . GLU A 1 449 ? -33.958 7.560 -3.742 1.00 73.38 449 GLU A C 1
ATOM 3473 O O . GLU A 1 449 ? -34.852 6.880 -3.248 1.00 73.38 449 GLU A O 1
ATOM 3478 N N . LEU A 1 450 ? -33.059 7.036 -4.582 1.00 68.19 450 LEU A N 1
ATOM 3479 C CA . LEU A 1 450 ? -33.058 5.634 -5.006 1.00 68.19 450 LEU A CA 1
ATOM 3480 C C . LEU A 1 450 ? -32.963 4.680 -3.804 1.00 68.19 450 LEU A C 1
ATOM 3482 O O . LEU A 1 450 ? -33.732 3.725 -3.713 1.00 68.19 450 LEU A O 1
ATOM 3486 N N . TYR A 1 451 ? -32.078 4.961 -2.839 1.00 67.81 451 TYR A N 1
ATOM 3487 C CA . TYR A 1 451 ? -31.998 4.187 -1.595 1.00 67.81 451 TYR A CA 1
ATOM 3488 C C . TYR A 1 451 ? -33.283 4.280 -0.760 1.00 67.81 451 TYR A C 1
ATOM 3490 O O . TYR A 1 451 ? -33.773 3.253 -0.295 1.00 67.81 451 TYR A O 1
ATOM 3498 N N . ASN A 1 452 ? -33.859 5.476 -0.604 1.00 76.75 452 ASN A N 1
ATOM 3499 C CA . ASN A 1 452 ? -35.135 5.670 0.092 1.00 76.75 452 ASN A CA 1
ATOM 3500 C C . ASN A 1 452 ? -36.317 5.004 -0.636 1.00 76.75 452 ASN A C 1
ATOM 3502 O O . ASN A 1 452 ? -37.289 4.620 0.006 1.00 76.75 452 ASN A O 1
ATOM 3506 N N . ARG A 1 453 ? -36.260 4.858 -1.962 1.00 71.62 453 ARG A N 1
ATOM 3507 C CA . ARG A 1 453 ? -37.308 4.222 -2.769 1.00 71.62 453 ARG A CA 1
ATOM 3508 C C . ARG A 1 453 ? -37.219 2.697 -2.732 1.00 71.62 453 ARG A C 1
ATOM 3510 O O . ARG A 1 453 ? -38.249 2.042 -2.629 1.00 71.62 453 ARG A O 1
ATOM 3517 N N . LEU A 1 454 ? -36.008 2.137 -2.777 1.00 63.53 454 LEU A N 1
ATOM 3518 C CA . LEU A 1 454 ? -35.773 0.687 -2.722 1.00 63.53 454 LEU A CA 1
ATOM 3519 C C . LEU A 1 454 ? -35.912 0.101 -1.308 1.00 63.53 454 LEU A C 1
ATOM 3521 O O . LEU A 1 454 ? -36.359 -1.031 -1.161 1.00 63.53 454 LEU A O 1
ATOM 3525 N N . TRP A 1 455 ? -35.531 0.855 -0.271 1.00 75.38 455 TRP A N 1
ATOM 3526 C CA . TRP A 1 455 ? -35.487 0.375 1.121 1.00 75.38 455 TRP A CA 1
ATOM 3527 C C . TRP A 1 455 ? -36.480 1.091 2.051 1.00 75.38 455 TRP A C 1
ATOM 3529 O O . TRP A 1 455 ? -36.468 0.865 3.263 1.00 75.38 455 TRP A O 1
ATOM 3539 N N . GLY A 1 456 ? -37.336 1.948 1.485 1.00 69.25 456 GLY A N 1
ATOM 3540 C CA . GLY A 1 456 ? -38.227 2.852 2.209 1.00 69.25 456 GLY A CA 1
ATOM 3541 C C . GLY A 1 456 ? -37.494 4.041 2.843 1.00 69.25 456 GLY A C 1
ATOM 3542 O O . GLY A 1 456 ? -36.296 3.993 3.142 1.00 69.25 456 GLY A O 1
ATOM 3543 N N . HIS A 1 457 ? -38.230 5.117 3.143 1.00 59.47 457 HIS A N 1
ATOM 3544 C CA . HIS A 1 457 ? -37.832 5.970 4.263 1.00 59.47 457 HIS A CA 1
ATOM 3545 C C . HIS A 1 457 ? -37.735 5.071 5.485 1.00 59.47 457 HIS A C 1
ATOM 3547 O O . HIS A 1 457 ? -38.747 4.449 5.799 1.00 59.47 457 HIS A O 1
ATOM 3553 N N . ARG A 1 458 ? -36.552 5.011 6.127 1.00 47.88 458 ARG A N 1
ATOM 3554 C CA . ARG A 1 458 ? -36.260 4.220 7.340 1.00 47.88 458 ARG A CA 1
ATOM 3555 C C . ARG A 1 458 ? -37.535 4.031 8.169 1.00 47.88 458 ARG A C 1
ATOM 3557 O O . ARG A 1 458 ? -37.888 4.948 8.917 1.00 47.88 458 ARG A O 1
ATOM 3564 N N . PRO A 1 459 ? -38.235 2.895 8.030 1.00 42.97 459 PRO A N 1
ATOM 3565 C CA . PRO A 1 459 ? -39.421 2.694 8.828 1.00 42.97 459 PRO A CA 1
ATOM 3566 C C . PRO A 1 459 ? -38.934 2.536 10.269 1.00 42.97 459 PRO A C 1
ATOM 3568 O O . PRO A 1 459 ? -37.871 1.944 10.495 1.00 42.97 459 PRO A O 1
ATOM 3571 N N . ASP A 1 460 ? -39.666 3.092 11.236 1.00 45.56 460 ASP A N 1
ATOM 3572 C CA . ASP A 1 460 ? -39.348 2.958 12.665 1.00 45.56 460 ASP A CA 1
ATOM 3573 C C . ASP A 1 460 ? -39.725 1.545 13.142 1.00 45.56 460 ASP A C 1
ATOM 3575 O O . ASP A 1 460 ? -40.594 1.316 13.982 1.00 45.56 460 ASP A O 1
ATOM 3579 N N . VAL A 1 461 ? -39.106 0.556 12.492 1.00 41.03 461 VAL A N 1
ATOM 3580 C CA . VAL A 1 461 ? -39.285 -0.861 12.749 1.00 41.03 461 VAL A CA 1
ATOM 3581 C C . VAL A 1 461 ? -38.555 -1.149 14.039 1.00 41.03 461 VAL A C 1
ATOM 3583 O O . VAL A 1 461 ? -37.337 -1.353 14.068 1.00 41.03 461 VAL A O 1
ATOM 3586 N N . GLN A 1 462 ? -39.336 -1.225 15.109 1.00 42.12 462 GLN A N 1
ATOM 3587 C CA . GLN A 1 462 ? -38.955 -1.998 16.273 1.00 42.12 462 GLN A CA 1
ATOM 3588 C C . GLN A 1 462 ? -38.792 -3.452 15.823 1.00 42.12 462 GLN A C 1
ATOM 3590 O O . GLN A 1 462 ? -39.748 -4.222 15.757 1.00 42.12 462 GLN A O 1
ATOM 3595 N N . LEU A 1 463 ? -37.560 -3.797 15.440 1.00 39.06 463 LEU A N 1
ATOM 3596 C CA . LEU A 1 463 ? -37.143 -5.162 15.149 1.00 39.06 463 LEU A CA 1
ATOM 3597 C C . LEU A 1 463 ? -37.581 -6.053 16.321 1.00 39.06 463 LEU A C 1
ATOM 3599 O O . LEU A 1 463 ? -37.177 -5.764 17.453 1.00 39.06 463 LEU A O 1
ATOM 3603 N N . PRO A 1 464 ? -38.361 -7.126 16.079 1.00 40.66 464 PRO A N 1
ATOM 3604 C CA . PRO A 1 464 ? -38.671 -8.106 17.110 1.00 40.66 464 PRO A CA 1
ATOM 3605 C C . PRO A 1 464 ? -37.379 -8.585 17.771 1.00 40.66 464 PRO A C 1
ATOM 3607 O O . PRO A 1 464 ? -36.380 -8.815 17.083 1.00 40.66 464 PRO A O 1
ATOM 3610 N N . ASP A 1 465 ? -37.390 -8.677 19.102 1.00 48.59 465 ASP A N 1
ATOM 3611 C CA . ASP A 1 465 ? -36.185 -8.674 19.938 1.00 48.59 465 ASP A CA 1
ATOM 3612 C C . ASP A 1 465 ? -35.370 -9.979 19.794 1.00 48.59 465 ASP A C 1
ATOM 3614 O O . ASP A 1 465 ? -35.387 -10.872 20.642 1.00 48.59 465 ASP A O 1
ATOM 3618 N N . LEU A 1 466 ? -34.620 -10.105 18.691 1.00 43.06 466 LEU A N 1
ATOM 3619 C CA . LEU A 1 466 ? -33.674 -11.190 18.408 1.00 43.06 466 LEU A CA 1
ATOM 3620 C C . LEU A 1 466 ? -32.394 -11.043 19.249 1.00 43.06 466 LEU A C 1
ATOM 3622 O O . LEU A 1 466 ? -31.267 -11.133 18.755 1.00 43.06 466 LEU A O 1
ATOM 3626 N N . ALA A 1 467 ? -32.576 -10.868 20.557 1.00 42.16 467 ALA A N 1
ATOM 3627 C CA . ALA A 1 467 ? -31.550 -10.789 21.584 1.00 42.16 467 ALA A CA 1
ATOM 3628 C C . ALA A 1 467 ? -30.897 -12.160 21.864 1.00 42.16 467 ALA A C 1
ATOM 3630 O O . ALA A 1 467 ? -30.789 -12.605 23.008 1.00 42.16 467 ALA A O 1
ATOM 3631 N N . LYS A 1 468 ? -30.403 -12.844 20.821 1.00 50.06 468 LYS A N 1
ATOM 3632 C CA . LYS A 1 468 ? -29.524 -14.008 20.993 1.00 50.06 468 LYS A CA 1
ATOM 3633 C C . LYS A 1 468 ? -28.198 -13.526 21.593 1.00 50.06 468 LYS A C 1
ATOM 3635 O O . LYS A 1 468 ? -27.448 -12.778 20.965 1.00 50.06 468 LYS A O 1
ATOM 3640 N N . ARG A 1 469 ? -27.957 -13.965 22.835 1.00 49.22 469 ARG A N 1
ATOM 3641 C CA . ARG A 1 469 ? -27.022 -13.432 23.853 1.00 49.22 469 ARG A CA 1
ATOM 3642 C C . ARG A 1 469 ? -25.549 -13.279 23.421 1.00 49.22 469 ARG A C 1
ATOM 3644 O O . ARG A 1 469 ? -24.816 -12.554 24.086 1.00 49.22 469 ARG A O 1
ATOM 3651 N N . ASP A 1 470 ? -25.152 -13.886 22.301 1.00 49.91 470 ASP A N 1
ATOM 3652 C CA . ASP A 1 470 ? -23.771 -13.928 21.790 1.00 49.91 470 ASP A CA 1
ATOM 3653 C C . ASP A 1 470 ? -23.480 -12.967 20.617 1.00 49.91 470 ASP A C 1
ATOM 3655 O O . ASP A 1 470 ? -22.330 -12.834 20.196 1.00 49.91 470 ASP A O 1
ATOM 3659 N N . GLY A 1 471 ? -24.504 -12.303 20.067 1.00 47.34 471 GLY A N 1
ATOM 3660 C CA . GLY A 1 471 ? -24.391 -11.558 18.809 1.00 47.34 471 GLY A CA 1
ATOM 3661 C C . GLY A 1 471 ? -24.383 -12.482 17.582 1.00 47.34 471 GLY A C 1
ATOM 3662 O O . GLY A 1 471 ? -23.748 -13.538 17.566 1.00 47.34 471 GLY A O 1
ATOM 3663 N N . GLY A 1 472 ? -25.134 -12.098 16.545 1.00 48.50 472 GLY A N 1
ATOM 3664 C CA . GLY A 1 472 ? -25.425 -12.946 15.382 1.00 48.50 472 GLY A CA 1
ATOM 3665 C C . GLY A 1 472 ? -24.210 -13.684 14.795 1.00 48.50 472 GLY A C 1
ATOM 3666 O O . GLY A 1 472 ? -23.146 -13.104 14.593 1.00 48.50 472 GLY A O 1
ATOM 3667 N N . LEU A 1 473 ? -24.413 -14.974 14.500 1.00 53.56 473 LEU A N 1
ATOM 3668 C CA . LEU A 1 473 ? -23.463 -15.966 13.966 1.00 53.56 473 LEU A CA 1
ATOM 3669 C C . LEU A 1 473 ? -22.359 -16.501 14.895 1.00 53.56 473 LEU A C 1
ATOM 3671 O O . LEU A 1 473 ? -21.753 -17.508 14.530 1.00 53.56 473 LEU A O 1
ATOM 3675 N N . GLY A 1 474 ? -22.086 -15.924 16.072 1.00 57.94 474 GLY A N 1
ATOM 3676 C CA . GLY A 1 474 ? -21.086 -16.499 16.989 1.00 57.94 474 GLY A CA 1
ATOM 3677 C C . GLY A 1 474 ? -19.719 -16.720 16.321 1.00 57.94 474 GLY A C 1
ATOM 3678 O O . GLY A 1 474 ? -19.115 -17.783 16.449 1.00 57.94 474 GLY A O 1
ATOM 3679 N N . ILE A 1 475 ? -19.242 -15.725 15.568 1.00 67.88 475 ILE A N 1
ATOM 3680 C CA . ILE A 1 475 ? -18.075 -15.801 14.667 1.00 67.88 475 ILE A CA 1
ATOM 3681 C C . ILE A 1 475 ? -16.817 -16.448 15.303 1.00 67.88 475 ILE A C 1
ATOM 3683 O O . ILE A 1 475 ? -16.185 -17.266 14.629 1.00 67.88 475 ILE A O 1
ATOM 3687 N N . PRO A 1 476 ? -16.459 -16.208 16.587 1.00 72.00 476 PRO A N 1
ATOM 3688 C CA . PRO A 1 476 ? -15.341 -16.910 17.231 1.00 72.00 476 PRO A CA 1
ATOM 3689 C C . PRO A 1 476 ? -15.518 -18.436 17.301 1.00 72.00 476 PRO A C 1
ATOM 3691 O O . PRO A 1 476 ? -14.536 -19.173 17.241 1.00 72.00 476 PRO A O 1
ATOM 3694 N N . ARG A 1 477 ? -16.765 -18.919 17.407 1.00 78.56 477 ARG A N 1
ATOM 3695 C CA . ARG A 1 477 ? -17.128 -20.345 17.415 1.00 78.56 477 ARG A CA 1
ATOM 3696 C C . ARG A 1 477 ? -16.968 -20.967 16.031 1.00 78.56 477 ARG A C 1
ATOM 3698 O O . ARG A 1 477 ? -16.401 -22.051 15.914 1.00 78.56 477 ARG A O 1
ATOM 3705 N N . LEU A 1 478 ? -17.394 -20.252 14.988 1.00 82.75 478 LEU A N 1
ATOM 3706 C CA . LEU A 1 478 ? -17.172 -20.653 13.597 1.00 82.75 478 LEU A CA 1
ATOM 3707 C C . LEU A 1 478 ? -15.679 -20.719 13.255 1.00 82.75 478 LEU A C 1
ATOM 3709 O O . LEU A 1 478 ? -15.263 -21.656 12.582 1.00 82.75 478 LEU A O 1
ATOM 3713 N N . GLN A 1 479 ? -14.858 -19.791 13.758 1.00 87.31 479 GLN A N 1
ATOM 3714 C CA . GLN A 1 479 ? -13.424 -19.766 13.459 1.00 87.31 479 GLN A CA 1
ATOM 3715 C C . GLN A 1 479 ? -12.706 -21.058 13.883 1.00 87.31 479 GLN A C 1
ATOM 3717 O O . GLN A 1 479 ? -11.985 -21.635 13.071 1.00 87.31 479 GLN A O 1
ATOM 3722 N N . TRP A 1 480 ? -12.905 -21.542 15.118 1.00 90.06 480 TRP A N 1
ATOM 3723 C CA . TRP A 1 480 ? -12.231 -22.767 15.579 1.00 90.06 480 TRP A CA 1
ATOM 3724 C C . TRP A 1 480 ? -12.873 -24.059 15.050 1.00 90.06 480 TRP A C 1
ATOM 3726 O O . TRP A 1 480 ? -12.187 -25.076 14.913 1.00 90.06 480 TRP A O 1
ATOM 3736 N N . LEU A 1 481 ? -14.166 -24.037 14.702 1.00 91.44 481 LEU A N 1
ATOM 3737 C CA . LEU A 1 481 ? -14.802 -25.130 13.956 1.00 91.44 481 LEU A CA 1
ATOM 3738 C C . LEU A 1 481 ? -14.214 -25.242 12.543 1.00 91.44 481 LEU A C 1
ATOM 3740 O O . LEU A 1 481 ? -13.866 -26.337 12.111 1.00 91.44 481 LEU A O 1
ATOM 3744 N N . LEU A 1 482 ? -14.026 -24.116 11.853 1.00 94.31 482 LEU A N 1
ATOM 3745 C CA . LEU A 1 482 ? -13.464 -24.084 10.507 1.00 94.31 482 LEU A CA 1
ATOM 3746 C C . LEU A 1 482 ? -11.986 -24.500 10.486 1.00 94.31 482 LEU A C 1
ATOM 3748 O O . LEU A 1 482 ? -11.596 -25.273 9.614 1.00 94.31 482 LEU A O 1
ATOM 3752 N N . THR A 1 483 ? -11.160 -24.059 11.447 1.00 93.81 483 THR A N 1
ATOM 3753 C CA . THR A 1 483 ? -9.754 -24.505 11.511 1.00 93.81 483 THR A CA 1
ATOM 3754 C C . THR A 1 483 ? -9.631 -25.990 11.839 1.00 93.81 483 THR A C 1
ATOM 3756 O O . THR A 1 483 ? -8.824 -26.672 11.211 1.00 93.81 483 THR A O 1
ATOM 3759 N N . SER A 1 484 ? -10.441 -26.519 12.764 1.00 95.44 484 SER A N 1
ATOM 3760 C CA . SER A 1 484 ? -10.428 -27.956 13.079 1.00 95.44 484 SER A CA 1
ATOM 3761 C C . SER A 1 484 ? -10.954 -28.818 11.925 1.00 95.44 484 SER A C 1
ATOM 3763 O O . SER A 1 484 ? -10.363 -29.858 11.639 1.00 95.44 484 SER A O 1
ATOM 3765 N N . ALA A 1 485 ? -11.980 -28.366 11.194 1.00 96.00 485 ALA A N 1
ATOM 3766 C CA . ALA A 1 485 ? -12.451 -29.026 9.975 1.00 96.00 485 ALA A CA 1
ATOM 3767 C C . ALA A 1 485 ? -11.393 -29.010 8.855 1.00 96.00 485 ALA A C 1
ATOM 3769 O O . ALA A 1 485 ? -11.132 -30.047 8.247 1.00 96.00 485 ALA A O 1
ATOM 3770 N N . ALA A 1 486 ? -10.737 -27.867 8.619 1.00 96.31 486 ALA A N 1
ATOM 3771 C CA . ALA A 1 486 ? -9.689 -27.733 7.607 1.00 96.31 486 ALA A CA 1
ATOM 3772 C C . ALA A 1 486 ? -8.452 -28.593 7.922 1.00 96.31 486 ALA A C 1
ATOM 3774 O O . ALA A 1 486 ? -7.920 -29.248 7.027 1.00 96.31 486 ALA A O 1
ATOM 3775 N N . LEU A 1 487 ? -8.023 -28.639 9.190 1.00 97.38 487 LEU A N 1
ATOM 3776 C CA . LEU A 1 487 ? -6.952 -29.535 9.634 1.00 97.38 487 LEU A CA 1
ATOM 3777 C C . LEU A 1 487 ? -7.351 -31.004 9.455 1.00 97.38 487 LEU A C 1
ATOM 3779 O O . LEU A 1 487 ? -6.579 -31.764 8.883 1.00 97.38 487 LEU A O 1
ATOM 3783 N N . LYS A 1 488 ? -8.571 -31.394 9.850 1.00 97.38 488 LYS A N 1
ATOM 3784 C CA . LYS A 1 488 ? -9.058 -32.771 9.680 1.00 97.38 488 LYS A CA 1
ATOM 3785 C C . LYS A 1 488 ? -9.092 -33.208 8.215 1.00 97.38 488 LYS A C 1
ATOM 3787 O O . LYS A 1 488 ? -8.615 -34.293 7.890 1.00 97.38 488 LYS A O 1
ATOM 3792 N N . ALA A 1 489 ? -9.649 -32.373 7.338 1.00 96.44 489 ALA A N 1
ATOM 3793 C CA . ALA A 1 489 ? -9.718 -32.649 5.906 1.00 96.44 489 ALA A CA 1
ATOM 3794 C C . ALA A 1 489 ? -8.316 -32.731 5.284 1.00 96.44 489 ALA A C 1
ATOM 3796 O O . ALA A 1 489 ? -8.026 -33.678 4.560 1.00 96.44 489 ALA A O 1
ATOM 3797 N N . GLY A 1 490 ? -7.424 -31.794 5.626 1.00 95.88 490 GLY A N 1
ATOM 3798 C CA . GLY A 1 490 ? -6.044 -31.786 5.146 1.00 95.88 490 GLY A CA 1
ATOM 3799 C C . GLY A 1 490 ? -5.228 -32.996 5.606 1.00 95.88 490 GLY A C 1
ATOM 3800 O O . GLY A 1 490 ? -4.554 -33.615 4.790 1.00 95.88 490 GLY A O 1
ATOM 3801 N N . CYS A 1 491 ? -5.322 -33.386 6.880 1.00 95.56 491 CYS A N 1
ATOM 3802 C CA . CYS A 1 491 ? -4.649 -34.582 7.394 1.00 95.56 491 CYS A CA 1
ATOM 3803 C C . CYS A 1 491 ? -5.173 -35.863 6.728 1.00 95.56 491 CYS A C 1
ATOM 3805 O O . CYS A 1 491 ? -4.367 -36.689 6.315 1.00 95.56 491 CYS A O 1
ATOM 3807 N N . LYS A 1 492 ? -6.494 -35.998 6.533 1.00 96.06 492 LYS A N 1
ATOM 3808 C CA . LYS A 1 492 ? -7.071 -37.127 5.781 1.00 96.06 492 LYS A CA 1
ATOM 3809 C C . LYS A 1 492 ? -6.626 -37.161 4.318 1.00 96.06 492 LYS A C 1
ATOM 3811 O O . LYS A 1 492 ? -6.382 -38.239 3.793 1.00 96.06 492 LYS A O 1
ATOM 3816 N N . PHE A 1 493 ? -6.502 -36.002 3.673 1.00 95.94 493 PHE A N 1
ATOM 3817 C CA . PHE A 1 493 ? -6.012 -35.897 2.298 1.00 95.94 493 PHE A CA 1
ATOM 3818 C C . PHE A 1 493 ? -4.545 -36.346 2.189 1.00 95.94 493 PHE A C 1
ATOM 3820 O O . PHE A 1 493 ? -4.216 -37.145 1.321 1.00 95.94 493 PHE A O 1
ATOM 3827 N N . MET A 1 494 ? -3.687 -35.913 3.122 1.00 94.88 494 MET A N 1
ATOM 3828 C CA . MET A 1 494 ? -2.280 -36.342 3.211 1.00 94.88 494 MET A CA 1
ATOM 3829 C C . MET A 1 494 ? -2.108 -37.835 3.552 1.00 94.88 494 MET A C 1
ATOM 3831 O O . MET A 1 494 ? -1.068 -38.406 3.249 1.00 94.88 494 MET A O 1
ATOM 3835 N N . GLN A 1 495 ? -3.096 -38.455 4.205 1.00 94.50 495 GLN A N 1
ATOM 3836 C CA . GLN A 1 495 ? -3.101 -39.880 4.574 1.00 94.50 495 GLN A CA 1
ATOM 3837 C C . GLN A 1 495 ? -3.704 -40.793 3.492 1.00 94.50 495 GLN A C 1
ATOM 3839 O O . GLN A 1 495 ? -3.759 -42.006 3.688 1.00 94.50 495 GLN A O 1
ATOM 3844 N N . ASN A 1 496 ? -4.185 -40.243 2.372 1.00 96.38 496 ASN A N 1
ATOM 3845 C CA . ASN A 1 496 ? -4.730 -41.049 1.284 1.00 96.38 496 ASN A CA 1
ATOM 3846 C C . ASN A 1 496 ? -3.588 -41.826 0.587 1.00 96.38 496 ASN A C 1
ATOM 3848 O O . ASN A 1 496 ? -2.621 -41.189 0.162 1.00 96.38 496 ASN A O 1
ATOM 3852 N N . PRO A 1 497 ? -3.661 -43.166 0.458 1.00 96.31 497 PRO A N 1
ATOM 3853 C CA . PRO A 1 497 ? -2.620 -43.956 -0.204 1.00 96.31 497 PRO A CA 1
ATOM 3854 C C . PRO A 1 497 ? -2.522 -43.728 -1.721 1.00 96.31 497 PRO A C 1
ATOM 3856 O O . PRO A 1 497 ? -1.530 -44.142 -2.312 1.00 96.31 497 PRO A O 1
ATOM 3859 N N . ASP A 1 498 ? -3.514 -43.093 -2.355 1.00 97.00 498 ASP A N 1
ATOM 3860 C CA . ASP A 1 498 ? -3.519 -42.825 -3.798 1.00 97.00 498 ASP A CA 1
ATOM 3861 C C . ASP A 1 498 ? -2.437 -41.792 -4.211 1.00 97.00 498 ASP A C 1
ATOM 3863 O O . ASP A 1 498 ? -2.534 -40.614 -3.830 1.00 97.00 498 ASP A O 1
ATOM 3867 N N . PRO A 1 499 ? -1.435 -42.171 -5.036 1.00 94.94 499 PRO A N 1
ATOM 3868 C CA . PRO A 1 499 ? -0.399 -41.254 -5.515 1.00 94.94 499 PRO A CA 1
ATOM 3869 C C . PRO A 1 499 ? -0.948 -40.055 -6.302 1.00 94.94 499 PRO A C 1
ATOM 3871 O O . PRO A 1 499 ? -0.383 -38.960 -6.218 1.00 94.94 499 PRO A O 1
ATOM 3874 N N . ALA A 1 500 ? -2.062 -40.222 -7.026 1.00 94.94 500 ALA A N 1
ATOM 3875 C CA . ALA A 1 500 ? -2.685 -39.145 -7.795 1.00 94.94 500 ALA A CA 1
ATOM 3876 C C . ALA A 1 500 ? -3.237 -38.035 -6.884 1.00 94.94 500 ALA A C 1
ATOM 3878 O O . ALA A 1 500 ? -3.231 -36.860 -7.252 1.00 94.94 500 ALA A O 1
ATOM 3879 N N . MET A 1 501 ? -3.647 -38.392 -5.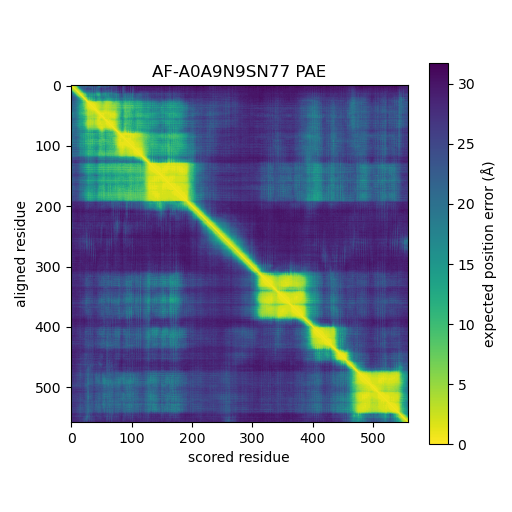663 1.00 93.56 501 MET A N 1
ATOM 3880 C CA . MET A 1 501 ? -4.104 -37.452 -4.638 1.00 93.56 501 MET A CA 1
ATOM 3881 C C . MET A 1 501 ? -2.933 -36.830 -3.862 1.00 93.56 501 MET A C 1
ATOM 3883 O O . MET A 1 501 ? -3.010 -35.670 -3.456 1.00 93.56 501 MET A O 1
ATOM 3887 N N . GLN A 1 502 ? -1.814 -37.544 -3.702 1.00 93.56 502 GLN A N 1
ATOM 3888 C CA . GLN A 1 502 ? -0.615 -37.013 -3.038 1.00 93.56 502 GLN A CA 1
ATOM 3889 C C . GLN A 1 502 ? 0.142 -35.975 -3.888 1.00 93.56 502 GLN A C 1
ATOM 3891 O O . GLN A 1 502 ? 0.607 -34.966 -3.349 1.00 93.56 502 GLN A O 1
ATOM 3896 N N . ALA A 1 503 ? 0.223 -36.165 -5.209 1.00 92.75 503 ALA A N 1
ATOM 3897 C CA . ALA A 1 503 ? 0.915 -35.251 -6.126 1.00 92.75 503 ALA A CA 1
ATOM 3898 C C . ALA A 1 503 ? 0.510 -33.758 -5.976 1.00 92.75 503 ALA A C 1
ATOM 3900 O O . ALA A 1 503 ? 1.397 -32.920 -5.766 1.00 92.75 503 ALA A O 1
ATOM 3901 N N . PRO A 1 504 ? -0.787 -33.372 -5.988 1.00 89.44 504 PRO A N 1
ATOM 3902 C CA . PRO A 1 504 ? -1.188 -31.982 -5.765 1.00 89.44 504 PRO A CA 1
ATOM 3903 C C . PRO A 1 504 ? -0.955 -31.501 -4.323 1.00 89.44 504 PRO A C 1
ATOM 3905 O O . PRO A 1 504 ? -0.737 -30.307 -4.115 1.00 89.44 504 PRO A O 1
ATOM 3908 N N . ALA A 1 505 ? -0.950 -32.381 -3.316 1.00 90.69 505 ALA A N 1
ATOM 3909 C CA . ALA A 1 505 ? -0.622 -32.006 -1.935 1.00 90.69 505 ALA A CA 1
ATOM 3910 C C . ALA A 1 505 ? 0.834 -31.521 -1.804 1.00 90.69 505 ALA A C 1
ATOM 3912 O O . ALA A 1 505 ? 1.090 -30.495 -1.161 1.00 90.69 505 ALA A O 1
ATOM 3913 N N . LEU A 1 506 ? 1.763 -32.228 -2.457 1.00 89.62 506 LEU A N 1
ATOM 3914 C CA . LEU A 1 506 ? 3.179 -31.865 -2.523 1.00 89.62 506 LEU A CA 1
ATOM 3915 C C . LEU A 1 506 ? 3.379 -30.575 -3.335 1.00 89.62 506 LEU A C 1
ATOM 3917 O O . LEU A 1 506 ? 3.978 -29.622 -2.834 1.00 89.62 506 LEU A O 1
ATOM 3921 N N . GLY A 1 507 ? 2.798 -30.490 -4.538 1.00 89.88 507 GLY A N 1
ATOM 3922 C CA . GLY A 1 507 ? 2.939 -29.319 -5.414 1.00 89.88 507 GLY A CA 1
ATOM 3923 C C . GLY A 1 507 ? 2.339 -28.018 -4.856 1.00 89.88 507 GLY A C 1
ATOM 3924 O O . GLY A 1 507 ? 2.869 -26.936 -5.097 1.00 89.88 507 GLY A O 1
ATOM 3925 N N . THR A 1 508 ? 1.260 -28.088 -4.067 1.00 89.44 508 THR A N 1
ATOM 3926 C CA . THR A 1 508 ? 0.567 -26.894 -3.531 1.00 89.44 508 THR A CA 1
ATOM 3927 C C . THR A 1 508 ? 1.087 -26.402 -2.174 1.00 89.44 508 THR A C 1
ATOM 3929 O O . THR A 1 508 ? 0.491 -25.498 -1.575 1.00 89.44 508 THR A O 1
ATOM 3932 N N . MET A 1 509 ? 2.183 -26.978 -1.657 1.00 93.00 509 MET A N 1
ATOM 3933 C CA . MET A 1 509 ? 2.709 -26.695 -0.310 1.00 93.00 509 MET A CA 1
ATOM 3934 C C . MET A 1 509 ? 1.640 -26.890 0.790 1.00 93.00 509 MET A C 1
ATOM 3936 O O . MET A 1 509 ? 1.618 -26.162 1.795 1.00 93.00 509 MET A O 1
ATOM 3940 N N . LEU A 1 510 ? 0.724 -27.853 0.601 1.00 95.31 510 LEU A N 1
ATOM 3941 C CA . LEU A 1 510 ? -0.430 -28.067 1.480 1.00 95.31 510 LEU A CA 1
ATOM 3942 C C . LEU A 1 510 ? 0.014 -28.364 2.914 1.00 95.31 510 LEU A C 1
ATOM 3944 O O . LEU A 1 510 ? -0.481 -27.741 3.854 1.00 95.31 510 LEU A O 1
ATOM 3948 N N . GLU A 1 511 ? 1.012 -29.231 3.079 1.00 95.56 511 GLU A N 1
ATOM 3949 C CA . GLU A 1 511 ? 1.577 -29.572 4.386 1.00 95.56 511 GLU A CA 1
ATOM 3950 C C . GLU A 1 511 ? 2.104 -28.323 5.122 1.00 95.56 511 GLU A C 1
ATOM 3952 O O . GLU A 1 511 ? 1.805 -28.106 6.296 1.00 95.56 511 GLU A O 1
ATOM 3957 N N . GLY A 1 512 ? 2.789 -27.415 4.416 1.00 96.25 512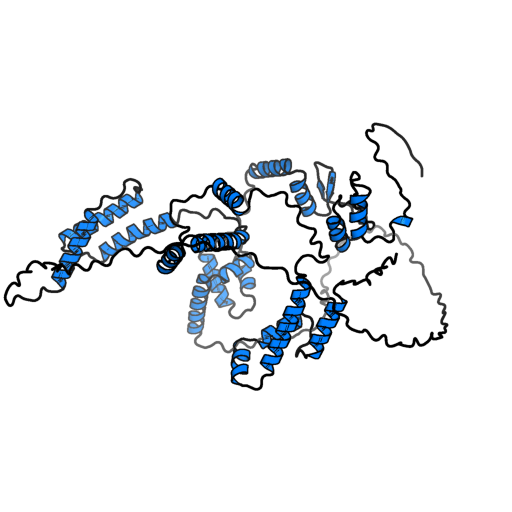 GLY A N 1
ATOM 3958 C CA . GLY A 1 512 ? 3.250 -26.139 4.971 1.00 96.25 512 GLY A CA 1
ATOM 3959 C C . GLY A 1 512 ? 2.108 -25.189 5.363 1.00 96.25 512 GLY A C 1
ATOM 3960 O O . GLY A 1 512 ? 2.257 -24.365 6.271 1.00 96.25 512 GLY A O 1
ATOM 3961 N N . ARG A 1 513 ? 0.939 -25.269 4.713 1.00 96.56 513 ARG A N 1
ATOM 3962 C CA . ARG A 1 513 ? -0.276 -24.543 5.138 1.00 96.56 513 ARG A CA 1
ATOM 3963 C C . ARG A 1 513 ? -0.890 -25.178 6.390 1.00 96.56 513 ARG A C 1
ATOM 3965 O O . ARG A 1 513 ? -1.232 -24.443 7.316 1.00 96.56 513 ARG A O 1
ATOM 3972 N N . LEU A 1 514 ? -0.963 -26.507 6.457 1.00 97.44 514 LEU A N 1
ATOM 3973 C CA . LEU A 1 514 ? -1.492 -27.243 7.611 1.00 97.44 514 LEU A CA 1
ATOM 3974 C C . LEU A 1 514 ? -0.608 -27.069 8.858 1.00 97.44 514 LEU A C 1
ATOM 3976 O O . LEU A 1 514 ? -1.128 -26.695 9.907 1.00 97.44 514 LEU A O 1
ATOM 3980 N N . LYS A 1 515 ? 0.723 -27.177 8.731 1.00 97.69 515 LYS A N 1
ATOM 3981 C CA . LYS A 1 515 ? 1.704 -26.856 9.790 1.00 97.69 515 LYS A CA 1
ATOM 3982 C C . LYS A 1 515 ? 1.502 -25.444 10.361 1.00 97.69 515 LYS A C 1
ATOM 3984 O O . LYS A 1 515 ? 1.495 -25.257 11.578 1.00 97.69 515 LYS A O 1
ATOM 3989 N N . ARG A 1 516 ? 1.271 -24.439 9.502 1.00 97.19 516 ARG A N 1
ATOM 3990 C CA . ARG A 1 516 ? 0.975 -23.055 9.932 1.00 97.19 516 ARG A CA 1
ATOM 3991 C C . ARG A 1 516 ? -0.372 -22.936 10.655 1.00 97.19 516 ARG A C 1
ATOM 3993 O O . ARG A 1 516 ? -0.433 -22.252 11.674 1.00 97.19 516 ARG A O 1
ATOM 4000 N N . LEU A 1 517 ? -1.423 -23.609 10.181 1.00 97.19 517 LEU A N 1
ATOM 4001 C CA . LEU A 1 517 ? -2.738 -23.630 10.841 1.00 97.19 517 LEU A CA 1
ATOM 4002 C C . LEU A 1 517 ? -2.704 -24.343 12.203 1.00 97.19 517 LEU A C 1
ATOM 4004 O O . LEU A 1 517 ? -3.316 -23.855 13.155 1.00 97.19 517 LEU A O 1
ATOM 4008 N N . ALA A 1 518 ? -1.958 -25.445 12.317 1.00 97.44 518 ALA A N 1
ATOM 4009 C CA . ALA A 1 518 ? -1.737 -26.164 13.570 1.00 97.44 518 ALA A CA 1
ATOM 4010 C C . ALA A 1 518 ? -0.990 -25.281 14.584 1.00 97.44 518 ALA A C 1
ATOM 4012 O O . ALA A 1 518 ? -1.507 -25.033 15.675 1.00 97.44 518 ALA A O 1
ATOM 4013 N N . ARG A 1 519 ? 0.140 -24.672 14.182 1.00 97.56 519 ARG A N 1
ATOM 4014 C CA . ARG A 1 519 ? 0.911 -23.735 15.022 1.00 97.56 519 ARG A CA 1
ATOM 4015 C C . ARG A 1 519 ? 0.082 -22.525 15.465 1.00 97.56 519 ARG A C 1
ATOM 4017 O O . ARG A 1 519 ? 0.106 -22.174 16.641 1.00 97.56 519 ARG A O 1
ATOM 4024 N N . ALA A 1 520 ? -0.698 -21.919 14.565 1.00 95.81 520 ALA A N 1
ATOM 4025 C CA . ALA A 1 520 ? -1.605 -20.815 14.900 1.00 95.81 520 ALA A CA 1
ATOM 4026 C C . ALA A 1 520 ? -2.719 -21.237 15.880 1.00 95.81 520 ALA A C 1
ATOM 4028 O O . ALA A 1 520 ? -3.146 -20.444 16.719 1.00 95.81 520 ALA A O 1
ATOM 4029 N N . SER A 1 521 ? -3.157 -22.496 15.807 1.00 95.25 521 SER A N 1
ATOM 4030 C CA . SER A 1 521 ? -4.151 -23.082 16.714 1.00 95.25 521 SER A CA 1
ATOM 4031 C C . SER A 1 521 ? -3.551 -23.607 18.027 1.00 95.25 521 SER A C 1
ATOM 4033 O O . SER A 1 521 ? -4.318 -23.962 18.919 1.00 95.25 521 SER A O 1
ATOM 4035 N N . ARG A 1 522 ? -2.215 -23.613 18.174 1.00 96.00 522 ARG A N 1
ATOM 4036 C CA . ARG A 1 522 ? -1.457 -24.258 19.268 1.00 96.00 522 ARG A CA 1
ATOM 4037 C C . ARG A 1 522 ? -1.710 -25.770 19.379 1.00 96.00 522 ARG A C 1
ATOM 4039 O O . ARG A 1 522 ? -1.840 -26.297 20.478 1.00 96.00 522 ARG A O 1
ATOM 4046 N N . ILE A 1 523 ? -1.799 -26.448 18.237 1.00 96.62 523 ILE A N 1
ATOM 4047 C CA . ILE A 1 523 ? -1.868 -27.911 18.142 1.00 96.62 523 ILE A CA 1
ATOM 4048 C C . ILE A 1 523 ? -0.512 -28.407 17.628 1.00 96.62 523 ILE A C 1
ATOM 4050 O O . ILE A 1 523 ? 0.038 -27.818 16.693 1.00 96.62 523 ILE A O 1
ATOM 4054 N N . ASN A 1 524 ? 0.026 -29.464 18.238 1.00 96.50 524 ASN A N 1
ATOM 4055 C CA . ASN A 1 524 ? 1.284 -30.076 17.808 1.00 96.50 524 ASN A CA 1
ATOM 4056 C C . ASN A 1 524 ? 1.131 -30.728 16.421 1.00 96.50 524 ASN A C 1
ATOM 4058 O O . ASN A 1 524 ? 0.040 -31.147 16.039 1.00 96.50 524 ASN A O 1
ATOM 4062 N N . TRP A 1 525 ? 2.223 -30.783 15.655 1.00 96.62 525 TRP A N 1
ATOM 4063 C CA . TRP A 1 525 ? 2.275 -31.437 14.343 1.00 96.62 525 TRP A CA 1
ATOM 4064 C C . TRP A 1 525 ? 3.210 -32.657 14.413 1.00 96.62 525 TRP A C 1
ATOM 4066 O O . TRP A 1 525 ? 4.297 -32.503 14.972 1.00 96.62 525 TRP A O 1
ATOM 4076 N N . PRO A 1 526 ? 2.862 -33.821 13.828 1.00 95.69 526 PRO A N 1
ATOM 4077 C CA . PRO A 1 526 ? 1.645 -34.111 13.060 1.00 95.69 526 PRO A CA 1
ATOM 4078 C C . PRO A 1 526 ? 0.380 -34.128 13.929 1.00 95.69 526 PRO A C 1
ATOM 4080 O O . PRO A 1 526 ? 0.391 -34.611 15.054 1.00 95.69 526 PRO A O 1
ATOM 4083 N N . VAL A 1 527 ? -0.714 -33.577 13.398 1.00 96.44 527 VAL A N 1
ATOM 4084 C CA . VAL A 1 527 ? -1.993 -33.465 14.117 1.00 96.44 527 VAL A CA 1
ATOM 4085 C C . VAL A 1 527 ? -2.737 -34.799 14.063 1.00 96.44 527 VAL A C 1
ATOM 4087 O O . VAL A 1 527 ? -3.062 -35.271 12.973 1.00 96.44 527 VAL A O 1
ATOM 4090 N N . THR A 1 528 ? -3.071 -35.379 15.218 1.00 96.88 528 THR A N 1
ATOM 4091 C CA . THR A 1 528 ? -3.928 -36.571 15.281 1.00 96.88 528 THR A CA 1
ATOM 4092 C C . THR A 1 528 ? -5.417 -36.209 15.347 1.00 96.88 528 THR A C 1
ATOM 4094 O O . THR A 1 528 ? -5.821 -35.113 15.752 1.00 96.88 528 THR A O 1
ATOM 4097 N N . ASP A 1 529 ? -6.278 -37.170 15.004 1.00 95.75 529 ASP A N 1
ATOM 4098 C CA . ASP A 1 529 ? -7.734 -37.012 15.126 1.00 95.75 529 ASP A CA 1
ATOM 4099 C C . ASP A 1 529 ? -8.182 -36.894 16.607 1.00 95.75 529 ASP A C 1
ATOM 4101 O O . ASP A 1 529 ? -9.268 -36.383 16.897 1.00 95.75 529 ASP A O 1
ATOM 4105 N N . GLN A 1 530 ? -7.335 -37.323 17.556 1.00 96.69 530 GLN A N 1
ATOM 4106 C CA . GLN A 1 530 ? -7.529 -37.157 18.999 1.00 96.69 530 GLN A CA 1
ATOM 4107 C C . GLN A 1 530 ? -7.157 -35.742 19.466 1.00 96.69 530 GLN A C 1
ATOM 4109 O O . GLN A 1 530 ? -7.917 -35.149 20.235 1.00 96.69 530 GLN A O 1
ATOM 4114 N N . ASP A 1 531 ? -6.081 -35.149 18.941 1.00 96.12 531 ASP A N 1
ATOM 4115 C CA . ASP A 1 531 ? -5.709 -33.754 19.227 1.00 96.12 531 ASP A CA 1
ATOM 4116 C C . ASP A 1 531 ? -6.806 -32.780 18.791 1.00 96.12 531 ASP A C 1
ATOM 4118 O O . ASP A 1 531 ? -7.165 -31.863 19.530 1.00 96.12 531 ASP A O 1
ATOM 4122 N N . LEU A 1 532 ? -7.410 -33.015 17.621 1.00 96.50 532 LEU A N 1
ATOM 4123 C CA . LEU A 1 532 ? -8.525 -32.205 17.119 1.00 96.50 532 LEU A CA 1
ATOM 4124 C C . LEU A 1 532 ? -9.774 -32.317 18.005 1.00 96.50 532 LEU A C 1
ATOM 4126 O O . LEU A 1 532 ? -10.412 -31.301 18.296 1.00 96.50 532 LEU A O 1
ATOM 4130 N N . LYS A 1 533 ? -10.108 -33.524 18.486 1.00 95.19 533 LYS A N 1
ATOM 4131 C CA . LYS A 1 533 ? -11.198 -33.732 19.457 1.00 95.19 533 LYS A CA 1
ATOM 4132 C C . LYS A 1 533 ? -10.911 -33.000 20.773 1.00 95.19 533 LYS A C 1
ATOM 4134 O O . LYS A 1 533 ? -11.793 -32.307 21.287 1.00 95.19 533 LYS A O 1
ATOM 4139 N N . SER A 1 534 ? -9.685 -33.099 21.287 1.00 95.62 534 SER A N 1
ATOM 4140 C CA . SER A 1 534 ? -9.237 -32.418 22.508 1.00 95.62 534 SER A CA 1
ATOM 4141 C C . SER A 1 534 ? -9.273 -30.896 22.367 1.00 95.62 534 SER A C 1
ATOM 4143 O O . SER A 1 534 ? -9.835 -30.222 23.229 1.00 95.62 534 SER A O 1
ATOM 4145 N N . TYR A 1 535 ? -8.788 -30.351 21.248 1.00 95.56 535 TYR A N 1
ATOM 4146 C CA . TYR A 1 535 ? -8.846 -28.924 20.921 1.00 95.56 535 TYR A CA 1
ATOM 4147 C C . TYR A 1 535 ? -10.289 -28.402 20.881 1.00 95.56 535 TYR A C 1
ATOM 4149 O O . TYR A 1 535 ? -10.612 -27.409 21.536 1.00 95.56 535 TYR A O 1
ATOM 4157 N N . VAL A 1 536 ? -11.193 -29.099 20.183 1.00 94.31 536 VAL A N 1
ATOM 4158 C CA . VAL A 1 536 ? -12.622 -28.746 20.138 1.00 94.31 536 VAL A CA 1
ATOM 4159 C C . VAL A 1 536 ? -13.253 -28.806 21.533 1.00 94.31 536 VAL A C 1
ATOM 4161 O O . VAL A 1 536 ? -13.983 -27.889 21.913 1.00 94.31 536 VAL A O 1
ATOM 4164 N N . LYS A 1 537 ? -12.952 -29.835 22.336 1.00 94.38 537 LYS A N 1
ATOM 4165 C CA . LYS A 1 537 ? -13.441 -29.966 23.722 1.00 94.38 537 LYS A CA 1
ATOM 4166 C C . LYS A 1 537 ? -12.919 -28.834 24.617 1.00 94.38 537 LYS A C 1
ATOM 4168 O O . LYS A 1 537 ? -13.696 -28.242 25.366 1.00 94.38 537 LYS A O 1
ATOM 4173 N N . GLN A 1 538 ? -11.641 -28.472 24.497 1.00 94.38 538 GLN A N 1
ATOM 4174 C CA . GLN A 1 538 ? -11.028 -27.359 25.224 1.00 94.38 538 GLN A CA 1
ATOM 4175 C C . GLN A 1 538 ? -11.667 -26.019 24.834 1.00 94.38 538 GLN A C 1
ATOM 4177 O O . GLN A 1 538 ? -12.056 -25.255 25.717 1.00 94.38 538 GLN A O 1
ATOM 4182 N N . LYS A 1 539 ? -11.849 -25.746 23.533 1.00 93.00 539 LYS A N 1
ATOM 4183 C CA . LYS A 1 539 ? -12.498 -24.518 23.043 1.00 93.00 539 LYS A CA 1
ATOM 4184 C C . LYS A 1 539 ? -13.977 -24.430 23.413 1.00 93.00 539 LYS A C 1
ATOM 4186 O O . LYS A 1 539 ? -14.435 -23.332 23.709 1.00 93.00 539 LYS A O 1
ATOM 4191 N N . ARG A 1 540 ? -14.704 -25.552 23.483 1.00 88.12 540 ARG A N 1
ATOM 4192 C CA . ARG A 1 540 ? -16.069 -25.587 24.041 1.00 88.12 540 ARG A CA 1
ATOM 4193 C C . ARG A 1 540 ? -16.091 -25.226 25.530 1.00 88.12 540 ARG A C 1
ATOM 4195 O O . ARG A 1 540 ? -16.936 -24.435 25.915 1.00 88.12 540 ARG A O 1
ATOM 4202 N N . ARG A 1 541 ? -15.146 -25.732 26.336 1.00 87.81 541 ARG A N 1
ATOM 4203 C CA . ARG A 1 541 ? -15.019 -25.392 27.772 1.00 87.81 541 ARG A CA 1
ATOM 4204 C C . ARG A 1 541 ? -14.610 -23.935 28.035 1.00 87.81 541 ARG A C 1
ATOM 4206 O O . ARG A 1 541 ? -15.036 -23.364 29.025 1.00 87.81 541 ARG A O 1
ATOM 4213 N N . HIS A 1 542 ? -13.773 -23.353 27.173 1.00 82.88 542 HIS A N 1
ATOM 4214 C CA . HIS A 1 542 ? -13.271 -21.975 27.323 1.00 82.88 542 HIS A CA 1
ATOM 4215 C C . HIS A 1 542 ? -14.122 -20.930 26.586 1.00 82.88 542 HIS A C 1
ATOM 4217 O O . HIS A 1 542 ? -13.892 -19.731 26.724 1.00 82.88 542 HIS A O 1
ATOM 4223 N N . SER A 1 543 ? -15.095 -21.361 25.782 1.00 75.69 543 SER A N 1
ATOM 4224 C CA . SER A 1 543 ? -16.183 -20.490 25.357 1.00 75.69 543 SER A CA 1
ATOM 4225 C C . SER A 1 543 ? -17.070 -20.256 26.583 1.00 75.69 543 SER A C 1
ATOM 4227 O O . SER A 1 543 ? -17.525 -21.245 27.154 1.00 75.69 543 SER A O 1
ATOM 4229 N N . PRO A 1 544 ? -17.334 -19.002 27.000 1.00 62.97 544 PRO A N 1
ATOM 4230 C CA . PRO A 1 544 ? -18.191 -18.695 28.146 1.00 62.97 544 PRO A CA 1
ATOM 4231 C C . PRO A 1 544 ? -19.672 -18.909 27.792 1.00 62.97 544 PRO A C 1
ATOM 4233 O O . PRO A 1 544 ? -20.491 -17.998 27.834 1.00 62.97 544 PRO A O 1
ATOM 4236 N N . THR A 1 545 ? -20.007 -20.138 27.404 1.00 57.25 545 THR A N 1
ATOM 4237 C CA . THR A 1 545 ? -21.373 -20.610 27.197 1.00 57.25 545 THR A CA 1
ATOM 4238 C C . THR A 1 545 ? -21.868 -21.152 28.534 1.00 57.25 545 THR A C 1
ATOM 4240 O O . THR A 1 545 ? -21.979 -22.363 28.726 1.00 57.25 545 THR A O 1
ATOM 4243 N N . THR A 1 546 ? -22.115 -20.252 29.488 1.00 45.25 546 THR A N 1
ATOM 4244 C CA . THR A 1 546 ? -22.746 -20.602 30.765 1.00 45.25 546 THR A CA 1
ATOM 4245 C C . THR A 1 546 ? -24.212 -20.947 30.505 1.00 45.25 546 THR A C 1
ATOM 4247 O O . THR A 1 546 ? -25.098 -20.101 30.623 1.00 45.25 546 THR A O 1
ATOM 4250 N N . LEU A 1 547 ? -24.464 -22.199 30.121 1.00 46.91 547 LEU A N 1
ATOM 4251 C CA . LEU A 1 547 ? -25.788 -22.803 30.215 1.00 46.91 547 LEU A CA 1
ATOM 4252 C C . LEU A 1 547 ? -26.054 -23.055 31.698 1.00 46.91 547 LEU A C 1
ATOM 4254 O O . LEU A 1 547 ? -25.716 -24.112 32.225 1.00 46.91 547 LEU A O 1
ATOM 4258 N N . LEU A 1 548 ? -26.623 -22.057 32.375 1.00 41.75 548 LEU A N 1
ATOM 4259 C CA . LEU A 1 548 ? -27.360 -22.337 33.601 1.00 41.75 548 LEU A CA 1
ATOM 4260 C C . LEU A 1 548 ? -28.556 -23.233 33.239 1.00 41.75 548 LEU A C 1
ATOM 4262 O O . LEU A 1 548 ? -29.147 -23.032 32.170 1.00 41.75 548 LEU A O 1
ATOM 4266 N N . PRO A 1 549 ? -28.918 -24.207 34.091 1.00 44.41 549 PRO A N 1
ATOM 4267 C CA . PRO A 1 549 ? -30.162 -24.940 33.917 1.00 44.41 549 PRO A CA 1
ATOM 4268 C C . PRO A 1 549 ? -31.328 -23.946 33.908 1.00 44.41 549 PRO A C 1
ATOM 4270 O O . PRO A 1 549 ? -31.366 -23.008 34.707 1.00 44.41 549 PRO A O 1
ATOM 4273 N N . MET A 1 550 ? -32.265 -24.137 32.980 1.00 37.56 550 MET A N 1
ATOM 4274 C CA . MET A 1 550 ? -33.495 -23.348 32.935 1.00 37.56 550 MET A CA 1
ATOM 4275 C C . MET A 1 550 ? -34.264 -23.596 34.245 1.00 37.56 550 MET A C 1
ATOM 4277 O O . MET A 1 550 ? -34.539 -24.763 34.540 1.00 37.56 550 MET A O 1
ATOM 4281 N N . PRO A 1 551 ? -34.603 -22.565 35.043 1.00 45.81 551 PRO A N 1
ATOM 4282 C CA . PRO A 1 551 ? -35.453 -22.759 36.211 1.00 45.81 551 PRO A CA 1
ATOM 4283 C C . PRO A 1 551 ? -36.814 -23.298 35.757 1.00 45.81 551 PRO A C 1
ATOM 4285 O O . PRO A 1 551 ? -37.346 -22.880 34.727 1.00 45.81 551 PRO A O 1
ATOM 4288 N N . GLY A 1 552 ? -37.319 -24.286 36.496 1.00 43.09 552 GLY A N 1
ATOM 4289 C CA . GLY A 1 552 ? -38.332 -25.215 36.004 1.00 43.09 552 GLY A CA 1
ATOM 4290 C C . GLY A 1 552 ? -39.648 -24.570 35.574 1.00 43.09 552 GLY A C 1
ATOM 4291 O O . GLY A 1 552 ? -40.193 -23.695 36.246 1.00 43.09 552 GLY A O 1
ATOM 4292 N N . SER A 1 553 ? -40.197 -25.089 34.477 1.00 41.72 553 SER A N 1
ATOM 4293 C CA . SER A 1 553 ? -41.575 -24.866 34.051 1.00 41.72 553 SER A CA 1
ATOM 4294 C C . SER A 1 553 ? -42.539 -25.494 35.064 1.00 41.72 553 SER A C 1
ATOM 4296 O O . SER A 1 553 ? -42.949 -26.642 34.906 1.00 41.72 553 SER A O 1
ATOM 4298 N N . GLN A 1 554 ? -42.902 -24.760 36.118 1.00 46.50 554 GLN A N 1
ATOM 4299 C CA . GLN A 1 554 ? -44.026 -25.155 36.964 1.00 46.50 554 GLN A CA 1
ATOM 4300 C C . GLN A 1 554 ? -45.318 -25.016 36.156 1.00 46.50 554 GLN A C 1
ATOM 4302 O O . GLN A 1 554 ? -45.841 -23.919 35.963 1.00 46.50 554 GLN A O 1
ATOM 4307 N N . ILE A 1 555 ? -45.811 -26.148 35.656 1.00 51.00 555 ILE A N 1
ATOM 4308 C CA . ILE A 1 555 ? -47.144 -26.257 35.073 1.00 51.00 555 ILE A CA 1
ATOM 4309 C C . ILE A 1 555 ? -48.143 -26.057 36.213 1.00 51.00 555 ILE A C 1
ATOM 4311 O O . ILE A 1 555 ? -48.266 -26.907 37.096 1.00 51.00 555 ILE A O 1
ATOM 4315 N N . LEU A 1 556 ? -48.854 -24.931 36.186 1.00 48.09 556 LEU A N 1
ATOM 4316 C CA . LEU A 1 556 ? -50.039 -24.723 37.009 1.00 48.09 556 LEU A CA 1
ATOM 4317 C C . LEU A 1 556 ? -51.091 -25.756 36.594 1.00 48.09 556 LEU A C 1
ATOM 4319 O O . LEU A 1 556 ? -51.674 -25.649 35.517 1.00 48.09 556 LEU A O 1
ATOM 4323 N N . ARG A 1 557 ? -51.321 -26.758 37.447 1.00 43.78 557 ARG A N 1
ATOM 4324 C CA . ARG A 1 557 ? -52.543 -27.563 37.399 1.00 43.78 557 ARG A CA 1
ATOM 4325 C C . ARG A 1 557 ? -53.622 -26.815 38.177 1.00 43.78 557 ARG A C 1
ATOM 4327 O O . ARG A 1 557 ? -53.465 -26.610 39.380 1.00 43.78 557 ARG A O 1
ATOM 4334 N N . SER A 1 558 ? -54.671 -26.416 37.469 1.00 54.19 558 SER A N 1
ATOM 4335 C CA . SER A 1 558 ? -55.993 -26.073 38.008 1.00 54.19 558 SER A CA 1
ATOM 4336 C C . SER A 1 558 ? -56.919 -27.268 37.842 1.00 54.19 558 SER A C 1
ATOM 4338 O O . SER A 1 558 ? -56.909 -27.788 36.702 1.00 54.19 558 SER A O 1
#

Foldseek 3Di:
DDDDDDDDDDDDDPPPPPDDPVPCPPDDPVVVVVCCVVVPVPDFDWDADPFQRDTQGRDSVSVVVCVVVPPGNDPPDPQPAADPPPRDGHVDPVVNVVCCVVPPVPVVVVVVVVVVVPDPPPPPPQLDLDQDPVLLVLLLVLCLVQPPPPQSLVVSDVVRPSDDSVSSVVCCVDPVSVVVSVVSVVVSCVVVPDDPPPPPPPCPDPPDDDDDDDDDDDDDDDDDDDDDDDDDDDDDDDDDDDDDDDDDDDDDDDDDDDDDDDDDDDDDDDDDDDDDDDDDDDDDDDDDDDDDDDDDPPPPPDDPPDDDDDDDDPPVVLVVLVVLLVVLVVVLPDDDPPVVDDPLVVVLVVLVNVQSVVCNVVSNDGDVVSVVVSVVSVVVVVVVVVVPCPDPPPDPPCVVVVVVVVVVVVVVLVVCCVVPVVVSVVCVVVVDPPVPPPDCPPDPVNVVVVCCVVVNDPDPDPDDCPPPPCPPPVVVLVVLVVLLVLLVVLLVLCVDPDPVSNVVCVVVVVVVVSCVSCVVLVHDPPHDPVSSVVSNVVVVVPPPPPPDPDDDDPDDDD

Sequence (558 aa):
MISGCPSSNSPVNGVSSTLTETSYLMLSLGEVKVHSRKEHPHVKVNYACKLCRQQRGPKLHAIQVHAGKCRGEQALVQLDFPCEECGASFRSQRGLSIHEVTQHPERRNVARAEAAQQPERPLAPRAGTVFTENEVQVMLECEVTYYGHKSVAKMMKPHLPGKSNEQIRNKRRLTSYKTARDEILAAHLDAVGGAPEPAEQEQVGEIDGRQDELPQAAEVEERAASPPVIVVEEAQIENVAEELEHGETPEPQPEIELETISISDDEPAVEEIASPPATLDVEVQPAPTQVAPLVDDSIVIEDVVVPPAAGEEPQIDEVESAWRQRIVTSVLSREMPRHVRSLPVDTAMGILRDALLRAKDEAGNLSQAEIDIAYSAVKDIVQTENAEVPGQRRNQEGGRGRGQRRRYLYARTQDLYHENPALVAKHVRTNVDWLEQSGVTCPDADVRELYNRLWGHRPDVQLPDLAKRDGGLGIPRLQWLLTSAALKAGCKFMQNPDPAMQAPALGTMLEGRLKRLARASRINWPVTDQDLKSYVKQKRRHSPTTLLPMPGSQILRS

Mean predicted aligned error: 22.33 Å